Protein AF-A0A7C5Y9Q0-F1 (afdb_monomer)

Solvent-accessible surface area (backbone atoms only — not comparable to full-atom values): 34426 Å² total; per-residue (Å²): 143,78,84,84,80,79,69,90,59,78,64,38,49,32,40,33,28,28,42,24,54,43,64,79,67,22,53,42,50,67,71,59,49,53,53,52,29,53,78,69,72,32,40,29,40,33,42,42,16,76,46,73,44,43,49,59,62,50,52,60,56,39,61,80,41,64,91,64,44,46,68,32,54,28,45,32,58,96,56,37,28,36,47,38,47,36,44,68,55,43,47,57,45,30,56,40,47,49,68,57,67,77,45,70,73,64,45,62,76,73,42,54,68,44,83,56,67,52,31,35,47,50,90,92,36,49,68,43,31,52,52,49,27,56,74,73,67,54,53,76,96,75,56,79,86,61,64,66,73,80,20,47,44,76,45,66,75,76,84,56,50,76,79,83,61,56,68,67,36,68,54,76,72,99,60,67,66,64,61,57,49,53,74,69,44,81,87,53,47,71,62,42,52,55,52,52,53,52,38,58,74,68,70,40,58,36,61,53,47,42,52,36,49,54,48,49,55,31,54,76,68,77,43,60,64,48,47,30,34,45,40,40,26,10,27,56,61,35,28,78,60,59,59,12,71,46,67,17,72,89,69,71,35,53,39,54,76,43,59,35,94,71,58,86,67,84,68,77,60,44,43,42,29,18,36,88,50,39,68,56,48,53,54,52,49,28,70,72,45,58,35,62,30,38,29,26,36,68,45,51,64,56,65,79,62,44,71,75,46,60,70,71,42,28,67,56,48,59,79,36,47,69,45,83,49,70,44,81,33,38,27,37,61,15,61,47,85,58,97,62,51,34,40,68,94,55,58,30,30,47,43,36,65,69,53,39,44,77,34,63,46,64,75,44,35,53,30,54,32,62,67,46,43,47,48,50,55,52,55,75,73,52,94,68,93,70,66,71,91,75,48,64,68,43,32,53,43,43,22,73,32,70,23,72,92,22,68,85,28,48,48,77,60,21,27,51,30,24,45,34,50,44,28,82,51,60,70,47,34,16,49,31,52,52,42,50,45,74,66,46,54,74,72,42,52,40,54,49,49,30,52,28,62,77,68,75,43,55,79,39,97,42,81,83,24,52,92,53,45,22,42,67,53,31,43,56,43,54,28,49,47,29,31,77,62,45,68,37,51,60,46,54,17,51,49,51,52,52,28,38,55,67,70,39,56,80,90,38,44,68,62,53,52,48,41,36,51,34,31,28,74,77,46,41,72,58,16,50,54,49,43,52,46,44,58,68,36,28,55,61,32,25,60,51,34,27,26,47,33,49,26,51,57,29,46,54,51,40,38,40,47,73,78,38,44,68,61,38,47,56,52,42,42,74,79,42,57,86,50,51,68,56,48,54,53,52,41,41,75,74,64,30,50,76,42,74,57,61,68,78,71,75,83,79,63,93,84,59,60,64,44,68,42,61,56,40,72,43,91,94,39,46,66,70,55,34,52,63,64,62,106

pLDDT: mean 91.13, std 9.58, range [27.62, 98.0]

Secondary structure (DSSP, 8-state):
--------S--EEEEEE--GGGSSS----HHHHHHHHHHTT--EEEEEESSSTTHHHHHHHHGGGTTT-EEEEEEEETTEEEEE-BHHHHHHHHHHHHTT---HHHHHHHSEEEE-PPBSS-GGGHHHHHHHHHHTT--GGGS----GGGGEEEE--PPPB--------PPPPSS-HHHHHHHH--S-HHHHHHHHHHHHHTT-HHHHHHHHHHHHHHHHTT-PBPS-BGGGGG-HHHHHTTS--S-TTTTT--GGGT--TT--SPP--EEEEETTTHHHHHHHHHHHHSEEEEEEEEEE--HHHHTTS-HHHHHHHTT-EEEEEEEEEEEEEESS--SS-B-TTSSEEEEEHHHHHHHT--EEEEEEEHHHHHHHHHHHH----S-GGG-HHHHHHHHTT--TT-TTT-SHHHHHHHHHH---SHHHHHHHHHH-SHHHHHTTHHHHHHHHHHHT--SS--GGGGGGTT---BHHHHHHIIIIIH---HHHHHHHHHHHHHT--STTHHHHHHHHHHHHHHHTHHHHHHHHHHHHHHTT-B-HHHHHHHHHHHHHHHHHHHHSHHHHHHHHHHH-GGGHHHHHHHHHHTT-EEEPP-SS-----TTS-EEEPPGGGSTT--HHHHHHHH-

Sequence (631 aa):
MGGDKTLQGMKKKVLFFTSPYSFEGSVINFNELFSWASENNIYNVVLSDSTLHGVVKFLACAKQFKNSINAYIGYRITDLTFVFTNTDELYTFFDIYNSGKINENHLKQKFTYFKVQPIYYLPNQKEAYDTFCDYLGIPENKRFYRDPKESILELSLPVPQYNLSADQKLPESNYDFLDDLLVKEQEYPERLQKEIRLIKAFNFEDYFFTIKRIVEIAKENDIEIGLGRGSAVGSLVAYRLGITKINPIEYNLLFERFLNEGRKDYPDIDLDVEDVHRQHLISLLKNEFGYIYNISTFSSIPKKFLETLPLDIKTTLEKIPLQRSTHAAGVVISTNPIHVPIVPQTDTLEWDMEDLQSLGYIKFDILGLKTLSIYKELKNSVSTDQDPEKEKKTYRYISVGFTDNIFQLESPIGKVVVRDVKPSNIKELAIAISLNRPGPLRSGITNEIRNLKLQGKKKYEIPILEETYGLPIYQEQVMLIAMELAGFTSTQADTLRKAIAKKDTSNSSELFERIKSALVEKFGKIGEELTKSIIAFGEYAFNKSHAVAYAHLTYYMSYFKINYPTLFYDIYLKHDTSILSDAIYNLQALGYTVLPPKINALSKKQSEKVYTLPLYVLPGISYEKSIELQN

InterPro domains:
  IPR004805 Error-prone DNA polymerase/DNA polymerase III subunit alpha DnaE/PolC [PTHR32294] (312-605)
  IPR011708 Bacterial DNA polymerase III, alpha subunit, NTPase domain [PF07733] (185-304)
  IPR011708 Bacterial DNA polymerase III, alpha subunit, NTPase domain [PF07733] (312-368)
  IPR040982 DNA polymerase III alpha subunit finger domain [PF17657] (378-520)

Organism: NCBI:txid2424

Radius of gyration: 29.46 Å; Cα contacts (8 Å, |Δi|>4): 1031; chains: 1; bounding box: 71×71×87 Å

Foldseek 3Di:
DDDDPPPPDFFAKEAEAEDLLQLPLFLDDLLVVLVVCQVVQNAHYEHEHQACACPLVNVVSVVVVVVRHFYWYWHHDDQKTFTDQEAVLLLVVLVCLQVLPDDPVVSVVRTDMDRADHYRYAPVCVVLSVVSCVVVVNDPVRDDDDDSVSRIDGDDDPRGYYDFFWPFDFDDDPDDVLVVLLVPDDPCNPQSVVLSVQCVVLVCSSVLVRLLVLQVLCVVVVWDKFQFADLCLCHPSCCSSVLHVHRNVVVVRHNLLQPDPQDSADGAGAIEIAQVCLVVSVVSLCVVQVAKAWEKDFDFDDPVVLVVDDPVSSVSRRPRGNDIDTDQFKMFTHSDDISFRADYPHRYGSYHPVSCVVNPTDIYGYHHDNLRVLLSVLVVVDDDPDDLQPDQVLLQCQLCQVQCVQPLQNDPLSSVLSVLLSDRHLLSLLLSSLCSDPLNVVVCLSNVNSVLVVVVAAPQPDPLCVSVSPAQQALVSQLCLCCVQLVDGSNLSSVVLVCLLVVVCPVCVVSLVSSLVSQCVVPNPSSNVRSVRCSSCSVSHYHSSRSSSSSVSSSSLSSCCVVVVLSSCVSVCLSPLPCVVVSCVSLVVVVAAEAEADLADDDDPVPHSYHYDQPCNDPPQHPVNSVVSND

Structure (mmCIF, N/CA/C/O backbone):
data_AF-A0A7C5Y9Q0-F1
#
_entry.id   AF-A0A7C5Y9Q0-F1
#
loop_
_atom_site.group_PDB
_atom_site.id
_atom_site.type_symbol
_atom_site.label_atom_id
_atom_site.label_alt_id
_atom_site.label_comp_id
_atom_site.label_asym_id
_atom_site.label_entity_id
_atom_site.label_seq_id
_atom_site.pdbx_PDB_ins_code
_atom_site.Cartn_x
_atom_site.Cartn_y
_atom_site.Cartn_z
_atom_site.occupancy
_atom_site.B_iso_or_equiv
_atom_site.auth_seq_id
_atom_site.auth_comp_id
_atom_site.auth_asym_id
_atom_site.auth_atom_id
_atom_site.pdbx_PDB_model_num
ATOM 1 N N . MET A 1 1 ? 22.557 -11.205 -50.995 1.00 35.28 1 MET A N 1
ATOM 2 C CA . MET A 1 1 ? 22.986 -9.899 -51.534 1.00 35.28 1 MET A CA 1
ATOM 3 C C . MET A 1 1 ? 21.948 -8.872 -51.118 1.00 35.28 1 MET A C 1
ATOM 5 O O . MET A 1 1 ? 20.887 -8.814 -51.719 1.00 35.28 1 MET A O 1
ATOM 9 N N . GLY A 1 2 ? 22.206 -8.169 -50.019 1.00 28.67 2 GLY A N 1
ATOM 10 C CA . GLY A 1 2 ? 21.378 -7.087 -49.486 1.00 28.67 2 GLY A CA 1
ATOM 11 C C . GLY A 1 2 ? 22.332 -5.966 -49.097 1.00 28.67 2 GLY A C 1
ATOM 12 O O . GLY A 1 2 ? 23.346 -6.242 -48.463 1.00 28.67 2 GLY A O 1
ATOM 13 N N . GLY A 1 3 ? 22.066 -4.770 -49.617 1.00 27.62 3 GLY A N 1
ATOM 14 C CA . GLY A 1 3 ? 23.014 -3.669 -49.738 1.00 27.62 3 GLY A CA 1
ATOM 15 C C . GLY A 1 3 ? 23.638 -3.210 -48.425 1.00 27.62 3 GLY A C 1
ATOM 16 O O . GLY A 1 3 ? 22.956 -2.960 -47.434 1.00 27.62 3 GLY A O 1
ATOM 17 N N . ASP A 1 4 ? 24.953 -3.058 -48.501 1.00 33.44 4 ASP A N 1
ATOM 18 C CA . ASP A 1 4 ? 25.839 -2.403 -47.557 1.00 33.44 4 ASP A CA 1
ATOM 19 C C . ASP A 1 4 ? 25.409 -0.931 -47.395 1.00 33.44 4 ASP A C 1
ATOM 21 O O . ASP A 1 4 ? 25.716 -0.072 -48.224 1.00 33.44 4 ASP A O 1
ATOM 25 N N . LYS A 1 5 ? 24.625 -0.621 -46.354 1.00 35.56 5 LYS A N 1
ATOM 26 C CA . LYS A 1 5 ? 24.460 0.764 -45.890 1.00 35.56 5 LYS A CA 1
ATOM 27 C C . LYS A 1 5 ? 25.703 1.117 -45.076 1.00 35.56 5 LYS A C 1
ATOM 29 O O . LYS A 1 5 ? 25.682 1.098 -43.849 1.00 35.56 5 LYS A O 1
ATOM 34 N N . THR A 1 6 ? 26.796 1.438 -45.763 1.00 37.56 6 THR A N 1
ATOM 35 C CA . THR A 1 6 ? 27.994 2.016 -45.147 1.00 37.56 6 THR A CA 1
ATOM 36 C C . THR A 1 6 ? 27.644 3.357 -44.502 1.00 37.56 6 THR A C 1
ATOM 38 O O . THR A 1 6 ? 27.598 4.392 -45.167 1.00 37.56 6 THR A O 1
ATOM 41 N N . LEU A 1 7 ? 27.400 3.341 -43.190 1.00 41.50 7 LEU A N 1
ATOM 42 C CA . LEU A 1 7 ? 27.446 4.517 -42.324 1.00 41.50 7 LEU A CA 1
ATOM 43 C C . LEU A 1 7 ? 28.887 5.057 -42.339 1.00 41.50 7 LEU A C 1
ATOM 45 O O . LEU A 1 7 ? 29.740 4.579 -41.590 1.00 41.50 7 LEU A O 1
ATOM 49 N N . GLN A 1 8 ? 29.174 6.025 -43.215 1.00 39.78 8 GLN A N 1
ATOM 50 C CA . GLN A 1 8 ? 30.423 6.794 -43.206 1.00 39.78 8 GLN A CA 1
ATOM 51 C C . GLN A 1 8 ? 30.532 7.577 -41.886 1.00 39.78 8 GLN A C 1
ATOM 53 O O . GLN A 1 8 ? 30.008 8.677 -41.747 1.00 39.78 8 GLN A O 1
ATOM 58 N N . GLY A 1 9 ? 31.208 6.988 -40.902 1.00 53.06 9 GLY A N 1
ATOM 59 C CA . GLY A 1 9 ? 31.525 7.587 -39.608 1.00 53.06 9 GLY A CA 1
ATOM 60 C C . GLY A 1 9 ? 32.754 6.911 -38.999 1.00 53.06 9 GLY A C 1
ATOM 61 O O . GLY A 1 9 ? 33.040 5.752 -39.305 1.00 53.06 9 GLY A O 1
ATOM 62 N N . MET A 1 10 ? 33.511 7.627 -38.158 1.00 58.84 10 MET A N 1
ATOM 63 C CA . MET A 1 10 ? 34.621 7.029 -37.402 1.00 58.84 10 MET A CA 1
ATOM 64 C C . MET A 1 10 ? 34.086 5.902 -36.512 1.00 58.84 10 MET A C 1
ATOM 66 O O . MET A 1 10 ? 33.157 6.128 -35.734 1.00 58.84 10 MET A O 1
ATOM 70 N N . LYS A 1 11 ? 34.684 4.708 -36.607 1.00 75.81 11 LYS A N 1
ATOM 71 C CA . LYS A 1 11 ? 34.380 3.601 -35.696 1.00 75.81 11 LYS A CA 1
ATOM 72 C C . LYS A 1 11 ? 34.716 4.020 -34.265 1.00 75.81 11 LYS A C 1
ATOM 74 O O . LYS A 1 11 ? 35.783 4.576 -34.013 1.00 75.81 11 LYS A O 1
ATOM 79 N N . LYS A 1 12 ? 33.802 3.767 -33.333 1.00 85.25 12 LYS A N 1
ATOM 80 C CA . LYS A 1 12 ? 33.958 4.079 -31.909 1.00 85.25 12 LYS A CA 1
ATOM 81 C C . LYS A 1 12 ? 33.922 2.792 -31.095 1.00 85.25 12 LYS A C 1
ATOM 83 O O . LYS A 1 12 ? 33.275 1.829 -31.498 1.00 85.25 12 LYS A O 1
ATOM 88 N N . LYS A 1 13 ? 34.579 2.796 -29.933 1.00 90.69 13 LYS A N 1
ATOM 89 C CA . LYS A 1 13 ? 34.500 1.697 -28.963 1.00 90.69 13 LYS A CA 1
ATOM 90 C C . LYS A 1 13 ? 33.074 1.577 -28.423 1.00 90.69 13 LYS A C 1
ATOM 92 O O . LYS A 1 13 ? 32.503 2.579 -27.981 1.00 90.69 13 LYS A O 1
ATOM 97 N N . VAL A 1 14 ? 32.534 0.364 -28.466 1.00 93.25 14 VAL A N 1
ATOM 98 C CA . VAL A 1 14 ? 31.208 -0.016 -27.972 1.00 93.25 14 VAL A CA 1
ATOM 99 C C . VAL A 1 14 ? 31.356 -1.185 -27.012 1.00 93.25 14 VAL A C 1
ATOM 101 O O . VAL A 1 14 ? 31.819 -2.243 -27.426 1.00 93.25 14 VAL A O 1
ATOM 104 N N . LEU A 1 15 ? 30.970 -0.997 -25.752 1.00 95.25 15 LEU A N 1
ATOM 105 C CA . LEU A 1 15 ? 30.996 -2.035 -24.721 1.00 95.25 15 LEU A CA 1
ATOM 106 C C . LEU A 1 15 ? 29.631 -2.715 -24.606 1.00 95.25 15 LEU A C 1
ATOM 108 O O . LEU A 1 15 ? 28.627 -2.032 -24.422 1.00 95.25 15 LEU A O 1
ATOM 112 N N . PHE A 1 16 ? 29.610 -4.046 -24.645 1.00 95.94 16 PHE A N 1
ATOM 113 C CA . PHE A 1 16 ? 28.418 -4.853 -24.376 1.00 95.94 16 PHE A CA 1
ATOM 114 C C . PHE A 1 16 ? 28.466 -5.397 -22.948 1.00 95.94 16 PHE A C 1
ATOM 116 O O . PHE A 1 16 ? 29.470 -5.986 -22.538 1.00 95.94 16 PHE A O 1
ATOM 123 N N . PHE A 1 17 ? 27.385 -5.226 -22.192 1.00 96.00 17 PHE A N 1
ATOM 124 C CA . PHE A 1 17 ? 27.298 -5.698 -20.811 1.00 96.00 17 PHE A CA 1
ATOM 125 C C . PHE A 1 17 ? 25.908 -6.269 -20.505 1.00 96.00 17 PHE A C 1
ATOM 127 O O . PHE A 1 17 ? 24.925 -5.872 -21.126 1.00 96.00 17 PHE A O 1
ATOM 134 N N . THR A 1 18 ? 25.839 -7.195 -19.553 1.00 95.56 18 THR A N 1
ATOM 135 C CA . THR A 1 18 ? 24.579 -7.710 -19.001 1.00 95.56 18 THR A CA 1
ATOM 136 C C . THR A 1 18 ? 24.290 -6.966 -17.706 1.00 95.56 18 THR A C 1
ATOM 138 O O . THR A 1 18 ? 25.208 -6.739 -16.922 1.00 95.56 18 THR A O 1
ATOM 141 N N . SER A 1 19 ? 23.043 -6.592 -17.456 1.00 95.38 19 SER A N 1
ATOM 142 C CA . SER A 1 19 ? 22.638 -5.956 -16.208 1.00 95.38 19 SER A CA 1
ATOM 143 C C . SER A 1 19 ? 22.282 -6.978 -15.121 1.00 95.38 19 SER A C 1
ATOM 145 O O . SER A 1 19 ? 21.918 -8.120 -15.429 1.00 95.38 19 SER A O 1
ATOM 147 N N . PRO A 1 20 ? 22.291 -6.573 -13.837 1.00 92.62 20 PRO A N 1
ATOM 148 C CA . PRO A 1 20 ? 21.773 -7.397 -12.741 1.00 92.62 20 PRO A CA 1
ATOM 149 C C . PRO A 1 20 ? 20.269 -7.701 -12.865 1.00 92.62 20 PRO A C 1
ATOM 151 O O . PRO A 1 20 ? 19.771 -8.616 -12.220 1.00 92.62 20 PRO A O 1
ATOM 154 N N . TYR A 1 21 ? 19.541 -6.972 -13.716 1.00 92.19 21 TYR A N 1
ATOM 155 C CA . TYR A 1 21 ? 18.099 -7.111 -13.941 1.00 92.19 21 TYR A CA 1
ATOM 156 C C . TYR A 1 21 ? 17.746 -8.210 -14.965 1.00 92.19 21 TYR A C 1
ATOM 158 O O . TYR A 1 21 ? 16.570 -8.514 -15.170 1.00 92.19 21 TYR A O 1
ATOM 166 N N . SER A 1 22 ? 18.759 -8.819 -15.591 1.00 89.94 22 SER A N 1
ATOM 167 C CA . SER A 1 22 ? 18.624 -9.959 -16.513 1.00 89.94 22 SER A CA 1
ATOM 168 C C . SER A 1 22 ? 18.339 -11.297 -15.819 1.00 89.94 22 SER A C 1
ATOM 170 O O . SER A 1 22 ? 17.882 -12.229 -16.472 1.00 89.94 22 SER A O 1
ATOM 172 N N . PHE A 1 23 ? 18.620 -11.408 -14.512 1.00 87.94 23 PHE A N 1
ATOM 173 C CA . PHE A 1 23 ? 18.666 -12.668 -13.747 1.00 87.94 23 PHE A CA 1
ATOM 174 C C . PHE A 1 23 ? 19.759 -13.658 -14.187 1.00 87.94 23 PHE A C 1
ATOM 176 O O . PHE A 1 23 ? 19.761 -14.812 -13.767 1.00 87.94 23 PHE A O 1
ATOM 183 N N . GLU A 1 24 ? 20.737 -13.213 -14.980 1.00 87.19 24 GLU A N 1
ATOM 184 C CA . GLU A 1 24 ? 21.820 -14.063 -15.501 1.00 87.19 24 GLU A CA 1
ATOM 185 C C . GLU A 1 24 ? 23.100 -14.000 -14.642 1.00 87.19 24 GLU A C 1
ATOM 187 O O . GLU A 1 24 ? 24.180 -14.393 -15.077 1.00 87.19 24 GLU A O 1
ATOM 192 N N . GLY A 1 25 ? 22.997 -13.503 -13.403 1.00 87.69 25 GLY A N 1
ATOM 193 C CA . GLY A 1 25 ? 24.101 -13.489 -12.435 1.00 87.69 25 GLY A CA 1
ATOM 194 C C . GLY A 1 25 ? 25.039 -12.280 -12.521 1.00 87.69 25 GLY A C 1
ATOM 195 O O . GLY A 1 25 ? 26.092 -12.291 -11.891 1.00 87.69 25 GLY A O 1
ATOM 196 N N . SER A 1 26 ? 24.702 -11.236 -13.286 1.00 93.06 26 SER A N 1
ATOM 197 C CA . SER A 1 26 ? 25.510 -10.009 -13.311 1.00 93.06 26 SER A CA 1
ATOM 198 C C . SER A 1 26 ? 25.409 -9.224 -12.000 1.00 93.06 26 SER A C 1
ATOM 200 O O . SER A 1 26 ? 24.353 -9.180 -11.373 1.00 93.06 26 SER A O 1
ATOM 202 N N . VAL A 1 27 ? 26.503 -8.554 -11.632 1.00 94.62 27 VAL A N 1
ATOM 203 C CA . VAL A 1 27 ? 26.593 -7.649 -10.474 1.00 94.62 27 VAL A CA 1
ATOM 204 C C . VAL A 1 27 ? 26.898 -6.198 -10.867 1.00 94.62 27 VAL A C 1
ATOM 206 O O . VAL A 1 27 ? 27.261 -5.386 -10.020 1.00 94.62 27 VAL A O 1
ATOM 209 N N . ILE A 1 28 ? 26.775 -5.851 -12.154 1.00 94.75 28 ILE A N 1
ATOM 210 C CA . ILE A 1 28 ? 27.184 -4.535 -12.658 1.00 94.75 28 ILE A CA 1
ATOM 211 C C . ILE A 1 28 ? 26.252 -3.436 -12.140 1.00 94.75 28 ILE A C 1
ATOM 213 O O . ILE A 1 28 ? 25.085 -3.342 -12.521 1.00 94.75 28 ILE A O 1
ATOM 217 N N . ASN A 1 29 ? 26.803 -2.528 -11.338 1.00 92.75 29 ASN A N 1
ATOM 218 C CA . ASN A 1 29 ? 26.154 -1.265 -11.012 1.00 92.75 29 ASN A CA 1
ATOM 219 C C . ASN A 1 29 ? 26.245 -0.281 -12.195 1.00 92.75 29 ASN A C 1
ATOM 221 O O . ASN A 1 29 ? 27.338 -0.011 -12.693 1.00 92.75 29 ASN A O 1
ATOM 225 N N . PHE A 1 30 ? 25.120 0.301 -12.625 1.00 94.38 30 PHE A N 1
ATOM 226 C CA . PHE A 1 30 ? 25.101 1.225 -13.767 1.00 94.38 30 PHE A CA 1
ATOM 227 C C . PHE A 1 30 ? 25.945 2.497 -13.557 1.00 94.38 30 PHE A C 1
ATOM 229 O O . PHE A 1 30 ? 26.605 2.938 -14.494 1.00 94.38 30 PHE A O 1
ATOM 236 N N . ASN A 1 31 ? 25.986 3.072 -12.348 1.00 92.94 31 ASN A N 1
ATOM 237 C CA . ASN A 1 31 ? 26.796 4.272 -12.088 1.00 92.94 31 ASN A CA 1
ATOM 238 C C . ASN A 1 31 ? 28.297 3.967 -12.173 1.00 92.94 31 ASN A C 1
ATOM 240 O O . ASN A 1 31 ? 29.064 4.754 -12.732 1.00 92.94 31 ASN A O 1
ATOM 244 N N . GLU A 1 32 ? 28.711 2.813 -11.643 1.00 92.81 32 GLU A N 1
ATOM 245 C CA . GLU A 1 32 ? 30.100 2.352 -11.737 1.00 92.81 32 GLU A CA 1
ATOM 246 C C . GLU A 1 32 ? 30.465 2.006 -13.181 1.00 92.81 32 GLU A C 1
ATOM 248 O O . GLU A 1 32 ? 31.540 2.377 -13.641 1.00 92.81 32 GLU A O 1
ATOM 253 N N . LEU A 1 33 ? 29.548 1.380 -13.928 1.00 94.69 33 LEU A N 1
ATOM 254 C CA . LEU A 1 33 ? 29.726 1.069 -15.346 1.00 94.69 33 LEU A CA 1
ATOM 255 C C . LEU A 1 33 ? 29.991 2.325 -16.173 1.00 94.69 33 LEU A C 1
ATOM 257 O O . LEU A 1 33 ? 30.938 2.351 -16.956 1.00 94.69 33 LEU A O 1
ATOM 261 N N . PHE A 1 34 ? 29.161 3.358 -16.018 1.00 94.75 34 PHE A N 1
ATOM 262 C CA . PHE A 1 34 ? 29.322 4.594 -16.779 1.00 94.75 34 PHE A CA 1
ATOM 263 C C . PHE A 1 34 ? 30.584 5.359 -16.376 1.00 94.75 34 PHE A C 1
ATOM 265 O O . PHE A 1 34 ? 31.299 5.846 -17.251 1.00 94.75 34 PHE A O 1
ATOM 272 N N . SER A 1 35 ? 30.913 5.402 -15.083 1.00 92.75 35 SER A N 1
ATOM 273 C CA . SER A 1 35 ? 32.178 5.986 -14.612 1.00 92.75 35 SER A CA 1
ATOM 274 C C . SER A 1 35 ? 33.383 5.263 -15.223 1.00 92.75 35 SER A C 1
ATOM 276 O O . SER A 1 35 ? 34.215 5.888 -15.883 1.00 92.75 35 SER A O 1
ATOM 278 N N . TRP A 1 36 ? 33.412 3.932 -15.120 1.00 92.94 36 TRP A N 1
ATOM 279 C CA . TRP A 1 36 ? 34.480 3.093 -15.661 1.00 92.94 36 TRP A CA 1
ATOM 280 C C . TRP A 1 36 ? 34.609 3.216 -17.185 1.00 92.94 36 TRP A C 1
ATOM 282 O O . TRP A 1 36 ? 35.717 3.321 -17.717 1.00 92.94 36 TRP A O 1
ATOM 292 N N . ALA A 1 37 ? 33.488 3.240 -17.911 1.00 92.25 37 ALA A N 1
ATOM 293 C CA . ALA A 1 37 ? 33.479 3.414 -19.361 1.00 92.25 37 ALA A CA 1
ATOM 294 C C . ALA A 1 37 ? 34.080 4.772 -19.764 1.00 92.25 37 ALA A C 1
ATOM 296 O O . ALA A 1 37 ? 34.929 4.827 -20.657 1.00 92.25 37 ALA A O 1
ATOM 297 N N . SER A 1 38 ? 33.715 5.849 -19.060 1.00 90.31 38 SER A N 1
ATOM 298 C CA . SER A 1 38 ? 34.268 7.187 -19.292 1.00 90.31 38 SER A CA 1
ATOM 299 C C . SER A 1 38 ? 35.781 7.235 -19.050 1.00 90.31 38 SER A C 1
ATOM 301 O O . SER A 1 38 ? 36.514 7.754 -19.891 1.00 90.31 38 SER A O 1
ATOM 303 N N . GLU A 1 39 ? 36.264 6.651 -17.949 1.00 91.25 39 GLU A N 1
ATOM 304 C CA . GLU A 1 39 ? 37.699 6.561 -17.619 1.00 91.25 39 GLU A CA 1
ATOM 305 C C . GLU A 1 39 ? 38.507 5.798 -18.683 1.00 91.25 39 GLU A C 1
ATOM 307 O O . GLU A 1 39 ? 39.677 6.096 -18.924 1.00 91.25 39 GLU A O 1
ATOM 312 N N . ASN A 1 40 ? 37.873 4.847 -19.375 1.00 89.88 40 ASN A N 1
ATOM 313 C CA . ASN A 1 40 ? 38.497 4.021 -20.409 1.00 89.88 40 ASN A CA 1
ATOM 314 C C . ASN A 1 40 ? 38.256 4.530 -21.846 1.00 89.88 40 ASN A C 1
ATOM 316 O O . ASN A 1 40 ? 38.577 3.829 -22.813 1.00 89.88 40 ASN A O 1
ATOM 320 N N . ASN A 1 41 ? 37.744 5.757 -22.010 1.00 89.50 41 ASN A N 1
ATOM 321 C CA . ASN A 1 41 ? 37.403 6.364 -23.305 1.00 89.50 41 ASN A CA 1
ATOM 322 C C . ASN A 1 41 ? 36.399 5.521 -24.122 1.00 89.50 41 ASN A C 1
ATOM 324 O O . ASN A 1 41 ? 36.525 5.366 -25.342 1.00 89.50 41 ASN A O 1
ATOM 328 N N . ILE A 1 42 ? 35.415 4.935 -23.438 1.00 90.81 42 ILE A N 1
ATOM 329 C CA . ILE A 1 42 ? 34.307 4.178 -24.021 1.00 90.81 42 ILE A CA 1
ATOM 330 C C . ILE A 1 42 ? 33.043 5.024 -23.888 1.00 90.81 42 ILE A C 1
ATOM 332 O O . ILE A 1 42 ? 32.469 5.167 -22.813 1.00 90.81 42 ILE A O 1
ATOM 336 N N . TYR A 1 43 ? 32.591 5.568 -25.013 1.00 89.69 43 TYR A N 1
ATOM 337 C CA . TYR A 1 43 ? 31.452 6.489 -25.061 1.00 89.69 43 TYR A CA 1
ATOM 338 C C . TYR A 1 43 ? 30.181 5.851 -25.625 1.00 89.69 43 TYR A C 1
ATOM 340 O O . TYR A 1 43 ? 29.209 6.548 -25.892 1.00 89.69 43 TYR A O 1
ATOM 348 N N . ASN A 1 44 ? 30.178 4.538 -25.855 1.00 94.00 44 ASN A N 1
ATOM 349 C CA . ASN A 1 44 ? 29.010 3.794 -26.321 1.00 94.00 44 ASN A CA 1
ATOM 350 C C . ASN A 1 44 ? 28.886 2.521 -25.489 1.00 94.00 44 ASN A C 1
ATOM 352 O O . ASN A 1 44 ? 29.816 1.713 -25.450 1.00 94.00 44 ASN A O 1
ATOM 356 N N . VAL A 1 45 ? 27.745 2.348 -24.834 1.00 95.88 45 VAL A N 1
ATOM 357 C CA . VAL A 1 45 ? 27.479 1.212 -23.950 1.00 95.88 45 VAL A CA 1
ATOM 358 C C . VAL A 1 45 ? 26.157 0.581 -24.362 1.00 95.88 45 VAL A C 1
ATOM 360 O O . VAL A 1 45 ? 25.153 1.281 -24.473 1.00 95.88 45 VAL A O 1
ATOM 363 N N . VAL A 1 46 ? 26.162 -0.727 -24.605 1.00 97.12 46 VAL A N 1
ATOM 364 C CA . VAL A 1 46 ? 25.003 -1.512 -25.039 1.00 97.12 46 VAL A CA 1
ATOM 365 C C . VAL A 1 46 ? 24.556 -2.415 -23.898 1.00 97.12 46 VAL A C 1
ATOM 367 O O . VAL A 1 46 ? 25.305 -3.298 -23.474 1.00 97.12 46 VAL A O 1
ATOM 370 N N . LEU A 1 47 ? 23.320 -2.210 -23.446 1.00 97.38 47 LEU A N 1
ATOM 371 C CA . LEU A 1 47 ? 22.609 -3.142 -22.579 1.00 97.38 47 LEU A CA 1
ATOM 372 C C . LEU A 1 47 ? 22.304 -4.416 -23.378 1.00 97.38 47 LEU A C 1
ATOM 374 O O . LEU A 1 47 ? 21.605 -4.354 -24.382 1.00 97.38 47 LEU A O 1
ATOM 378 N N . SER A 1 48 ? 22.858 -5.553 -22.976 1.00 96.44 48 SER A N 1
ATOM 379 C CA . SER A 1 48 ? 22.745 -6.845 -23.664 1.00 96.44 48 SER A CA 1
ATOM 380 C C . SER A 1 48 ? 22.060 -7.855 -22.744 1.00 96.44 48 SER A C 1
ATOM 382 O O . SER A 1 48 ? 22.661 -8.835 -22.304 1.00 96.44 48 SER A O 1
ATOM 384 N N . ASP A 1 49 ? 20.792 -7.592 -22.436 1.00 95.44 49 ASP A N 1
ATOM 385 C CA . ASP A 1 49 ? 19.996 -8.405 -21.515 1.00 95.44 49 ASP A CA 1
ATOM 386 C C . ASP A 1 49 ? 19.094 -9.388 -22.263 1.00 95.44 49 ASP A C 1
ATOM 388 O O . ASP A 1 49 ? 18.632 -9.118 -23.370 1.00 95.44 49 ASP A O 1
ATOM 392 N N . SER A 1 50 ? 18.787 -10.518 -21.631 1.00 91.88 50 SER A N 1
ATOM 393 C CA . SER A 1 50 ? 17.740 -11.452 -22.079 1.00 91.88 50 SER A CA 1
ATOM 394 C C . SER A 1 50 ? 16.317 -11.041 -21.656 1.00 91.88 50 SER A C 1
ATOM 396 O O . SER A 1 50 ? 15.333 -11.672 -22.058 1.00 91.88 50 SER A O 1
ATOM 398 N N . THR A 1 51 ? 16.195 -9.973 -20.862 1.00 91.81 51 THR A N 1
ATOM 399 C CA . THR A 1 51 ? 14.940 -9.377 -20.379 1.00 91.81 51 THR A CA 1
ATOM 400 C C . THR A 1 51 ? 14.935 -7.873 -20.652 1.00 91.81 51 THR A C 1
ATOM 402 O O . THR A 1 51 ? 15.950 -7.299 -21.044 1.00 91.81 51 THR A O 1
ATOM 405 N N . LEU A 1 52 ? 13.791 -7.212 -20.460 1.00 94.19 52 LEU A N 1
ATOM 406 C CA . LEU A 1 52 ? 13.667 -5.763 -20.671 1.00 94.19 52 LEU A CA 1
ATOM 407 C C . LEU A 1 52 ? 13.551 -4.986 -19.354 1.00 94.19 52 LEU A C 1
ATOM 409 O O . LEU A 1 52 ? 13.357 -3.769 -19.361 1.00 94.19 52 LEU A O 1
ATOM 413 N N . HIS A 1 53 ? 13.709 -5.670 -18.220 1.00 93.19 53 HIS A N 1
ATOM 414 C CA . HIS A 1 53 ? 13.548 -5.099 -16.886 1.00 93.19 53 HIS A CA 1
ATOM 415 C C . HIS A 1 53 ? 14.541 -3.957 -16.597 1.00 93.19 53 HIS A C 1
ATOM 417 O O . HIS A 1 53 ? 14.158 -2.932 -16.041 1.00 93.19 53 HIS A O 1
ATOM 423 N N . GLY A 1 54 ? 15.802 -4.084 -17.026 1.00 94.31 54 GLY A N 1
ATOM 424 C CA . GLY A 1 54 ? 16.846 -3.089 -16.753 1.00 94.31 54 GLY A CA 1
ATOM 425 C C . GLY A 1 54 ? 16.750 -1.791 -17.567 1.00 94.31 54 GLY A C 1
ATOM 426 O O . GLY A 1 54 ? 17.487 -0.848 -17.278 1.00 94.31 54 GLY A O 1
ATOM 427 N N . VAL A 1 55 ? 15.869 -1.716 -18.573 1.00 96.56 55 VAL A N 1
ATOM 428 C CA . VAL A 1 55 ? 15.857 -0.647 -19.591 1.00 96.56 55 VAL A CA 1
ATOM 429 C C . VAL A 1 55 ? 15.642 0.743 -18.992 1.00 96.56 55 VAL A C 1
ATOM 431 O O . VAL A 1 55 ? 16.431 1.655 -19.252 1.00 96.56 55 VAL A O 1
ATOM 434 N N . VAL A 1 56 ? 14.594 0.920 -18.183 1.00 96.12 56 VAL A N 1
ATOM 435 C CA . VAL A 1 56 ? 14.227 2.236 -17.632 1.00 96.12 56 VAL A CA 1
ATOM 436 C C . VAL A 1 56 ? 15.314 2.737 -16.686 1.00 96.12 56 VAL A C 1
ATOM 438 O O . VAL A 1 56 ? 15.799 3.860 -16.837 1.00 96.12 56 VAL A O 1
ATOM 441 N N . LYS A 1 57 ? 15.780 1.867 -15.784 1.00 94.81 57 LYS A N 1
ATOM 442 C CA . LYS A 1 57 ? 16.869 2.139 -14.836 1.00 94.81 57 LYS A CA 1
ATOM 443 C C . LYS A 1 57 ? 18.180 2.485 -15.548 1.00 94.81 57 LYS A C 1
ATOM 445 O O . LYS A 1 57 ? 18.859 3.440 -15.163 1.00 94.81 57 LYS A O 1
ATOM 450 N N . PHE A 1 58 ? 18.517 1.752 -16.609 1.00 95.94 58 PHE A N 1
ATOM 451 C CA . PHE A 1 58 ? 19.712 1.987 -17.419 1.00 95.94 58 PHE A CA 1
ATOM 452 C C . PHE A 1 58 ? 19.667 3.360 -18.092 1.00 95.94 58 PHE A C 1
ATOM 454 O O . PHE A 1 58 ? 20.602 4.149 -17.947 1.00 95.94 58 PHE A O 1
ATOM 461 N N . LEU A 1 59 ? 18.555 3.688 -18.760 1.00 94.88 59 LEU A N 1
ATOM 462 C CA . LEU A 1 59 ? 18.372 4.996 -19.385 1.00 94.88 59 LEU A CA 1
ATOM 463 C C . LEU A 1 59 ? 18.368 6.130 -18.354 1.00 94.88 59 LEU A C 1
ATOM 465 O O . LEU A 1 59 ? 18.999 7.160 -18.582 1.00 94.88 59 LEU A O 1
ATOM 469 N N . ALA A 1 60 ? 17.678 5.964 -17.224 1.00 93.44 60 ALA A N 1
ATOM 470 C CA . ALA A 1 60 ? 17.618 6.968 -16.164 1.00 93.44 60 ALA A CA 1
ATOM 471 C C . ALA A 1 60 ? 19.008 7.275 -15.587 1.00 93.44 60 ALA A C 1
ATOM 473 O O . ALA A 1 60 ? 19.356 8.443 -15.411 1.00 93.44 60 ALA A O 1
ATOM 474 N N . CYS A 1 61 ? 19.824 6.243 -15.362 1.00 93.81 61 CYS A N 1
ATOM 475 C CA . CYS A 1 61 ? 21.211 6.397 -14.938 1.00 93.81 61 CYS A CA 1
ATOM 476 C C . CYS A 1 61 ? 22.060 7.068 -16.033 1.00 93.81 61 CYS A C 1
ATOM 478 O O . CYS A 1 61 ? 22.737 8.057 -15.760 1.00 93.81 61 CYS A O 1
ATOM 480 N N . ALA A 1 62 ? 21.929 6.646 -17.296 1.00 92.56 62 ALA A N 1
ATOM 481 C CA . ALA A 1 62 ? 22.645 7.247 -18.424 1.00 92.56 62 ALA A CA 1
ATOM 482 C C . ALA A 1 62 ? 22.358 8.749 -18.593 1.00 92.56 62 ALA A C 1
ATOM 484 O O . ALA A 1 62 ? 23.247 9.509 -18.981 1.00 92.56 62 ALA A O 1
ATOM 485 N N . LYS A 1 63 ? 21.140 9.214 -18.260 1.00 90.12 63 LYS A N 1
ATOM 486 C CA . LYS A 1 63 ? 20.784 10.646 -18.304 1.00 90.12 63 LYS A CA 1
ATOM 487 C C . LYS A 1 63 ? 21.711 11.513 -17.440 1.00 90.12 63 LYS A C 1
ATOM 489 O O . LYS A 1 63 ? 21.893 12.681 -17.772 1.00 90.12 63 LYS A O 1
ATOM 494 N N . GLN A 1 64 ? 22.312 10.958 -16.386 1.00 89.12 64 GLN A N 1
ATOM 495 C CA . GLN A 1 64 ? 23.262 11.655 -15.508 1.00 89.12 64 GLN A CA 1
ATOM 496 C C . GLN A 1 64 ? 24.639 11.857 -16.174 1.00 89.12 64 GLN A C 1
ATOM 498 O O . GLN A 1 64 ? 25.390 12.742 -15.780 1.00 89.12 64 GLN A O 1
ATOM 503 N N . PHE A 1 65 ? 24.932 11.099 -17.239 1.00 87.56 65 PHE A N 1
ATOM 504 C CA . PHE A 1 65 ? 26.186 11.110 -18.005 1.00 87.56 65 PHE A CA 1
ATOM 505 C C . PHE A 1 65 ? 26.000 11.635 -19.444 1.00 87.56 65 PHE A C 1
ATOM 507 O O . PHE A 1 65 ? 26.862 11.418 -20.297 1.00 87.56 65 PHE A O 1
ATOM 514 N N . LYS A 1 66 ? 24.882 12.330 -19.722 1.00 65.06 66 LYS A N 1
ATOM 515 C CA . LYS A 1 66 ? 24.344 12.710 -21.053 1.00 65.06 66 LYS A CA 1
ATOM 516 C C . LYS A 1 66 ? 25.310 13.384 -22.042 1.00 65.06 66 LYS A C 1
ATOM 518 O O . LYS A 1 66 ? 24.997 13.440 -23.226 1.00 65.06 66 LYS A O 1
ATOM 523 N N . ASN A 1 67 ? 26.458 13.876 -21.578 1.00 69.62 67 ASN A N 1
ATOM 524 C CA . ASN A 1 67 ? 27.467 14.550 -22.403 1.00 69.62 67 ASN A CA 1
ATOM 525 C C . ASN A 1 67 ? 28.684 13.672 -22.737 1.00 69.62 67 ASN A C 1
ATOM 527 O O . ASN A 1 67 ? 29.528 14.085 -23.529 1.00 69.62 67 ASN A O 1
ATOM 531 N N . SER A 1 68 ? 28.770 12.478 -22.149 1.00 76.69 68 SER A N 1
ATOM 532 C CA . SER A 1 68 ? 29.933 11.599 -22.269 1.00 76.69 68 SER A CA 1
ATOM 533 C C . SER A 1 68 ? 29.579 10.246 -22.876 1.00 76.69 68 SER A C 1
ATOM 535 O O . SER A 1 68 ? 30.400 9.690 -23.592 1.00 76.69 68 SER A O 1
ATOM 537 N N . ILE A 1 69 ? 28.386 9.691 -22.628 1.00 86.88 69 ILE A N 1
ATOM 538 C CA . ILE A 1 69 ? 28.080 8.301 -23.005 1.00 86.88 69 ILE A CA 1
ATOM 539 C C . ILE A 1 69 ? 26.749 8.182 -23.750 1.00 86.88 69 ILE A C 1
ATOM 541 O O . ILE A 1 69 ? 25.706 8.628 -23.281 1.00 86.88 69 ILE A O 1
ATOM 545 N N . ASN A 1 70 ? 26.791 7.491 -24.888 1.00 93.06 70 ASN A N 1
ATOM 546 C CA . ASN A 1 70 ? 25.632 6.993 -25.616 1.00 93.06 70 ASN A CA 1
ATOM 547 C C . ASN A 1 70 ? 25.213 5.632 -25.045 1.00 93.06 70 ASN A C 1
ATOM 549 O O . ASN A 1 70 ? 25.969 4.658 -25.118 1.00 93.06 70 ASN A O 1
ATOM 553 N N . ALA A 1 71 ? 24.002 5.562 -24.502 1.00 95.12 71 ALA A N 1
ATOM 554 C CA . ALA A 1 71 ? 23.405 4.338 -23.982 1.00 95.12 71 ALA A CA 1
ATOM 555 C C . ALA A 1 71 ? 22.503 3.698 -25.047 1.00 95.12 71 ALA A C 1
ATOM 557 O O . ALA A 1 71 ? 21.553 4.323 -25.509 1.00 95.12 71 ALA A O 1
ATOM 558 N N . TYR A 1 72 ? 22.795 2.460 -25.433 1.00 96.56 72 TYR A N 1
ATOM 559 C CA . TYR A 1 72 ? 22.032 1.688 -26.412 1.00 96.56 72 TYR A CA 1
ATOM 560 C C . TYR A 1 72 ? 21.265 0.574 -25.709 1.00 96.56 72 TYR A C 1
ATOM 562 O O . TYR A 1 72 ? 21.823 -0.122 -24.858 1.00 96.56 72 TYR A O 1
ATOM 570 N N . ILE A 1 73 ? 20.002 0.390 -26.080 1.00 97.25 73 ILE A N 1
ATOM 571 C CA . ILE A 1 73 ? 19.199 -0.727 -25.595 1.00 97.25 73 ILE A CA 1
ATOM 572 C C . ILE A 1 73 ? 19.405 -1.887 -26.553 1.00 97.25 73 ILE A C 1
ATOM 574 O O . ILE A 1 73 ? 19.299 -1.725 -27.769 1.00 97.25 73 ILE A O 1
ATOM 578 N N . GLY A 1 74 ? 19.681 -3.057 -26.001 1.00 96.12 74 GLY A N 1
ATOM 579 C CA . GLY A 1 74 ? 19.714 -4.288 -26.756 1.00 96.12 74 GLY A CA 1
ATOM 580 C C . GLY A 1 74 ? 18.968 -5.410 -26.056 1.00 96.12 74 GLY A C 1
ATOM 581 O O . GLY A 1 74 ? 18.728 -5.380 -24.850 1.00 96.12 74 GLY A O 1
ATOM 582 N N . TYR A 1 75 ? 18.594 -6.396 -26.860 1.00 95.94 75 TYR A N 1
ATOM 583 C CA . TYR A 1 75 ? 17.978 -7.634 -26.418 1.00 95.94 75 TYR A CA 1
ATOM 584 C C . TYR A 1 75 ? 18.803 -8.812 -26.924 1.00 95.94 75 TYR A C 1
ATOM 586 O O . TYR A 1 75 ? 19.113 -8.904 -28.117 1.00 95.94 75 TYR A O 1
ATOM 594 N N . ARG A 1 76 ? 19.180 -9.706 -26.016 1.00 95.12 76 ARG A N 1
ATOM 595 C CA . ARG A 1 76 ? 20.063 -10.830 -26.296 1.00 95.12 76 ARG A CA 1
ATOM 596 C C . ARG A 1 76 ? 19.278 -12.126 -26.431 1.00 95.12 76 ARG A C 1
ATOM 598 O O . ARG A 1 76 ? 18.530 -12.516 -25.540 1.00 95.12 76 ARG A O 1
ATOM 605 N N . ILE A 1 77 ? 19.531 -12.838 -27.525 1.00 91.81 77 ILE A N 1
ATOM 606 C CA . ILE A 1 77 ? 19.096 -14.221 -27.730 1.00 91.81 77 ILE A CA 1
ATOM 607 C C . ILE A 1 77 ? 20.346 -15.042 -27.976 1.00 91.81 77 ILE A C 1
ATOM 609 O O . ILE A 1 77 ? 21.031 -14.844 -28.979 1.00 91.81 77 ILE A O 1
ATOM 613 N N . THR A 1 78 ? 20.638 -15.982 -27.079 1.00 85.50 78 THR A N 1
ATOM 614 C CA . THR A 1 78 ? 21.856 -16.804 -27.134 1.00 85.50 78 THR A CA 1
ATOM 615 C C . THR A 1 78 ? 23.129 -15.942 -27.170 1.00 85.50 78 THR A C 1
ATOM 617 O O . THR A 1 78 ? 23.450 -15.308 -26.169 1.00 85.50 78 THR A O 1
ATOM 620 N N . ASP A 1 79 ? 23.851 -15.887 -28.292 1.00 84.75 79 ASP A N 1
ATOM 621 C CA . ASP A 1 79 ? 25.075 -15.101 -28.484 1.00 84.75 79 ASP A CA 1
ATOM 622 C C . ASP A 1 79 ? 24.895 -13.847 -29.360 1.00 84.75 79 ASP A C 1
ATOM 624 O O . ASP A 1 79 ? 25.872 -13.149 -29.648 1.00 84.75 79 ASP A O 1
ATOM 628 N N . LEU A 1 80 ? 23.661 -13.548 -29.778 1.00 94.25 80 LEU A N 1
ATOM 629 C CA . LEU A 1 80 ? 23.325 -12.384 -30.591 1.00 94.25 80 LEU A CA 1
ATOM 630 C C . LEU A 1 80 ? 22.636 -11.313 -29.752 1.00 94.25 80 LEU A C 1
ATOM 632 O O . LEU A 1 80 ? 21.608 -11.568 -29.130 1.00 94.25 80 LEU A O 1
ATOM 636 N N . THR A 1 81 ? 23.172 -10.095 -29.795 1.00 96.00 81 THR A N 1
ATOM 637 C CA . THR A 1 81 ? 22.528 -8.901 -29.237 1.00 96.00 81 THR A CA 1
ATOM 638 C C . THR A 1 81 ? 21.918 -8.088 -30.366 1.00 96.00 81 THR A C 1
ATOM 640 O O . THR A 1 81 ? 22.654 -7.560 -31.200 1.00 96.00 81 THR A O 1
ATOM 643 N N . PHE A 1 82 ? 20.594 -7.977 -30.386 1.00 96.50 82 PHE A N 1
ATOM 644 C CA . PHE A 1 82 ? 19.856 -7.064 -31.256 1.00 96.50 82 PHE A CA 1
ATOM 645 C C . PHE A 1 82 ? 19.848 -5.685 -30.610 1.00 96.50 82 PHE A C 1
ATOM 647 O O . PHE A 1 82 ? 19.519 -5.582 -29.436 1.00 96.50 82 PHE A O 1
ATOM 654 N N . VAL A 1 83 ? 20.244 -4.647 -31.341 1.00 96.38 83 VAL A N 1
ATOM 655 C CA . VAL A 1 83 ? 20.399 -3.282 -30.825 1.00 96.38 83 VAL A CA 1
ATOM 656 C C . VAL A 1 83 ? 19.355 -2.377 -31.456 1.00 96.38 83 VAL A C 1
ATOM 658 O O . VAL A 1 83 ? 19.207 -2.352 -32.679 1.00 96.38 83 VAL A O 1
ATOM 661 N N . PHE A 1 84 ? 18.680 -1.611 -30.608 1.00 96.00 84 PHE A N 1
ATOM 662 C CA . PHE A 1 84 ? 17.719 -0.585 -30.990 1.00 96.00 84 PHE A CA 1
ATOM 663 C C . PHE A 1 84 ? 18.389 0.779 -30.854 1.00 96.00 84 PHE A C 1
ATOM 665 O O . PHE A 1 84 ? 19.245 0.979 -29.993 1.00 96.00 84 PHE A O 1
ATOM 672 N N . THR A 1 85 ? 18.040 1.712 -31.728 1.00 94.19 85 THR A N 1
ATOM 673 C CA . THR A 1 85 ? 18.672 3.039 -31.784 1.00 94.19 85 THR A CA 1
ATOM 674 C C . THR A 1 85 ? 17.674 4.173 -31.604 1.00 94.19 85 THR A C 1
ATOM 676 O O . THR A 1 85 ? 18.064 5.312 -31.362 1.00 94.19 85 THR A O 1
ATOM 679 N N . ASN A 1 86 ? 16.380 3.880 -31.679 1.00 95.31 86 ASN A N 1
ATOM 680 C CA . ASN A 1 86 ? 15.321 4.858 -31.492 1.00 95.31 86 ASN A CA 1
ATOM 681 C C . ASN A 1 86 ? 14.070 4.227 -30.862 1.00 95.31 86 ASN A C 1
ATOM 683 O O . ASN A 1 86 ? 13.976 3.003 -30.738 1.00 95.31 86 ASN A O 1
ATOM 687 N N . THR A 1 87 ? 13.124 5.071 -30.442 1.00 95.62 87 THR A N 1
ATOM 688 C CA . THR A 1 87 ? 11.850 4.638 -29.841 1.00 95.62 87 THR A CA 1
ATOM 689 C C . THR A 1 87 ? 11.048 3.717 -30.760 1.00 95.62 87 THR A C 1
ATOM 691 O O . THR A 1 87 ? 10.528 2.716 -30.280 1.00 95.62 87 THR A O 1
ATOM 694 N N . ASP A 1 88 ? 10.980 4.001 -32.064 1.00 95.25 88 ASP A N 1
ATOM 695 C CA . ASP A 1 88 ? 10.155 3.229 -33.005 1.00 95.25 88 ASP A CA 1
ATOM 696 C C . ASP A 1 88 ? 10.674 1.794 -33.166 1.00 95.25 88 ASP A C 1
ATOM 698 O O . ASP A 1 88 ? 9.899 0.835 -33.150 1.00 95.25 88 ASP A O 1
ATOM 702 N N . GLU A 1 89 ? 11.997 1.622 -33.265 1.00 96.00 89 GLU A N 1
ATOM 703 C CA . GLU A 1 89 ? 12.640 0.304 -33.270 1.00 96.00 89 GLU A CA 1
ATOM 704 C C . GLU A 1 89 ? 12.359 -0.459 -31.973 1.00 96.00 89 GLU A C 1
ATOM 706 O O . GLU A 1 89 ? 12.041 -1.650 -32.012 1.00 96.00 89 GLU A O 1
ATOM 711 N N . LEU A 1 90 ? 12.443 0.225 -30.830 1.00 95.81 90 LEU A N 1
ATOM 712 C CA . LEU A 1 90 ? 12.207 -0.382 -29.526 1.00 95.81 90 LEU A CA 1
ATOM 713 C C . LEU A 1 90 ? 10.739 -0.790 -29.334 1.00 95.81 90 LEU A C 1
ATOM 715 O O . LEU A 1 90 ? 10.480 -1.893 -28.865 1.00 95.81 90 LEU A O 1
ATOM 719 N N . TYR A 1 91 ? 9.779 0.046 -29.733 1.00 95.69 91 TYR A N 1
ATOM 720 C CA . TYR A 1 91 ? 8.349 -0.278 -29.666 1.00 95.69 91 TYR A CA 1
ATOM 721 C C . TYR A 1 91 ? 7.976 -1.393 -30.641 1.00 95.69 91 TYR A C 1
ATOM 723 O O . TYR A 1 91 ? 7.297 -2.338 -30.250 1.00 95.69 91 TYR A O 1
ATOM 731 N N . THR A 1 92 ? 8.536 -1.382 -31.856 1.00 95.19 92 THR A N 1
ATOM 732 C CA . THR A 1 92 ? 8.404 -2.514 -32.789 1.00 95.19 92 THR A CA 1
ATOM 733 C C . THR A 1 92 ? 8.919 -3.809 -32.156 1.00 95.19 92 THR A C 1
ATOM 735 O O . THR A 1 92 ? 8.364 -4.887 -32.383 1.00 95.19 92 THR A O 1
ATOM 738 N N . PHE A 1 93 ? 9.995 -3.730 -31.369 1.00 95.75 93 PHE A N 1
ATOM 739 C CA . PHE A 1 93 ? 10.494 -4.880 -30.631 1.00 95.75 93 PHE A CA 1
ATOM 740 C C . PHE A 1 93 ? 9.578 -5.280 -29.468 1.00 95.75 93 PHE A C 1
ATOM 742 O O . PHE A 1 93 ? 9.344 -6.474 -29.301 1.00 95.75 93 PHE A O 1
ATOM 749 N N . PHE A 1 94 ? 9.016 -4.331 -28.711 1.00 95.38 94 PHE A N 1
ATOM 750 C CA . PHE A 1 94 ? 8.031 -4.623 -27.662 1.00 95.38 94 PHE A CA 1
ATOM 751 C C . PHE A 1 94 ? 6.813 -5.359 -28.220 1.00 95.38 94 PHE A C 1
ATOM 753 O O . PHE A 1 94 ? 6.407 -6.352 -27.630 1.00 95.38 94 PHE A O 1
ATOM 760 N N . ASP A 1 95 ? 6.296 -4.980 -29.389 1.00 92.88 95 ASP A N 1
ATOM 761 C CA . ASP A 1 95 ? 5.186 -5.698 -30.029 1.00 92.88 95 ASP A CA 1
ATOM 762 C C . ASP A 1 95 ? 5.545 -7.163 -30.330 1.00 92.88 95 ASP A C 1
ATOM 764 O O . ASP A 1 95 ? 4.766 -8.087 -30.071 1.00 92.88 95 ASP A O 1
ATOM 768 N N . ILE A 1 96 ? 6.758 -7.404 -30.845 1.00 92.88 96 ILE A N 1
ATOM 769 C CA . ILE A 1 96 ? 7.262 -8.760 -31.109 1.00 92.88 96 ILE A CA 1
ATOM 770 C C . ILE A 1 96 ? 7.437 -9.528 -29.794 1.00 92.88 96 ILE A C 1
ATOM 772 O O . ILE A 1 96 ? 7.013 -10.683 -29.704 1.00 92.88 96 ILE A O 1
ATOM 776 N N . TYR A 1 97 ? 8.027 -8.893 -28.782 1.00 92.75 97 TYR A N 1
ATOM 777 C CA . TYR A 1 97 ? 8.268 -9.454 -27.456 1.00 92.75 97 TYR A CA 1
ATOM 778 C C . TYR A 1 97 ? 6.953 -9.859 -26.772 1.00 92.75 97 TYR A C 1
ATOM 780 O O . TYR A 1 97 ? 6.776 -11.020 -26.400 1.00 92.75 97 TYR A O 1
ATOM 788 N N . ASN A 1 98 ? 5.986 -8.941 -26.729 1.00 93.00 98 ASN A N 1
ATOM 789 C CA . ASN A 1 98 ? 4.670 -9.106 -26.112 1.00 93.00 98 ASN A CA 1
ATOM 790 C C . ASN A 1 98 ? 3.817 -10.160 -26.828 1.00 93.00 98 ASN A C 1
ATOM 792 O O . ASN A 1 98 ? 3.015 -10.843 -26.197 1.00 93.00 98 ASN A O 1
ATOM 796 N N . SER A 1 99 ? 4.017 -10.358 -28.137 1.00 89.31 99 SER A N 1
ATOM 797 C CA . SER A 1 99 ? 3.341 -11.429 -28.882 1.00 89.31 99 SER A CA 1
ATOM 798 C C . SER A 1 99 ? 3.792 -12.843 -28.484 1.00 89.31 99 SER A C 1
ATOM 800 O O . SER A 1 99 ? 3.168 -13.825 -28.893 1.00 89.31 99 SER A O 1
ATOM 802 N N . GLY A 1 100 ? 4.911 -12.968 -27.757 1.00 85.50 100 GLY A N 1
ATOM 803 C CA . GLY A 1 100 ? 5.546 -14.241 -27.415 1.00 85.50 100 GLY A CA 1
ATOM 804 C C . GLY A 1 100 ? 6.204 -14.961 -28.600 1.00 85.50 100 GLY A C 1
ATOM 805 O O . GLY A 1 100 ? 6.724 -16.063 -28.436 1.00 85.50 100 GLY A O 1
ATOM 806 N N . LYS A 1 101 ? 6.207 -14.366 -29.802 1.00 83.38 101 LYS A N 1
ATOM 807 C CA . LYS A 1 101 ? 6.732 -14.966 -31.043 1.00 83.38 101 LYS A CA 1
ATOM 808 C C . LYS A 1 101 ? 8.132 -14.454 -31.375 1.00 83.38 101 LYS A C 1
ATOM 810 O O . LYS A 1 101 ? 8.403 -14.007 -32.491 1.00 83.38 101 LYS A O 1
ATOM 815 N N . ILE A 1 102 ? 9.037 -14.532 -30.406 1.00 86.69 102 ILE A N 1
ATOM 816 C CA . ILE A 1 102 ? 10.433 -14.144 -30.606 1.00 86.69 102 ILE A CA 1
ATOM 817 C C . ILE A 1 102 ? 11.105 -15.172 -31.524 1.00 86.69 102 ILE A C 1
ATOM 819 O O . ILE A 1 102 ? 11.267 -16.338 -31.173 1.00 86.69 102 ILE A O 1
ATOM 823 N N . ASN A 1 103 ? 11.496 -14.736 -32.722 1.00 89.19 103 ASN A N 1
ATOM 824 C CA . ASN A 1 103 ? 12.190 -15.564 -33.702 1.00 89.19 103 ASN A CA 1
ATOM 825 C C . ASN A 1 103 ? 13.454 -14.851 -34.186 1.00 89.19 103 ASN A C 1
ATOM 827 O O . ASN A 1 103 ? 13.382 -13.774 -34.776 1.00 89.19 103 ASN A O 1
ATOM 831 N N . GLU A 1 104 ? 14.606 -15.485 -33.986 1.00 90.69 104 GLU A N 1
ATOM 832 C CA . GLU A 1 104 ? 15.913 -14.922 -34.329 1.00 90.69 104 GLU A CA 1
ATOM 833 C C . GLU A 1 104 ? 16.020 -14.499 -35.806 1.00 90.69 104 GLU A C 1
ATOM 835 O O . GLU A 1 104 ? 16.516 -13.413 -36.099 1.00 90.69 104 GLU A O 1
ATOM 840 N N . ASN A 1 105 ? 15.511 -15.302 -36.750 1.00 90.88 105 ASN A N 1
ATOM 841 C CA . ASN A 1 105 ? 15.558 -14.969 -38.179 1.00 90.88 105 ASN A CA 1
ATOM 842 C C . ASN A 1 105 ? 14.686 -13.756 -38.512 1.00 90.88 105 ASN A C 1
ATOM 844 O O . ASN A 1 105 ? 15.070 -12.941 -39.349 1.00 90.88 105 ASN A O 1
ATOM 848 N N . HIS A 1 106 ? 13.535 -13.620 -37.849 1.00 90.19 106 HIS A N 1
ATOM 849 C CA . HIS A 1 106 ? 12.677 -12.449 -38.008 1.00 90.19 106 HIS A CA 1
ATOM 850 C C . HIS A 1 106 ? 13.357 -11.182 -37.477 1.00 90.19 106 HIS A C 1
ATOM 852 O O . HIS A 1 106 ? 13.346 -10.149 -38.144 1.00 90.19 106 HIS A O 1
ATOM 858 N N . LEU A 1 107 ? 14.006 -11.269 -36.313 1.00 92.81 107 LEU A N 1
ATOM 859 C CA . LEU A 1 107 ? 14.724 -10.139 -35.725 1.00 92.81 107 LEU A CA 1
ATOM 860 C C . LEU A 1 107 ? 15.929 -9.716 -36.574 1.00 92.81 107 LEU A C 1
ATOM 862 O O . LEU A 1 107 ? 16.114 -8.523 -36.794 1.00 92.81 107 LEU A O 1
ATOM 866 N N . LYS A 1 108 ? 16.690 -10.667 -37.137 1.00 92.88 108 LYS A N 1
ATOM 867 C CA . LYS A 1 108 ? 17.825 -10.379 -38.040 1.00 92.88 108 LYS A CA 1
ATOM 868 C C . LYS A 1 108 ? 17.428 -9.603 -39.296 1.00 92.88 108 LYS A C 1
ATOM 870 O O . LYS A 1 108 ? 18.257 -8.898 -39.860 1.00 92.88 108 LYS A O 1
ATOM 875 N N . GLN A 1 109 ? 16.187 -9.755 -39.758 1.00 91.69 109 GLN A N 1
ATOM 876 C CA . GLN A 1 109 ? 15.670 -9.018 -40.915 1.00 91.69 109 GLN A CA 1
ATOM 877 C C . GLN A 1 109 ? 15.255 -7.584 -40.566 1.00 91.69 109 GLN A C 1
ATOM 879 O O . GLN A 1 109 ? 15.172 -6.749 -41.464 1.00 91.69 109 GLN A O 1
ATOM 884 N N . LYS A 1 110 ? 14.968 -7.307 -39.288 1.00 91.94 110 LYS A N 1
ATOM 885 C CA . LYS A 1 110 ? 14.405 -6.033 -38.824 1.00 91.94 110 LYS A CA 1
ATOM 886 C C . LYS A 1 110 ? 15.397 -5.141 -38.088 1.00 91.94 110 LYS A C 1
ATOM 888 O O . LYS A 1 110 ? 15.290 -3.926 -38.198 1.00 91.94 110 LYS A O 1
ATOM 893 N N . PHE A 1 111 ? 16.331 -5.726 -37.346 1.00 95.00 111 PHE A N 1
ATOM 894 C CA . PHE A 1 111 ? 17.176 -4.996 -36.406 1.00 95.00 111 PHE A CA 1
ATOM 895 C C . PHE A 1 111 ? 18.660 -5.238 -36.655 1.00 95.00 111 PHE A C 1
ATOM 897 O O . PHE A 1 111 ? 19.076 -6.299 -37.128 1.00 95.00 111 PHE A O 1
ATOM 904 N N . THR A 1 112 ? 19.466 -4.251 -36.272 1.00 94.44 112 THR A N 1
ATOM 905 C CA . THR A 1 112 ? 20.923 -4.395 -36.226 1.00 94.44 112 THR A CA 1
ATOM 906 C C . THR A 1 112 ? 21.287 -5.386 -35.126 1.00 94.44 112 THR A C 1
ATOM 908 O O . THR A 1 112 ? 20.722 -5.329 -34.036 1.00 94.44 112 THR A O 1
ATOM 911 N N . TYR A 1 113 ? 22.230 -6.292 -35.383 1.00 94.69 113 TYR A N 1
ATOM 912 C CA . TYR A 1 113 ? 22.651 -7.283 -34.396 1.00 94.69 113 TYR A CA 1
ATOM 913 C C . TYR A 1 113 ? 24.162 -7.505 -34.396 1.00 94.69 113 TYR A C 1
ATOM 915 O O . TYR A 1 113 ? 24.832 -7.363 -35.420 1.00 94.69 113 TYR A O 1
ATOM 923 N N . PHE A 1 114 ? 24.688 -7.905 -33.240 1.00 94.19 114 PHE A N 1
ATOM 924 C CA . PHE A 1 114 ? 26.105 -8.190 -33.035 1.00 94.19 114 PHE A CA 1
ATOM 925 C C . PHE A 1 114 ? 26.287 -9.522 -32.318 1.00 94.19 114 PHE A C 1
ATOM 927 O O . PHE A 1 114 ? 25.562 -9.836 -31.375 1.00 94.19 114 PHE A O 1
ATOM 934 N N . LYS A 1 115 ? 27.284 -10.293 -32.753 1.00 92.62 115 LYS A N 1
ATOM 935 C CA . LYS A 1 115 ? 27.701 -11.534 -32.098 1.00 92.62 115 LYS A CA 1
ATOM 936 C C . LYS A 1 115 ? 28.842 -11.225 -31.133 1.00 92.62 115 LYS A C 1
ATOM 938 O O . LYS A 1 115 ? 30.009 -11.272 -31.513 1.00 92.62 115 LYS A O 1
ATOM 943 N N . VAL A 1 116 ? 28.487 -10.838 -29.911 1.00 86.69 116 VAL A N 1
ATOM 944 C CA . VAL A 1 116 ? 29.417 -10.462 -28.836 1.00 86.69 116 VAL A CA 1
ATOM 945 C C . VAL A 1 116 ? 28.866 -10.997 -27.532 1.00 86.69 116 VAL A C 1
ATOM 947 O O . VAL A 1 116 ? 27.696 -10.794 -27.223 1.00 86.69 116 VAL A O 1
ATOM 950 N N . GLN A 1 117 ? 29.719 -11.655 -26.759 1.00 88.56 117 GLN A N 1
ATOM 951 C CA . GLN A 1 117 ? 29.378 -12.037 -25.396 1.00 88.56 117 GLN A CA 1
ATOM 952 C C . GLN A 1 117 ? 29.662 -10.842 -24.467 1.00 88.56 117 GLN A C 1
ATOM 954 O O . GLN A 1 117 ? 30.775 -10.309 -24.501 1.00 88.56 117 GLN A O 1
ATOM 959 N N . PRO A 1 118 ? 28.685 -10.391 -23.676 1.00 93.31 118 PRO A N 1
ATOM 960 C CA . PRO A 1 118 ? 28.849 -9.245 -22.788 1.00 93.31 118 PRO A CA 1
ATOM 961 C C . PRO A 1 118 ? 29.604 -9.584 -21.498 1.00 93.31 118 PRO A C 1
ATOM 963 O O . PRO A 1 118 ? 29.750 -10.749 -21.125 1.00 93.31 118 PRO A O 1
ATOM 966 N N . ILE A 1 119 ? 30.031 -8.546 -20.775 1.00 94.94 119 ILE A N 1
ATOM 967 C CA . ILE A 1 119 ? 30.528 -8.689 -19.399 1.00 94.94 119 ILE A CA 1
ATOM 968 C C . ILE A 1 119 ? 29.403 -8.790 -18.365 1.00 94.94 119 ILE A C 1
ATOM 970 O O . ILE A 1 119 ? 28.298 -8.292 -18.578 1.00 94.94 119 ILE A O 1
ATOM 974 N N . TYR A 1 120 ? 29.725 -9.401 -17.221 1.00 94.19 120 TYR A N 1
ATOM 975 C CA . TYR A 1 120 ? 28.816 -9.604 -16.085 1.00 94.19 120 TYR A CA 1
ATOM 976 C C . TYR A 1 120 ? 29.264 -8.899 -14.801 1.00 94.19 120 TYR A C 1
ATOM 978 O O . TYR A 1 120 ? 28.467 -8.774 -13.871 1.00 94.19 120 TYR A O 1
ATOM 986 N N . TYR A 1 121 ? 30.508 -8.428 -14.752 1.00 94.19 121 TYR A N 1
ATOM 987 C CA . TYR A 1 121 ? 31.099 -7.696 -13.636 1.00 94.19 121 TYR A CA 1
ATOM 988 C C . TYR A 1 121 ? 32.186 -6.750 -14.168 1.00 94.19 121 TYR A C 1
ATOM 990 O O . TYR A 1 121 ? 32.785 -7.008 -15.216 1.00 94.19 121 TYR A O 1
ATOM 998 N N . LEU A 1 122 ? 32.440 -5.650 -13.463 1.00 92.56 122 LEU A N 1
ATOM 999 C CA . LEU A 1 122 ? 33.608 -4.793 -13.692 1.00 92.56 122 LEU A CA 1
ATOM 1000 C C 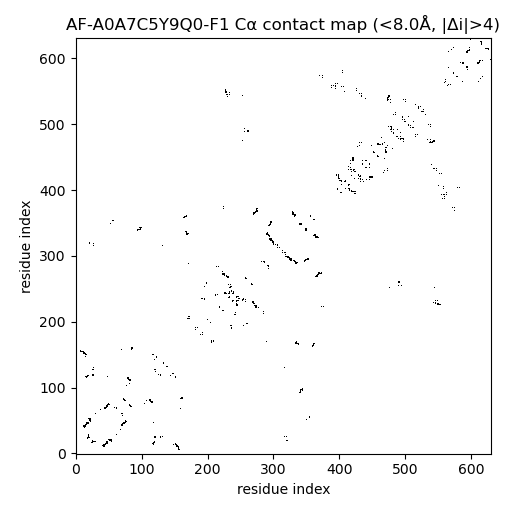. LEU A 1 122 ? 34.839 -5.360 -12.968 1.00 92.56 122 LEU A C 1
ATOM 1002 O O . LEU A 1 122 ? 34.674 -6.086 -11.992 1.00 92.56 122 LEU A O 1
ATOM 1006 N N . PRO A 1 123 ? 36.083 -5.021 -13.358 1.00 89.69 123 PRO A N 1
ATOM 1007 C CA . PRO A 1 123 ? 37.286 -5.608 -12.756 1.00 89.69 123 PRO A CA 1
ATOM 1008 C C . PRO A 1 123 ? 37.351 -5.527 -11.218 1.00 89.69 123 PRO A C 1
ATOM 1010 O O . PRO A 1 123 ? 37.825 -6.461 -10.577 1.00 89.69 123 PRO A O 1
ATOM 1013 N N . ASN A 1 124 ? 36.827 -4.451 -10.625 1.00 88.75 124 ASN A N 1
ATOM 1014 C CA . ASN A 1 124 ? 36.737 -4.236 -9.176 1.00 88.75 124 ASN A CA 1
ATOM 1015 C C . ASN A 1 124 ? 35.590 -5.006 -8.486 1.00 88.75 124 ASN A C 1
ATOM 1017 O O . ASN A 1 124 ? 35.537 -5.035 -7.265 1.00 88.75 124 ASN A O 1
ATOM 1021 N N . GLN A 1 125 ? 34.681 -5.624 -9.241 1.00 91.62 125 GLN A N 1
ATOM 1022 C CA . GLN A 1 125 ? 33.493 -6.329 -8.741 1.00 91.62 125 GLN A CA 1
ATOM 1023 C C . GLN A 1 125 ? 33.640 -7.859 -8.784 1.00 91.62 125 GLN A C 1
ATOM 1025 O O . GLN A 1 125 ? 32.679 -8.573 -8.497 1.00 91.62 125 GLN A O 1
ATOM 1030 N N . LYS A 1 126 ? 34.815 -8.390 -9.153 1.00 91.94 126 LYS A N 1
ATOM 1031 C CA . LYS A 1 126 ? 35.018 -9.837 -9.340 1.00 91.94 126 LYS A CA 1
ATOM 1032 C C . LYS A 1 126 ? 34.641 -10.650 -8.096 1.00 91.94 126 LYS A C 1
ATOM 1034 O O . LYS A 1 126 ? 33.967 -11.663 -8.220 1.00 91.94 126 LYS A O 1
ATOM 1039 N N . GLU A 1 127 ? 35.035 -10.198 -6.909 1.00 92.88 127 GLU A N 1
ATOM 1040 C CA . GLU A 1 127 ? 34.743 -10.910 -5.657 1.00 92.88 127 GLU A CA 1
ATOM 1041 C C . GLU A 1 127 ? 33.240 -10.923 -5.334 1.00 92.88 127 GLU A C 1
ATOM 1043 O O . GLU A 1 127 ? 32.692 -11.951 -4.932 1.00 92.88 127 GLU A O 1
ATOM 1048 N N . ALA A 1 128 ? 32.545 -9.811 -5.593 1.00 93.88 128 ALA A N 1
ATOM 1049 C CA . ALA A 1 128 ? 31.094 -9.746 -5.459 1.00 93.88 128 ALA A CA 1
ATOM 1050 C C . ALA A 1 128 ? 30.388 -10.660 -6.474 1.00 93.88 128 ALA A C 1
ATOM 1052 O O . ALA A 1 128 ? 29.432 -11.343 -6.113 1.00 93.88 128 ALA A O 1
ATOM 1053 N N . TYR A 1 129 ? 30.882 -10.725 -7.714 1.00 94.69 129 TYR A N 1
ATOM 1054 C CA . TYR A 1 129 ? 30.383 -11.642 -8.742 1.00 94.69 129 TYR A CA 1
ATOM 1055 C C . TYR A 1 129 ? 30.568 -13.108 -8.348 1.00 94.69 129 TYR A C 1
ATOM 1057 O O . TYR A 1 129 ? 29.621 -13.887 -8.444 1.00 94.69 129 TYR A O 1
ATOM 1065 N N . ASP A 1 130 ? 31.758 -13.473 -7.865 1.00 93.44 130 ASP A N 1
ATOM 1066 C CA . ASP A 1 130 ? 32.063 -14.823 -7.389 1.00 93.44 130 ASP A CA 1
ATOM 1067 C C . ASP A 1 130 ? 31.130 -15.212 -6.231 1.00 93.44 130 ASP A C 1
ATOM 1069 O O . ASP A 1 130 ? 30.463 -16.245 -6.301 1.00 93.44 130 ASP A O 1
ATOM 1073 N N . THR A 1 131 ? 30.979 -14.323 -5.244 1.00 93.94 131 THR A N 1
ATOM 1074 C CA . THR A 1 131 ? 30.070 -14.505 -4.099 1.00 93.94 131 THR A CA 1
ATOM 1075 C C . THR A 1 131 ? 28.613 -14.661 -4.537 1.00 93.94 131 THR A C 1
ATOM 1077 O O . THR A 1 131 ? 27.871 -15.485 -3.999 1.00 93.94 131 THR A O 1
ATOM 1080 N N . PHE A 1 132 ? 28.174 -13.873 -5.519 1.00 93.88 132 PHE A N 1
ATOM 1081 C CA . PHE A 1 132 ? 26.813 -13.955 -6.035 1.00 93.88 132 PHE A CA 1
ATOM 1082 C C . PHE A 1 132 ? 26.575 -15.249 -6.815 1.00 93.88 132 PHE A C 1
ATOM 1084 O O . PHE A 1 132 ? 25.542 -15.893 -6.641 1.00 93.88 132 PHE A O 1
ATOM 1091 N N . CYS A 1 133 ? 27.550 -15.679 -7.616 1.00 92.00 133 CYS A N 1
ATOM 1092 C CA . CYS A 1 133 ? 27.510 -16.968 -8.297 1.00 92.00 133 CYS A CA 1
ATOM 1093 C C . CYS A 1 133 ? 27.447 -18.130 -7.300 1.00 92.00 133 CYS A C 1
ATOM 1095 O O . CYS A 1 133 ? 26.667 -19.055 -7.518 1.00 92.00 133 CYS A O 1
ATOM 1097 N N . ASP A 1 134 ? 28.208 -18.074 -6.203 1.00 92.44 134 ASP A N 1
ATOM 1098 C CA . ASP A 1 134 ? 28.132 -19.059 -5.117 1.00 92.44 134 ASP A CA 1
ATOM 1099 C C . ASP A 1 134 ? 26.736 -19.091 -4.485 1.00 92.44 134 ASP A C 1
ATOM 1101 O O . ASP A 1 134 ? 26.155 -20.165 -4.323 1.00 92.44 134 ASP A O 1
ATOM 1105 N N . TYR A 1 135 ? 26.160 -17.920 -4.196 1.00 92.31 135 TYR A N 1
ATOM 1106 C CA . TYR A 1 135 ? 24.803 -17.805 -3.658 1.00 92.31 135 TYR A CA 1
ATOM 1107 C C . TYR A 1 135 ? 23.745 -18.414 -4.594 1.00 92.31 135 TYR A C 1
ATOM 1109 O O . TYR A 1 135 ? 22.832 -19.099 -4.134 1.00 92.31 135 TYR A O 1
ATOM 1117 N N . LEU A 1 136 ? 23.884 -18.204 -5.907 1.00 90.62 136 LEU A N 1
ATOM 1118 C CA . LEU A 1 136 ? 23.001 -18.773 -6.930 1.00 90.62 136 LEU A CA 1
ATOM 1119 C C . LEU A 1 136 ? 23.293 -20.254 -7.244 1.00 90.62 136 LEU A C 1
ATOM 1121 O O . LEU A 1 136 ? 22.547 -20.874 -8.002 1.00 90.62 136 LEU A O 1
ATOM 1125 N N . GLY A 1 137 ? 24.369 -20.831 -6.699 1.00 90.44 137 GLY A N 1
ATOM 1126 C CA . GLY A 1 137 ? 24.796 -22.200 -7.000 1.00 90.44 137 GLY A CA 1
ATOM 1127 C C . GLY A 1 137 ? 25.355 -22.382 -8.418 1.00 90.44 137 GLY A C 1
ATOM 1128 O O . GLY A 1 137 ? 25.293 -23.483 -8.970 1.00 90.44 137 GLY A O 1
ATOM 1129 N N . ILE A 1 138 ? 25.888 -21.320 -9.031 1.00 88.50 138 ILE A N 1
ATOM 1130 C CA . ILE A 1 138 ? 26.502 -21.361 -10.363 1.00 88.50 138 ILE A CA 1
ATOM 1131 C C . ILE A 1 138 ? 27.927 -21.935 -10.236 1.00 88.50 138 ILE A C 1
ATOM 1133 O O . ILE A 1 138 ? 28.801 -21.301 -9.624 1.00 88.50 138 ILE A O 1
ATOM 1137 N N . PRO A 1 139 ? 28.204 -23.116 -10.825 1.00 88.81 139 PRO A N 1
ATOM 1138 C CA . PRO A 1 139 ? 29.516 -23.741 -10.722 1.00 88.81 139 PRO A CA 1
ATOM 1139 C C . PRO A 1 139 ? 30.561 -22.938 -11.500 1.00 88.81 139 PRO A C 1
ATOM 1141 O O . PRO A 1 139 ? 30.249 -22.313 -12.513 1.00 88.81 139 PRO A O 1
ATOM 1144 N N . GLU A 1 140 ? 31.814 -22.985 -11.047 1.00 87.69 140 GLU A N 1
ATOM 1145 C CA . GLU A 1 140 ? 32.916 -22.169 -11.578 1.00 87.69 140 GLU A CA 1
ATOM 1146 C C . GLU A 1 140 ? 33.102 -22.307 -13.099 1.00 87.69 140 GLU A C 1
ATOM 1148 O O . GLU A 1 140 ? 33.288 -21.317 -13.799 1.00 87.69 140 GLU A O 1
ATOM 1153 N N . ASN A 1 141 ? 32.924 -23.514 -13.646 1.00 86.75 141 ASN A N 1
ATOM 1154 C CA . ASN A 1 141 ? 33.030 -23.786 -15.084 1.00 86.75 141 ASN A CA 1
ATOM 1155 C C . ASN A 1 141 ? 31.895 -23.194 -15.943 1.00 86.75 141 ASN A C 1
ATOM 1157 O O . ASN A 1 141 ? 31.966 -23.259 -17.169 1.00 86.75 141 ASN A O 1
ATOM 1161 N N . LYS A 1 142 ? 30.836 -22.670 -15.318 1.00 83.94 142 LYS A N 1
ATOM 1162 C CA . LYS A 1 142 ? 29.727 -21.967 -15.981 1.00 83.94 142 LYS A CA 1
ATOM 1163 C C . LYS A 1 142 ? 29.743 -20.460 -15.717 1.00 83.94 142 LYS A C 1
ATOM 1165 O O . LYS A 1 142 ? 28.851 -19.766 -16.196 1.00 83.94 142 LYS A O 1
ATOM 1170 N N . ARG A 1 143 ? 30.719 -19.954 -14.956 1.00 86.69 143 ARG A N 1
ATOM 1171 C CA . ARG A 1 143 ? 30.867 -18.520 -14.692 1.00 86.69 143 ARG A CA 1
ATOM 1172 C C . ARG A 1 143 ? 31.482 -17.820 -15.896 1.00 86.69 143 ARG A C 1
ATOM 1174 O O . ARG A 1 143 ? 32.359 -18.353 -16.575 1.00 86.69 143 ARG A O 1
ATOM 1181 N N . PHE A 1 144 ? 31.031 -16.599 -16.141 1.00 82.38 144 PHE A N 1
ATOM 1182 C CA . PHE A 1 144 ? 31.485 -15.779 -17.255 1.00 82.38 144 PHE A CA 1
ATOM 1183 C C . PHE A 1 144 ? 32.650 -14.896 -16.816 1.00 82.38 144 PHE A C 1
ATOM 1185 O O . PHE A 1 144 ? 32.479 -13.707 -16.559 1.00 82.38 144 PHE A O 1
ATOM 1192 N N . TYR A 1 145 ? 33.848 -15.477 -16.742 1.00 82.62 145 TYR A N 1
ATOM 1193 C CA . TYR A 1 145 ? 35.078 -14.715 -16.532 1.00 82.62 145 TYR A CA 1
ATOM 1194 C C . TYR A 1 145 ? 35.546 -14.110 -17.847 1.00 82.62 145 TYR A C 1
ATOM 1196 O O . TYR A 1 145 ? 35.979 -14.824 -18.751 1.00 82.62 145 TYR A O 1
ATOM 1204 N N . ARG A 1 146 ? 35.439 -12.788 -17.968 1.00 78.56 146 ARG A N 1
ATOM 1205 C CA . ARG A 1 146 ? 35.802 -12.078 -19.190 1.00 78.56 146 ARG A CA 1
ATOM 1206 C C . ARG A 1 146 ? 36.446 -10.739 -18.870 1.00 78.56 146 ARG A C 1
ATOM 1208 O O . ARG A 1 146 ? 35.911 -9.971 -18.075 1.00 78.56 146 ARG A O 1
ATOM 1215 N N . ASP A 1 147 ? 37.566 -10.447 -19.528 1.00 79.69 147 ASP A N 1
ATOM 1216 C CA . ASP A 1 147 ? 38.126 -9.095 -19.526 1.00 79.69 147 ASP A CA 1
ATOM 1217 C C . ASP A 1 147 ? 37.157 -8.171 -20.288 1.00 79.69 147 ASP A C 1
ATOM 1219 O O . ASP A 1 147 ? 36.813 -8.469 -21.438 1.00 79.69 147 ASP A O 1
ATOM 1223 N N . PRO A 1 148 ? 36.712 -7.043 -19.701 1.00 81.94 148 PRO A N 1
ATOM 1224 C CA . PRO A 1 148 ? 35.904 -6.044 -20.396 1.00 81.94 148 PRO A CA 1
ATOM 1225 C C . PRO A 1 148 ? 36.376 -5.692 -21.805 1.00 81.94 148 PRO A C 1
ATOM 1227 O O . PRO A 1 148 ? 35.538 -5.477 -22.679 1.00 81.94 148 PRO A O 1
ATOM 1230 N N . LYS A 1 149 ? 37.689 -5.704 -22.064 1.00 81.44 149 LYS A N 1
ATOM 1231 C CA . LYS A 1 149 ? 38.267 -5.434 -23.387 1.00 81.44 149 LYS A CA 1
ATOM 1232 C C . LYS A 1 149 ? 37.796 -6.405 -24.471 1.00 81.44 149 LYS A C 1
ATOM 1234 O O . LYS A 1 149 ? 37.672 -5.994 -25.619 1.00 81.44 149 LYS A O 1
ATOM 1239 N N . GLU A 1 150 ? 37.486 -7.653 -24.125 1.00 83.31 150 GLU A N 1
ATOM 1240 C CA . GLU A 1 150 ? 36.980 -8.666 -25.066 1.00 83.31 150 GLU A CA 1
ATOM 1241 C C . GLU A 1 150 ? 35.511 -8.452 -25.458 1.00 83.31 150 GLU A C 1
ATOM 1243 O O . GLU A 1 150 ? 35.025 -9.058 -26.414 1.00 83.31 150 GLU A O 1
ATOM 1248 N N . SER A 1 151 ? 34.792 -7.596 -24.726 1.00 86.19 151 SER A N 1
ATOM 1249 C CA . SER A 1 151 ? 33.401 -7.220 -25.024 1.00 86.19 151 SER A CA 1
ATOM 1250 C C . SER A 1 151 ? 33.300 -5.865 -25.727 1.00 86.19 151 SER A C 1
ATOM 1252 O O . SER A 1 151 ? 32.199 -5.331 -25.872 1.00 86.19 151 SER A O 1
ATOM 1254 N N . ILE A 1 152 ? 34.438 -5.290 -26.137 1.00 88.44 152 ILE A N 1
ATOM 1255 C CA . ILE A 1 152 ? 34.499 -4.021 -26.860 1.00 88.44 152 ILE A CA 1
ATOM 1256 C C . ILE A 1 152 ? 34.606 -4.293 -28.358 1.00 88.44 152 ILE A C 1
ATOM 1258 O O . ILE A 1 152 ? 35.535 -4.958 -28.813 1.00 88.44 152 ILE A O 1
ATOM 1262 N N . LEU A 1 153 ? 33.697 -3.709 -29.136 1.00 88.81 153 LEU A N 1
ATOM 1263 C CA . LEU A 1 153 ? 33.798 -3.652 -30.593 1.00 88.81 153 LEU A CA 1
ATOM 1264 C C . LEU A 1 153 ? 34.040 -2.226 -31.085 1.00 88.81 153 LEU A C 1
ATOM 1266 O O . LEU A 1 153 ? 33.602 -1.258 -30.469 1.00 88.81 153 LEU A O 1
ATOM 1270 N N . GLU A 1 154 ? 34.685 -2.098 -32.243 1.00 88.50 154 GLU A N 1
ATOM 1271 C CA . GLU A 1 154 ? 34.784 -0.835 -32.974 1.00 88.50 154 GLU A CA 1
ATOM 1272 C C . GLU A 1 154 ? 33.694 -0.757 -34.046 1.00 88.50 154 GLU A C 1
ATOM 1274 O O . GLU A 1 154 ? 33.803 -1.360 -35.118 1.00 88.50 154 GLU A O 1
ATOM 1279 N N . LEU A 1 155 ? 32.628 -0.013 -33.747 1.00 87.00 155 LEU A N 1
ATOM 1280 C CA . LEU A 1 155 ? 31.415 0.051 -34.564 1.00 87.00 155 LEU A CA 1
ATOM 1281 C C . LEU A 1 155 ? 31.048 1.493 -34.924 1.00 87.00 155 LEU A C 1
ATOM 1283 O O . LEU A 1 155 ? 31.411 2.442 -34.228 1.00 87.00 155 LEU A O 1
ATOM 1287 N N . SER A 1 156 ? 30.299 1.646 -36.016 1.00 85.75 156 SER A N 1
ATOM 1288 C CA . SER A 1 156 ? 29.614 2.889 -36.380 1.00 85.75 156 SER A CA 1
ATOM 1289 C C . SER A 1 156 ? 28.123 2.681 -36.123 1.00 85.75 156 SER A C 1
ATOM 1291 O O . SER A 1 156 ? 27.483 1.894 -36.818 1.00 85.75 156 SER A O 1
ATOM 1293 N N . LEU A 1 157 ? 27.596 3.326 -35.082 1.00 85.19 157 LEU A N 1
ATOM 1294 C CA . LEU A 1 157 ? 26.183 3.295 -34.706 1.00 85.19 157 LEU A CA 1
ATOM 1295 C C . LEU A 1 157 ? 25.626 4.726 -34.725 1.00 85.19 157 LEU A C 1
ATOM 1297 O O . LEU A 1 157 ? 26.352 5.659 -34.360 1.00 85.19 157 LEU A O 1
ATOM 1301 N N . PRO A 1 158 ? 24.366 4.923 -35.153 1.00 88.31 158 PRO A N 1
ATOM 1302 C CA . PRO A 1 158 ? 23.713 6.220 -35.028 1.00 88.31 158 PRO A CA 1
ATOM 1303 C C . PRO A 1 158 ? 23.529 6.571 -33.547 1.00 88.31 158 PRO A C 1
ATOM 1305 O O . PRO A 1 158 ? 23.398 5.689 -32.702 1.00 88.31 158 PRO A O 1
ATOM 1308 N N . VAL A 1 159 ? 23.514 7.866 -33.228 1.00 89.19 159 VAL A N 1
ATOM 1309 C CA . VAL A 1 159 ? 23.297 8.328 -31.848 1.00 89.19 159 VAL A CA 1
ATOM 1310 C C . VAL A 1 159 ? 21.901 7.892 -31.386 1.00 89.19 159 VAL A C 1
ATOM 1312 O O . VAL A 1 159 ? 20.934 8.185 -32.094 1.00 89.19 159 VAL A O 1
ATOM 1315 N N . PRO A 1 160 ? 21.772 7.221 -30.228 1.00 91.94 160 PRO A N 1
ATOM 1316 C CA . PRO A 1 160 ? 20.498 6.677 -29.797 1.00 91.94 160 PRO A CA 1
ATOM 1317 C C . PRO A 1 160 ? 19.541 7.780 -29.323 1.00 91.94 160 PRO A C 1
ATOM 1319 O O . PRO A 1 160 ? 19.952 8.709 -28.624 1.00 91.94 160 PRO A O 1
ATOM 1322 N N . GLN A 1 161 ? 18.257 7.665 -29.669 1.00 92.75 161 GLN A N 1
ATOM 1323 C CA . GLN A 1 161 ? 17.209 8.612 -29.269 1.00 92.75 161 GLN A CA 1
ATOM 1324 C C . GLN A 1 161 ? 15.956 7.884 -28.772 1.00 92.75 161 GLN A C 1
ATOM 1326 O O . GLN A 1 161 ? 15.132 7.437 -29.565 1.00 92.75 161 GLN A O 1
ATOM 1331 N N . TYR A 1 162 ? 15.786 7.806 -27.451 1.00 93.69 162 TYR A N 1
ATOM 1332 C CA . TYR A 1 162 ? 14.594 7.220 -26.830 1.00 93.69 162 TYR A CA 1
ATOM 1333 C C . TYR A 1 162 ? 13.747 8.288 -26.150 1.00 93.69 162 TYR A C 1
ATOM 1335 O O . TYR A 1 162 ? 14.254 9.095 -25.366 1.00 93.69 162 TYR A O 1
ATOM 1343 N N . ASN A 1 163 ? 12.446 8.231 -26.401 1.00 92.69 163 ASN A N 1
ATOM 1344 C CA . ASN A 1 163 ? 11.434 9.038 -25.740 1.00 92.69 163 ASN A CA 1
ATOM 1345 C C . ASN A 1 163 ? 10.365 8.111 -25.157 1.00 92.69 163 ASN A C 1
ATOM 1347 O O . ASN A 1 163 ? 9.311 7.916 -25.754 1.00 92.69 163 ASN A O 1
ATOM 1351 N N . LEU A 1 164 ? 10.696 7.486 -24.025 1.00 93.50 164 LEU A N 1
ATOM 1352 C CA . LEU A 1 164 ? 9.761 6.646 -23.282 1.00 93.50 164 LEU A CA 1
ATOM 1353 C C . LEU A 1 164 ? 8.931 7.528 -22.354 1.00 93.50 164 LEU A C 1
ATOM 1355 O O . LEU A 1 164 ? 9.487 8.260 -21.531 1.00 93.50 164 LEU A O 1
ATOM 1359 N N . SER A 1 165 ? 7.618 7.423 -22.482 1.00 94.25 165 SER A N 1
ATOM 1360 C CA . SER A 1 165 ? 6.629 8.076 -21.631 1.00 94.25 165 SER A CA 1
ATOM 1361 C C . SER A 1 165 ? 5.365 7.229 -21.602 1.00 94.25 165 SER A C 1
ATOM 1363 O O . SER A 1 165 ? 5.158 6.398 -22.487 1.00 94.25 165 SER A O 1
ATOM 1365 N N . ALA A 1 166 ? 4.519 7.450 -20.605 1.00 94.19 166 ALA A N 1
ATOM 1366 C CA . ALA A 1 166 ? 3.227 6.798 -20.534 1.00 94.19 166 ALA A CA 1
ATOM 1367 C C . ALA A 1 166 ? 2.345 7.159 -21.735 1.00 94.19 166 ALA A C 1
ATOM 1369 O O . ALA A 1 166 ? 2.242 8.320 -22.130 1.00 94.19 166 ALA A O 1
ATOM 1370 N N . ASP A 1 167 ? 1.705 6.138 -22.291 1.00 94.88 167 ASP A N 1
ATOM 1371 C CA . ASP A 1 167 ? 0.690 6.201 -23.347 1.00 94.88 167 ASP A CA 1
ATOM 1372 C C . ASP A 1 167 ? -0.650 5.587 -22.891 1.00 94.88 167 ASP A C 1
ATOM 1374 O O . ASP A 1 167 ? -1.552 5.334 -23.697 1.00 94.88 167 ASP A O 1
ATOM 1378 N N . GLN A 1 168 ? -0.766 5.364 -21.579 1.00 95.38 168 GLN A N 1
ATOM 1379 C CA . GLN A 1 168 ? -1.977 4.959 -20.882 1.00 95.38 168 GLN A CA 1
ATOM 1380 C C . GLN A 1 168 ? -3.081 5.996 -21.089 1.00 95.38 168 GLN A C 1
ATOM 1382 O O . GLN A 1 168 ? -2.864 7.190 -20.870 1.00 95.38 168 GLN A O 1
ATOM 1387 N N . LYS A 1 169 ? -4.287 5.533 -21.428 1.00 95.81 169 LYS A N 1
ATOM 1388 C CA . LYS A 1 169 ? -5.493 6.369 -21.427 1.00 95.81 169 LYS A CA 1
ATOM 1389 C C . LYS A 1 169 ? -6.503 5.833 -20.437 1.00 95.81 169 LYS A C 1
ATOM 1391 O O . LYS A 1 169 ? -6.880 4.664 -20.496 1.00 95.81 169 LYS A O 1
ATOM 1396 N N . LEU A 1 170 ? -6.952 6.698 -19.540 1.00 95.62 170 LEU A N 1
ATOM 1397 C CA . LEU A 1 170 ? -7.996 6.347 -18.592 1.00 95.62 170 LEU A CA 1
ATOM 1398 C C . LEU A 1 170 ? -9.379 6.382 -19.266 1.00 95.62 170 LEU A C 1
ATOM 1400 O O . LEU A 1 170 ? -9.556 7.067 -20.273 1.00 95.62 170 LEU A O 1
ATOM 1404 N N . PRO A 1 171 ? -10.353 5.621 -18.746 1.00 92.31 171 PRO A N 1
ATOM 1405 C CA . PRO A 1 171 ? -11.761 5.802 -19.075 1.00 92.31 171 PRO A CA 1
ATOM 1406 C C . PRO A 1 171 ? -12.223 7.244 -18.826 1.00 92.31 171 PRO A C 1
ATOM 1408 O O . PRO A 1 171 ? -12.013 7.780 -17.740 1.00 92.31 171 PRO A O 1
ATOM 1411 N N . GLU A 1 172 ? -12.898 7.831 -19.812 1.00 89.56 172 GLU A N 1
ATOM 1412 C CA . GLU A 1 172 ? -13.469 9.180 -19.734 1.00 89.56 172 GLU A CA 1
ATOM 1413 C C . GLU A 1 172 ? -14.971 9.114 -19.418 1.00 89.56 172 GLU A C 1
ATOM 1415 O O . GLU A 1 172 ? -15.679 8.187 -19.831 1.00 89.56 172 GLU A O 1
ATOM 1420 N N . SER A 1 173 ? -15.478 10.115 -18.696 1.00 88.44 173 SER A N 1
ATOM 1421 C CA . SER A 1 173 ? -16.915 10.256 -18.441 1.00 88.44 173 SER A CA 1
ATOM 1422 C C . SER A 1 173 ? -17.602 11.042 -19.559 1.00 88.44 173 SER A C 1
ATOM 1424 O O . SER A 1 173 ? -17.154 12.119 -19.941 1.00 88.44 173 SER A O 1
ATOM 1426 N N . ASN A 1 174 ? -18.769 10.576 -20.013 1.00 86.88 174 ASN A N 1
ATOM 1427 C CA . ASN A 1 174 ? -19.594 11.294 -21.000 1.00 86.88 174 ASN A CA 1
ATOM 1428 C C . ASN A 1 174 ? -20.376 12.488 -20.410 1.00 86.88 174 ASN A C 1
ATOM 1430 O O . ASN A 1 174 ? -21.129 13.150 -21.123 1.00 86.88 174 ASN A O 1
ATOM 1434 N N . TYR A 1 175 ? -20.268 12.724 -19.102 1.00 88.88 175 TYR A N 1
ATOM 1435 C CA . TYR A 1 175 ? -20.965 13.783 -18.371 1.00 88.88 175 TYR A CA 1
ATOM 1436 C C . TYR A 1 175 ? -20.152 14.225 -17.147 1.00 88.88 175 TYR A C 1
ATOM 1438 O O . TYR A 1 175 ? -19.300 13.480 -16.653 1.00 88.88 175 TYR A O 1
ATOM 1446 N N . ASP A 1 176 ? -20.430 15.418 -16.620 1.00 90.69 176 ASP A N 1
ATOM 1447 C CA . ASP A 1 176 ? -19.733 15.941 -15.441 1.00 90.69 176 ASP A CA 1
ATOM 1448 C C . ASP A 1 176 ? -20.343 15.394 -14.143 1.00 90.69 176 ASP A C 1
ATOM 1450 O O . ASP A 1 176 ? -21.185 16.007 -13.483 1.00 90.69 176 ASP A O 1
ATOM 1454 N N . PHE A 1 177 ? -19.908 14.191 -13.776 1.00 95.00 177 PHE A N 1
ATOM 1455 C CA . PHE A 1 177 ? -20.374 13.508 -12.574 1.00 95.00 177 PHE A CA 1
ATOM 1456 C C . PHE A 1 177 ? -20.000 14.238 -11.272 1.00 95.00 177 PHE A C 1
ATOM 1458 O O . PHE A 1 177 ? -20.632 13.982 -10.246 1.00 95.00 177 PHE A O 1
ATOM 1465 N N . LEU A 1 178 ? -18.986 15.113 -11.285 1.00 95.94 178 LEU A N 1
ATOM 1466 C CA . LEU A 1 178 ? -18.579 15.892 -10.114 1.00 95.94 178 LEU A CA 1
ATOM 1467 C C . LEU A 1 178 ? -19.515 17.084 -9.906 1.00 95.94 178 LEU A C 1
ATOM 1469 O O . LEU A 1 178 ? -19.948 17.321 -8.780 1.00 95.94 178 LEU A O 1
ATOM 1473 N N . ASP A 1 179 ? -19.887 17.795 -10.969 1.00 93.62 179 ASP A N 1
ATOM 1474 C CA . ASP A 1 179 ? -20.866 18.882 -10.867 1.00 93.62 179 ASP A CA 1
ATOM 1475 C C . ASP A 1 179 ? -22.253 18.348 -10.494 1.00 93.62 179 ASP A C 1
ATOM 1477 O O . ASP A 1 179 ? -22.912 18.906 -9.615 1.00 93.62 179 ASP A O 1
ATOM 1481 N N . ASP A 1 180 ? -22.658 17.206 -11.056 1.00 93.88 180 ASP A N 1
ATOM 1482 C CA . ASP A 1 180 ? -23.886 16.516 -10.648 1.00 93.88 180 ASP A CA 1
ATOM 1483 C C . ASP A 1 180 ? -23.876 16.139 -9.159 1.00 93.88 180 ASP A C 1
ATOM 1485 O O . ASP A 1 180 ? -24.907 16.213 -8.482 1.00 93.88 180 ASP A O 1
ATOM 1489 N N . LEU A 1 181 ? -22.719 15.712 -8.642 1.00 94.44 181 LEU A N 1
ATOM 1490 C CA . LEU A 1 181 ? -22.532 15.402 -7.227 1.00 94.44 181 LEU A CA 1
ATOM 1491 C C . LEU A 1 181 ? -22.675 16.664 -6.368 1.00 94.44 181 LEU A C 1
ATOM 1493 O O . LEU A 1 181 ? -23.349 16.623 -5.340 1.00 94.44 181 LEU A O 1
ATOM 1497 N N . LEU A 1 182 ? -22.095 17.785 -6.809 1.00 94.94 182 LEU A N 1
ATOM 1498 C CA . LEU A 1 182 ? -22.175 19.066 -6.110 1.00 94.94 182 LEU A CA 1
ATOM 1499 C C . LEU A 1 182 ? -23.607 19.603 -6.043 1.00 94.94 182 LEU A C 1
ATOM 1501 O O . LEU A 1 182 ? -24.034 20.056 -4.986 1.00 94.94 182 LEU A O 1
ATOM 1505 N N . VAL A 1 183 ? -24.367 19.511 -7.137 1.00 94.69 183 VAL A N 1
ATOM 1506 C CA . VAL A 1 183 ? -25.773 19.951 -7.188 1.00 94.69 183 VAL A CA 1
ATOM 1507 C C . VAL A 1 183 ? -26.658 19.149 -6.227 1.00 94.69 183 VAL A C 1
ATOM 1509 O O . VAL A 1 183 ? -27.625 19.680 -5.681 1.00 94.69 183 VAL A O 1
ATOM 1512 N N . LYS A 1 184 ? -26.339 17.869 -6.008 1.00 93.44 184 LYS A N 1
ATOM 1513 C CA . LYS A 1 184 ? -27.095 16.979 -5.112 1.00 93.44 184 LYS A CA 1
ATOM 1514 C C . LYS A 1 184 ? -26.688 17.106 -3.642 1.00 93.44 184 LYS A C 1
ATOM 1516 O O . LYS A 1 184 ? -27.414 16.610 -2.781 1.00 93.44 184 LYS A O 1
ATOM 1521 N N . GLU A 1 185 ? -25.552 17.732 -3.339 1.00 94.38 185 GLU A N 1
ATOM 1522 C CA . GLU A 1 185 ? -25.042 17.861 -1.974 1.00 94.38 185 GLU A CA 1
ATOM 1523 C C . GLU A 1 185 ? -25.787 18.947 -1.195 1.00 94.38 185 GLU A C 1
ATOM 1525 O O . GLU A 1 185 ? -25.780 20.121 -1.558 1.00 94.38 185 GLU A O 1
ATOM 1530 N N . GLN A 1 186 ? -26.399 18.549 -0.081 1.00 93.06 186 GLN A N 1
ATOM 1531 C CA . GLN A 1 186 ? -27.181 19.443 0.776 1.00 93.06 186 GLN A CA 1
ATOM 1532 C C . GLN A 1 186 ? -26.517 19.698 2.130 1.00 93.06 186 GLN A C 1
ATOM 1534 O O . GLN A 1 186 ? -26.772 20.723 2.755 1.00 93.06 186 GLN A O 1
ATOM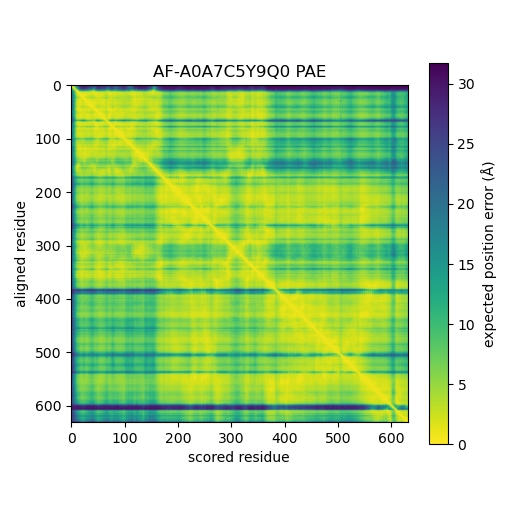 1539 N N . GLU A 1 187 ? -25.687 18.769 2.600 1.00 94.81 187 GLU A N 1
ATOM 1540 C CA . GLU A 1 187 ? -25.201 18.743 3.979 1.00 94.81 187 GLU A CA 1
ATOM 1541 C C . GLU A 1 187 ? -23.868 19.487 4.114 1.00 94.81 187 GLU A C 1
ATOM 1543 O O . GLU A 1 187 ? -23.690 20.281 5.036 1.00 94.81 187 GLU A O 1
ATOM 1548 N N . TYR A 1 188 ? -22.949 19.278 3.163 1.00 96.06 188 TYR A N 1
ATOM 1549 C CA . TYR A 1 188 ? -21.594 19.849 3.202 1.00 96.06 188 TYR A CA 1
ATOM 1550 C C . TYR A 1 188 ? -21.141 20.476 1.863 1.00 96.06 188 TYR A C 1
ATOM 1552 O O . TYR A 1 188 ? -20.054 20.146 1.368 1.00 96.06 188 TYR A O 1
ATOM 1560 N N . PRO A 1 189 ? -21.921 21.397 1.260 1.00 95.69 189 PRO A N 1
ATOM 1561 C CA . PRO A 1 189 ? -21.647 21.921 -0.082 1.00 95.69 189 PRO A CA 1
ATOM 1562 C C . PRO A 1 189 ? -20.295 22.642 -0.188 1.00 95.69 189 PRO A C 1
ATOM 1564 O O . PRO A 1 189 ? -19.571 22.450 -1.161 1.00 95.69 189 PRO A O 1
ATOM 1567 N N . GLU A 1 190 ? -19.897 23.410 0.832 1.00 96.44 190 GLU A N 1
ATOM 1568 C CA . GLU A 1 190 ? -18.626 24.153 0.819 1.00 96.44 190 GLU A CA 1
ATOM 1569 C C . GLU A 1 190 ? -17.403 23.225 0.801 1.00 96.44 190 GLU A C 1
ATOM 1571 O O . GLU A 1 190 ? -16.447 23.449 0.051 1.00 96.44 190 GLU A O 1
ATOM 1576 N N . ARG A 1 191 ? -17.435 22.150 1.606 1.00 96.19 191 ARG A N 1
ATOM 1577 C CA . ARG A 1 191 ? -16.368 21.142 1.614 1.00 96.19 191 ARG A CA 1
ATOM 1578 C C . ARG A 1 191 ? -16.282 20.473 0.252 1.00 96.19 191 ARG A C 1
ATOM 1580 O O . ARG A 1 191 ? -15.191 20.398 -0.307 1.00 96.19 191 ARG A O 1
ATOM 1587 N N . LEU A 1 192 ? -17.412 20.006 -0.273 1.00 97.19 192 LEU A N 1
ATOM 1588 C CA . LEU A 1 192 ? -17.445 19.277 -1.534 1.00 97.19 192 LEU A CA 1
ATOM 1589 C C . LEU A 1 192 ? -16.971 20.154 -2.702 1.00 97.19 192 LEU A C 1
ATOM 1591 O O . LEU A 1 192 ? -16.132 19.723 -3.490 1.00 97.19 192 LEU A O 1
ATOM 1595 N N . GLN A 1 193 ? -17.418 21.413 -2.758 1.00 97.38 193 GLN A N 1
ATOM 1596 C CA . GLN A 1 193 ? -16.996 22.380 -3.771 1.00 97.38 193 GLN A CA 1
ATOM 1597 C C . GLN A 1 193 ? -15.479 22.608 -3.753 1.00 97.38 193 GLN A C 1
ATOM 1599 O O . GLN A 1 193 ? -14.841 22.648 -4.807 1.00 97.38 193 GLN A O 1
ATOM 1604 N N . LYS A 1 194 ? -14.880 22.743 -2.563 1.00 95.81 194 LYS A N 1
ATOM 1605 C CA . LYS A 1 194 ? -13.429 22.912 -2.417 1.00 95.81 194 LYS A CA 1
ATOM 1606 C C . LYS A 1 194 ? -12.656 21.702 -2.945 1.00 95.81 194 LYS A C 1
ATOM 1608 O O . LYS A 1 194 ? -11.651 21.891 -3.632 1.00 95.81 194 LYS A O 1
ATOM 1613 N N . GLU A 1 195 ? -13.105 20.491 -2.617 1.00 96.94 195 GLU A N 1
ATOM 1614 C CA . GLU A 1 195 ? -12.470 19.253 -3.082 1.00 96.94 195 GLU A CA 1
ATOM 1615 C C . GLU A 1 195 ? -12.580 19.106 -4.605 1.00 96.94 195 GLU A C 1
ATOM 1617 O O . GLU A 1 195 ? -11.558 18.929 -5.267 1.00 96.94 195 GLU A O 1
ATOM 1622 N N . ILE A 1 196 ? -13.784 19.269 -5.169 1.00 97.31 196 ILE A N 1
ATOM 1623 C CA . ILE A 1 196 ? -14.031 19.188 -6.620 1.00 97.31 196 ILE A CA 1
ATOM 1624 C C . ILE A 1 196 ? -13.181 20.205 -7.375 1.00 97.31 196 ILE A C 1
ATOM 1626 O O . ILE A 1 196 ? -12.545 19.859 -8.367 1.00 97.31 196 ILE A O 1
ATOM 1630 N N . ARG A 1 197 ? -13.106 21.449 -6.886 1.00 96.06 197 ARG A N 1
ATOM 1631 C CA . ARG A 1 197 ? -12.277 22.489 -7.504 1.00 96.06 197 ARG A CA 1
ATOM 1632 C C . ARG A 1 197 ? -10.813 22.064 -7.603 1.00 96.06 197 ARG A C 1
ATOM 1634 O O . ARG A 1 197 ? -10.182 22.337 -8.617 1.00 96.06 197 ARG A O 1
ATOM 1641 N N . LEU A 1 198 ? -10.265 21.429 -6.564 1.00 94.81 198 LEU A N 1
ATOM 1642 C CA . LEU A 1 198 ? -8.879 20.953 -6.581 1.00 94.81 198 LEU A CA 1
ATOM 1643 C C . LEU A 1 198 ? -8.693 19.751 -7.510 1.00 94.81 198 LEU A C 1
ATOM 1645 O O . LEU A 1 198 ? -7.698 19.710 -8.221 1.00 94.81 198 LEU A O 1
ATOM 1649 N N . ILE A 1 199 ? -9.648 18.819 -7.546 1.00 95.50 199 ILE A N 1
ATOM 1650 C CA . ILE A 1 199 ? -9.626 17.680 -8.479 1.00 95.50 199 ILE A CA 1
ATOM 1651 C C . ILE A 1 199 ? -9.594 18.182 -9.929 1.00 95.50 199 ILE A C 1
ATOM 1653 O O . ILE A 1 199 ? -8.694 17.800 -10.673 1.00 95.50 199 ILE A O 1
ATOM 1657 N N . LYS A 1 200 ? -10.496 19.108 -10.285 1.00 94.69 200 LYS A N 1
ATOM 1658 C CA . LYS A 1 200 ? -10.558 19.726 -11.619 1.00 94.69 200 LYS A CA 1
ATOM 1659 C C . LYS A 1 200 ? -9.314 20.549 -11.952 1.00 94.69 200 LYS A C 1
ATOM 1661 O O . LYS A 1 200 ? -8.801 20.503 -13.060 1.00 94.69 200 LYS A O 1
ATOM 1666 N N . ALA A 1 201 ? -8.769 21.284 -10.980 1.00 94.12 201 ALA A N 1
ATOM 1667 C CA . ALA A 1 201 ? -7.554 22.073 -11.193 1.00 94.12 201 ALA A CA 1
ATOM 1668 C C . ALA A 1 201 ? -6.323 21.216 -11.551 1.00 94.12 201 ALA A C 1
ATOM 1670 O O . ALA A 1 201 ? -5.391 21.729 -12.172 1.00 94.12 201 ALA A O 1
ATOM 1671 N N . PHE A 1 202 ? -6.310 19.936 -11.163 1.00 93.06 202 PHE A N 1
ATOM 1672 C CA . PHE A 1 202 ? -5.233 18.993 -11.468 1.00 93.06 202 PHE A CA 1
ATOM 1673 C C . PHE A 1 202 ? -5.544 18.028 -12.621 1.00 93.06 202 PHE A C 1
ATOM 1675 O O . PHE A 1 202 ? -4.679 17.222 -12.956 1.00 93.06 202 PHE A O 1
ATOM 1682 N N . ASN A 1 203 ? -6.712 18.137 -13.262 1.00 92.88 203 ASN A N 1
ATOM 1683 C CA . ASN A 1 203 ? -7.180 17.214 -14.301 1.00 92.88 203 ASN A CA 1
ATOM 1684 C C . ASN A 1 203 ? -7.249 15.747 -13.814 1.00 92.88 203 ASN A C 1
ATOM 1686 O O . ASN A 1 203 ? -6.785 14.830 -14.492 1.00 92.88 203 ASN A O 1
ATOM 1690 N N . PHE A 1 204 ? -7.756 15.515 -12.597 1.00 94.75 204 PHE A N 1
ATOM 1691 C CA . PHE A 1 204 ? -7.901 14.173 -12.009 1.00 94.75 204 PHE A CA 1
ATOM 1692 C C . PHE A 1 204 ? -9.301 13.564 -12.185 1.00 94.75 204 PHE A C 1
ATOM 1694 O O . PHE A 1 204 ? -9.592 12.513 -11.614 1.00 94.75 204 PHE A O 1
ATOM 1701 N N . GLU A 1 205 ? -10.174 14.186 -12.970 1.00 95.19 205 GLU A N 1
ATOM 1702 C CA . GLU A 1 205 ? -11.555 13.765 -13.207 1.00 95.19 205 GLU A CA 1
ATOM 1703 C C . GLU A 1 205 ? -11.634 12.314 -13.693 1.00 95.19 205 GLU A C 1
ATOM 1705 O O . GLU A 1 205 ? -12.328 11.506 -13.073 1.00 95.19 205 GLU A O 1
ATOM 1710 N N . ASP A 1 206 ? -10.859 11.956 -14.720 1.00 95.19 206 ASP A N 1
ATOM 1711 C CA . ASP A 1 206 ? -10.855 10.604 -15.296 1.00 95.19 206 ASP A CA 1
ATOM 1712 C C . ASP A 1 206 ? -10.305 9.561 -14.316 1.00 95.19 206 ASP A C 1
ATOM 1714 O O . ASP A 1 206 ? -10.771 8.421 -14.264 1.00 95.19 206 ASP A O 1
ATOM 1718 N N . TYR A 1 207 ? -9.360 9.953 -13.456 1.00 95.75 207 TYR A N 1
ATOM 1719 C CA . TYR A 1 207 ? -8.845 9.091 -12.393 1.00 95.75 207 TYR A CA 1
ATOM 1720 C C . TYR A 1 207 ? -9.930 8.768 -11.355 1.00 95.75 207 TYR A C 1
ATOM 1722 O O . TYR A 1 207 ? -10.160 7.597 -11.035 1.00 95.75 207 TYR A O 1
ATOM 1730 N N . PHE A 1 208 ? -10.655 9.784 -10.876 1.00 96.94 208 PHE A N 1
ATOM 1731 C CA . PHE A 1 208 ? -11.781 9.584 -9.958 1.00 96.94 208 PHE A CA 1
ATOM 1732 C C . PHE A 1 208 ? -12.932 8.823 -10.619 1.00 96.94 208 PHE A C 1
ATOM 1734 O O . PHE A 1 208 ? -13.545 7.974 -9.969 1.00 96.94 208 PHE A O 1
ATOM 1741 N N . PHE A 1 209 ? -13.205 9.084 -11.898 1.00 96.62 209 PHE A N 1
ATOM 1742 C CA . PHE A 1 209 ? -14.219 8.367 -12.662 1.00 96.62 209 PHE A CA 1
ATOM 1743 C C . PHE A 1 209 ? -13.877 6.881 -12.806 1.00 96.62 209 PHE A C 1
ATOM 1745 O O . PHE A 1 209 ? -14.726 6.029 -12.547 1.00 96.62 209 PHE A O 1
ATOM 1752 N N . THR A 1 210 ? -12.622 6.562 -13.130 1.00 96.56 210 THR A N 1
ATOM 1753 C CA . THR A 1 210 ? -12.139 5.179 -13.237 1.00 96.56 210 THR A CA 1
ATOM 1754 C C . THR A 1 210 ? -12.380 4.422 -11.933 1.00 96.56 210 THR A C 1
ATOM 1756 O O . THR A 1 210 ? -12.956 3.337 -11.935 1.00 96.56 210 THR A O 1
ATOM 1759 N N . ILE A 1 211 ? -12.013 5.016 -10.794 1.00 96.81 211 ILE A N 1
ATOM 1760 C CA . ILE A 1 211 ? -12.176 4.379 -9.479 1.00 96.81 211 ILE A CA 1
ATOM 1761 C C . ILE A 1 211 ? -13.647 4.256 -9.099 1.00 96.81 211 ILE A C 1
ATOM 1763 O O . ILE A 1 211 ? -14.068 3.192 -8.647 1.00 96.81 211 ILE A O 1
ATOM 1767 N N . LYS A 1 212 ? -14.445 5.305 -9.325 1.00 96.44 212 LYS A N 1
ATOM 1768 C CA . LYS A 1 212 ? -15.903 5.253 -9.171 1.00 96.44 212 LYS A CA 1
ATOM 1769 C C . LYS A 1 212 ? -16.476 4.065 -9.946 1.00 96.44 212 LYS A C 1
ATOM 1771 O O . LYS A 1 212 ? -17.245 3.293 -9.379 1.00 96.44 212 LYS A O 1
ATOM 1776 N N . ARG A 1 213 ? -16.074 3.877 -11.207 1.00 96.62 213 ARG A N 1
ATOM 1777 C CA . ARG A 1 213 ? -16.583 2.783 -12.039 1.00 96.62 213 ARG A CA 1
ATOM 1778 C C . ARG A 1 213 ? -16.122 1.410 -11.548 1.00 96.62 213 ARG A C 1
ATOM 1780 O O . ARG A 1 213 ? -16.935 0.492 -11.526 1.00 96.62 213 ARG A O 1
ATOM 1787 N N . ILE A 1 214 ? -14.881 1.272 -11.066 1.00 97.19 214 ILE A N 1
ATOM 1788 C CA . ILE A 1 214 ? -14.417 0.038 -10.398 1.00 97.19 214 ILE A CA 1
ATOM 1789 C C . ILE A 1 214 ? -15.341 -0.320 -9.227 1.00 97.19 214 ILE A C 1
ATOM 1791 O O . ILE A 1 214 ? -15.749 -1.473 -9.084 1.00 97.19 214 ILE A O 1
ATOM 1795 N N . VAL A 1 215 ? -15.692 0.674 -8.406 1.00 97.38 215 VAL A N 1
ATOM 1796 C CA . VAL A 1 215 ? -16.573 0.483 -7.251 1.00 97.38 215 VAL A CA 1
ATOM 1797 C C . VAL A 1 215 ? -17.998 0.114 -7.654 1.00 97.38 215 VAL A C 1
ATOM 1799 O O . VAL A 1 215 ? -18.599 -0.771 -7.043 1.00 97.38 215 VAL A O 1
ATOM 1802 N N . GLU A 1 216 ? -18.533 0.749 -8.694 1.00 97.00 216 GLU A N 1
ATOM 1803 C CA . GLU A 1 216 ? -19.853 0.424 -9.238 1.00 97.00 216 GLU A CA 1
ATOM 1804 C C . GLU A 1 216 ? -19.906 -1.006 -9.780 1.00 97.00 216 GLU A C 1
ATOM 1806 O O . GLU A 1 216 ? -20.803 -1.751 -9.399 1.00 97.00 216 GLU A O 1
ATOM 1811 N N . ILE A 1 217 ? -18.911 -1.427 -10.567 1.00 97.75 217 ILE A N 1
ATOM 1812 C CA . ILE A 1 217 ? -18.831 -2.789 -11.120 1.00 97.75 217 ILE A CA 1
ATOM 1813 C C . ILE A 1 217 ? -18.745 -3.829 -10.006 1.00 97.75 217 ILE A C 1
ATOM 1815 O O . ILE A 1 217 ? -19.441 -4.844 -10.053 1.00 97.75 217 ILE A O 1
ATOM 1819 N N . ALA A 1 218 ? -17.921 -3.585 -8.985 1.00 97.31 218 ALA A N 1
ATOM 1820 C CA . ALA A 1 218 ? -17.851 -4.470 -7.830 1.00 97.31 218 ALA A CA 1
ATOM 1821 C C . ALA A 1 218 ? -19.224 -4.589 -7.148 1.00 97.31 218 ALA A C 1
ATOM 1823 O O . ALA A 1 218 ? -19.705 -5.696 -6.927 1.00 97.31 218 ALA A O 1
ATOM 1824 N N . LYS A 1 219 ? -19.909 -3.468 -6.898 1.00 95.56 219 LYS A N 1
ATOM 1825 C CA . LYS A 1 219 ? -21.245 -3.465 -6.285 1.00 95.56 219 LYS A CA 1
ATOM 1826 C C . LYS A 1 219 ? -22.302 -4.169 -7.146 1.00 95.56 219 LYS A C 1
ATOM 1828 O O . LYS A 1 219 ? -23.114 -4.914 -6.605 1.00 95.56 219 LYS A O 1
ATOM 1833 N N . GLU A 1 220 ? -22.301 -3.940 -8.458 1.00 97.31 220 GLU A N 1
ATOM 1834 C CA . GLU A 1 220 ? -23.213 -4.566 -9.432 1.00 97.31 220 GLU A CA 1
ATOM 1835 C C . GLU A 1 220 ? -23.088 -6.099 -9.445 1.00 97.31 220 GLU A C 1
ATOM 1837 O O . GLU A 1 220 ? -24.064 -6.791 -9.728 1.00 97.31 220 GLU A O 1
ATOM 1842 N N . ASN A 1 221 ? -21.912 -6.624 -9.095 1.00 96.88 221 ASN A N 1
ATOM 1843 C CA . ASN A 1 221 ? -21.602 -8.054 -9.096 1.00 96.88 221 ASN A CA 1
ATOM 1844 C C . ASN A 1 221 ? -21.528 -8.656 -7.683 1.00 96.88 221 ASN A C 1
ATOM 1846 O O . ASN A 1 221 ? -20.947 -9.725 -7.513 1.00 96.88 221 ASN A O 1
ATOM 1850 N N . ASP A 1 222 ? -22.098 -7.975 -6.679 1.00 95.75 222 ASP A N 1
ATOM 1851 C CA . ASP A 1 222 ? -22.035 -8.372 -5.267 1.00 95.75 222 ASP A CA 1
ATOM 1852 C C . ASP A 1 222 ? -20.595 -8.685 -4.830 1.00 95.75 222 ASP A C 1
ATOM 1854 O O . ASP A 1 222 ? -20.318 -9.754 -4.311 1.00 95.75 222 ASP A O 1
ATOM 1858 N N . ILE A 1 223 ? -19.647 -7.782 -5.080 1.00 96.50 223 ILE A N 1
ATOM 1859 C CA . ILE A 1 223 ? -18.264 -7.881 -4.599 1.00 96.50 223 ILE A CA 1
ATOM 1860 C C . ILE A 1 223 ? -18.073 -6.848 -3.491 1.00 96.50 223 ILE A C 1
ATOM 1862 O O . ILE A 1 223 ? -18.220 -5.643 -3.712 1.00 96.50 223 ILE A O 1
ATOM 1866 N N . GLU A 1 224 ? -17.758 -7.303 -2.277 1.00 94.62 224 GLU A N 1
ATOM 1867 C CA . GLU A 1 224 ? -17.630 -6.400 -1.130 1.00 94.62 224 GLU A CA 1
ATOM 1868 C C . GLU A 1 224 ? -16.322 -5.601 -1.209 1.00 94.62 224 GLU A C 1
ATOM 1870 O O . GLU A 1 224 ? -15.220 -6.153 -1.276 1.00 94.62 224 GLU A O 1
ATOM 1875 N N . ILE A 1 225 ? -16.464 -4.277 -1.153 1.00 94.81 225 ILE A N 1
ATOM 1876 C CA . ILE A 1 225 ? -15.358 -3.320 -1.058 1.00 94.81 225 ILE A CA 1
ATOM 1877 C C . ILE A 1 225 ? -15.195 -2.892 0.397 1.00 94.81 225 ILE A C 1
ATOM 1879 O O . ILE A 1 225 ? -16.178 -2.702 1.120 1.00 94.81 225 ILE A O 1
ATOM 1883 N N . GLY A 1 226 ? -13.953 -2.703 0.827 1.00 93.56 226 GLY A N 1
ATOM 1884 C CA . GLY A 1 226 ? -13.620 -2.207 2.150 1.00 93.56 226 GLY A CA 1
ATOM 1885 C C . GLY A 1 226 ? -14.185 -0.820 2.448 1.00 93.56 226 GLY A C 1
ATOM 1886 O O . GLY A 1 226 ? -14.747 -0.123 1.607 1.00 93.56 226 GLY A O 1
ATOM 1887 N N . LEU A 1 227 ? -14.028 -0.401 3.701 1.00 93.50 227 LEU A N 1
ATOM 1888 C CA . LEU A 1 227 ? -14.537 0.890 4.174 1.00 93.50 227 LEU A CA 1
ATOM 1889 C C . LEU A 1 227 ? -13.714 2.087 3.654 1.00 93.50 227 LEU A C 1
ATOM 1891 O O . LEU A 1 227 ? -14.136 3.237 3.789 1.00 93.50 227 LEU A O 1
ATOM 1895 N N . GLY A 1 228 ? -12.561 1.806 3.045 1.00 91.00 228 GLY A N 1
ATOM 1896 C CA . GLY A 1 228 ? -11.584 2.756 2.531 1.00 91.00 228 GLY A CA 1
ATOM 1897 C C . GLY A 1 228 ? -10.217 2.554 3.189 1.00 91.00 228 GLY A C 1
ATOM 1898 O O . GLY A 1 228 ? -10.123 2.075 4.320 1.00 91.00 228 GLY A O 1
ATOM 1899 N N . ARG A 1 229 ? -9.148 2.939 2.487 1.00 91.19 229 ARG A N 1
ATOM 1900 C CA . ARG A 1 229 ? -7.766 2.809 2.960 1.00 91.19 229 ARG A CA 1
ATOM 1901 C C . ARG A 1 229 ? -6.991 4.101 2.729 1.00 91.19 229 ARG A C 1
ATOM 1903 O O . ARG A 1 229 ? -7.199 4.838 1.768 1.00 91.19 229 ARG A O 1
ATOM 1910 N N . GLY A 1 230 ? -6.079 4.386 3.652 1.00 92.88 230 GLY A N 1
ATOM 1911 C CA . GLY A 1 230 ? -5.124 5.480 3.493 1.00 92.88 230 GLY A CA 1
ATOM 1912 C C . GLY A 1 230 ? -5.772 6.853 3.659 1.00 92.88 230 GLY A C 1
ATOM 1913 O O . GLY A 1 230 ? -6.721 7.026 4.419 1.00 92.88 230 GLY A O 1
ATOM 1914 N N . SER A 1 231 ? -5.215 7.863 2.990 1.00 93.81 231 SER A N 1
ATOM 1915 C CA . SER A 1 231 ? -5.718 9.238 3.096 1.00 93.81 231 SER A CA 1
ATOM 1916 C C . SER A 1 231 ? -7.005 9.493 2.312 1.00 93.81 231 SER A C 1
ATOM 1918 O O . SER A 1 231 ? -7.690 10.454 2.637 1.00 93.81 231 SER A O 1
ATOM 1920 N N . ALA A 1 232 ? -7.373 8.643 1.345 1.00 95.88 232 ALA A N 1
ATOM 1921 C CA . ALA A 1 232 ? -8.593 8.812 0.546 1.00 95.88 232 ALA A CA 1
ATOM 1922 C C . ALA A 1 232 ? -9.870 8.896 1.403 1.00 95.88 232 ALA A C 1
ATOM 1924 O O . ALA A 1 232 ? -10.815 9.593 1.048 1.00 95.88 232 ALA A O 1
ATOM 1925 N N . VAL A 1 233 ? -9.865 8.270 2.586 1.00 97.25 233 VAL A N 1
ATOM 1926 C CA . VAL A 1 233 ? -10.958 8.339 3.574 1.00 97.25 233 VAL A CA 1
ATOM 1927 C C . VAL A 1 233 ? -11.218 9.771 4.063 1.00 97.25 233 VAL A C 1
ATOM 1929 O O . VAL A 1 233 ? -12.321 10.074 4.495 1.00 97.25 233 VAL A O 1
ATOM 1932 N N . GLY A 1 234 ? -10.242 10.677 3.953 1.00 97.00 234 GLY A N 1
ATOM 1933 C CA . GLY A 1 234 ? -10.402 12.098 4.263 1.00 97.00 234 GLY A CA 1
ATOM 1934 C C . GLY A 1 234 ? -11.113 12.928 3.185 1.00 97.00 234 GLY A C 1
ATOM 1935 O O . GLY A 1 234 ? -11.306 14.125 3.397 1.00 97.00 234 GLY A O 1
ATOM 1936 N N . SER A 1 235 ? -11.486 12.343 2.042 1.00 97.69 235 SER A N 1
ATOM 1937 C CA . SER A 1 235 ? -12.192 13.037 0.959 1.00 97.69 235 SER A CA 1
ATOM 1938 C C . SER A 1 235 ? -13.698 12.815 1.023 1.00 97.69 235 SER A C 1
ATOM 1940 O O . SER A 1 235 ? -14.183 11.682 1.006 1.00 97.69 235 SER A O 1
ATOM 1942 N N . LEU A 1 236 ? -14.444 13.920 1.054 1.00 98.00 236 LEU A N 1
ATOM 1943 C CA . LEU A 1 236 ? -15.895 13.902 0.940 1.00 98.00 236 LEU A CA 1
ATOM 1944 C C . LEU A 1 236 ? -16.332 13.485 -0.470 1.00 98.00 236 LEU A C 1
ATOM 1946 O O . LEU A 1 236 ? -17.313 12.757 -0.596 1.00 98.00 236 LEU A O 1
ATOM 1950 N N . VAL A 1 237 ? -15.580 13.864 -1.513 1.00 97.81 237 VAL A N 1
ATOM 1951 C CA . VAL A 1 237 ? -15.814 13.368 -2.881 1.00 97.81 237 VAL A CA 1
ATOM 1952 C C . VAL A 1 237 ? -15.713 11.844 -2.913 1.00 97.81 237 VAL A C 1
ATOM 1954 O O . VAL A 1 237 ? -16.639 11.186 -3.376 1.00 97.81 237 VAL A O 1
ATOM 1957 N N . ALA A 1 238 ? -14.644 11.264 -2.356 1.00 97.50 238 ALA A N 1
ATOM 1958 C CA . ALA A 1 238 ? -14.480 9.810 -2.316 1.00 97.50 238 ALA A CA 1
ATOM 1959 C C . ALA A 1 238 ? -15.634 9.112 -1.570 1.00 97.50 238 ALA A C 1
ATOM 1961 O O . ALA A 1 238 ? -16.156 8.108 -2.053 1.00 97.50 238 ALA A O 1
ATOM 1962 N N . TYR A 1 239 ? -16.085 9.676 -0.446 1.00 97.50 239 TYR A N 1
ATOM 1963 C CA . TYR A 1 239 ? -17.232 9.154 0.300 1.00 97.50 239 TYR A CA 1
ATOM 1964 C C . TYR A 1 239 ? -18.534 9.199 -0.515 1.00 97.50 239 TYR A C 1
ATOM 1966 O O . TYR A 1 239 ? -19.241 8.198 -0.625 1.00 97.50 239 TYR A O 1
ATOM 1974 N N . ARG A 1 240 ? -18.848 10.341 -1.137 1.00 96.62 240 ARG A N 1
ATOM 1975 C CA . ARG A 1 240 ? -20.087 10.520 -1.912 1.00 96.62 240 ARG A CA 1
ATOM 1976 C C . ARG A 1 240 ? -20.108 9.715 -3.215 1.00 96.62 240 ARG A C 1
ATOM 1978 O O . ARG A 1 240 ? -21.182 9.324 -3.660 1.00 96.62 240 ARG A O 1
ATOM 1985 N N . LEU A 1 241 ? -18.943 9.412 -3.790 1.00 95.88 241 LEU A N 1
ATOM 1986 C CA . LEU A 1 241 ? -18.802 8.484 -4.918 1.00 95.88 241 LEU A CA 1
ATOM 1987 C C . LEU A 1 241 ? -18.856 7.003 -4.500 1.00 95.88 241 LEU A C 1
ATOM 1989 O O . LEU A 1 241 ? -18.834 6.128 -5.361 1.00 95.88 241 LEU A O 1
ATOM 1993 N N . GLY A 1 242 ? -18.912 6.706 -3.198 1.00 94.81 242 GLY A N 1
ATOM 1994 C CA . GLY A 1 242 ? -18.907 5.342 -2.664 1.00 94.81 242 GLY A CA 1
ATOM 1995 C C . GLY A 1 242 ? -17.532 4.667 -2.653 1.00 94.81 242 GLY A C 1
ATOM 1996 O O . GLY A 1 242 ? -17.443 3.496 -2.292 1.00 94.81 242 GLY A O 1
ATOM 1997 N N . ILE A 1 243 ? -16.468 5.395 -3.013 1.00 96.25 243 ILE A N 1
ATOM 1998 C CA . ILE A 1 243 ? -15.073 4.923 -2.982 1.00 96.25 243 ILE A CA 1
ATOM 1999 C C . ILE A 1 243 ? -14.657 4.595 -1.546 1.00 96.25 243 ILE A C 1
ATOM 2001 O O . ILE A 1 243 ? -13.955 3.617 -1.295 1.00 96.25 243 ILE A O 1
ATOM 2005 N N . THR A 1 244 ? -15.117 5.401 -0.592 1.00 96.81 244 THR A N 1
ATOM 2006 C CA . THR A 1 244 ? -14.992 5.134 0.841 1.00 96.81 244 THR A CA 1
ATOM 2007 C C . THR A 1 244 ? -16.379 5.098 1.474 1.00 96.81 244 THR A C 1
ATOM 2009 O O . THR A 1 244 ? -17.333 5.675 0.957 1.00 96.81 244 THR A O 1
ATOM 2012 N N . LYS A 1 245 ? -16.514 4.394 2.601 1.00 95.06 245 LYS A N 1
ATOM 2013 C CA . LYS A 1 245 ? -17.798 4.222 3.306 1.00 95.06 245 LYS A CA 1
ATOM 2014 C C . LYS A 1 245 ? -17.885 5.029 4.603 1.00 95.06 245 LYS A C 1
ATOM 2016 O O . LYS A 1 245 ? -18.914 4.998 5.269 1.00 95.06 245 LYS A O 1
ATOM 2021 N N . ILE A 1 246 ? -16.822 5.748 4.962 1.00 95.62 246 ILE A N 1
ATOM 2022 C CA . ILE A 1 246 ? -16.746 6.563 6.179 1.00 95.62 246 ILE A CA 1
ATOM 2023 C C . ILE A 1 246 ? -16.959 8.030 5.824 1.00 95.62 246 ILE A C 1
ATOM 2025 O O . ILE A 1 246 ? -16.249 8.559 4.972 1.00 95.62 246 ILE A O 1
ATOM 2029 N N . ASN A 1 247 ? -17.886 8.697 6.517 1.00 96.06 247 ASN A N 1
ATOM 2030 C CA . ASN A 1 247 ? -18.074 10.137 6.380 1.00 96.06 247 ASN A CA 1
ATOM 2031 C C . ASN A 1 247 ? -16.875 10.881 7.011 1.00 96.06 247 ASN A C 1
ATOM 2033 O O . ASN A 1 247 ? -16.701 10.830 8.234 1.00 96.06 247 ASN A O 1
ATOM 2037 N N . PRO A 1 248 ? -16.050 11.606 6.230 1.00 97.31 248 PRO A N 1
ATOM 2038 C CA . PRO A 1 248 ? -14.877 12.290 6.766 1.00 97.31 248 PRO A CA 1
ATOM 2039 C C . PRO A 1 248 ? -15.214 13.403 7.758 1.00 97.31 248 PRO A C 1
ATOM 2041 O O . PRO A 1 248 ? -14.387 13.711 8.616 1.00 97.31 248 PRO A O 1
ATOM 2044 N N . ILE A 1 249 ? -16.400 14.011 7.667 1.00 96.19 249 ILE A N 1
ATOM 2045 C CA . ILE A 1 249 ? -16.779 15.137 8.527 1.00 96.19 249 ILE A CA 1
ATOM 2046 C C . ILE A 1 249 ? -17.034 14.677 9.963 1.00 96.19 249 ILE A C 1
ATOM 2048 O O . ILE A 1 249 ? -16.537 15.297 10.902 1.00 96.19 249 ILE A O 1
ATOM 2052 N N . GLU A 1 250 ? -17.711 13.542 10.144 1.00 93.81 250 GLU A N 1
ATOM 2053 C CA . GLU A 1 250 ? -18.026 12.964 11.461 1.00 93.81 250 GLU A CA 1
ATOM 2054 C C . GLU A 1 250 ? -16.769 12.710 12.317 1.00 93.81 250 GLU A C 1
ATOM 2056 O O . GLU A 1 250 ? -16.749 12.885 13.545 1.00 93.81 250 GLU A O 1
ATOM 2061 N N . TYR A 1 251 ? -15.683 12.333 11.645 1.00 94.75 251 TYR A N 1
ATOM 2062 C CA . TYR A 1 251 ? -14.402 12.010 12.260 1.00 94.75 251 TYR A CA 1
ATOM 2063 C C . TYR A 1 251 ? -13.371 13.131 12.126 1.00 94.75 251 TYR A C 1
ATOM 2065 O O . TYR A 1 251 ? -12.212 12.921 12.482 1.00 94.75 251 TYR A O 1
ATOM 2073 N N . ASN A 1 252 ? -13.765 14.317 11.652 1.00 93.88 252 ASN A N 1
ATOM 2074 C CA . ASN A 1 252 ? -12.880 15.458 11.421 1.00 93.88 252 ASN A CA 1
ATOM 2075 C C . ASN A 1 252 ? -11.606 15.060 10.645 1.00 93.88 252 ASN A C 1
ATOM 2077 O O . ASN A 1 252 ? -10.480 15.279 11.101 1.00 93.88 252 ASN A O 1
ATOM 2081 N N . LEU A 1 253 ? -11.788 14.361 9.520 1.00 96.88 253 LEU A N 1
ATOM 2082 C CA . LEU A 1 253 ? -10.707 13.904 8.651 1.00 96.88 253 LEU A CA 1
ATOM 2083 C C . LEU A 1 253 ? -10.312 15.002 7.656 1.00 96.88 253 LEU A C 1
ATOM 2085 O O . LEU A 1 253 ? -11.153 15.659 7.028 1.00 96.88 253 LEU A O 1
ATOM 2089 N N . LEU A 1 254 ? -9.001 15.188 7.514 1.00 95.44 254 LEU A N 1
ATOM 2090 C CA . LEU A 1 254 ? -8.409 16.298 6.775 1.00 95.44 254 LEU A CA 1
ATOM 2091 C C . LEU A 1 254 ? -8.226 15.950 5.290 1.00 95.44 254 LEU A C 1
ATOM 2093 O O . LEU A 1 254 ? -7.419 15.080 4.957 1.00 95.44 254 LEU A O 1
ATOM 2097 N N . PHE A 1 255 ? -8.901 16.675 4.393 1.00 95.94 255 PHE A N 1
ATOM 2098 C CA . PHE A 1 255 ? -8.760 16.484 2.942 1.00 95.94 255 PHE A CA 1
ATOM 2099 C C . PHE A 1 255 ? -7.350 16.817 2.446 1.00 95.94 255 PHE A C 1
ATOM 2101 O O . PHE A 1 255 ? -6.793 16.110 1.616 1.00 95.94 255 PHE A O 1
ATOM 2108 N N . GLU A 1 256 ? -6.719 17.842 3.011 1.00 94.88 256 GLU A N 1
ATOM 2109 C CA . GLU A 1 256 ? -5.392 18.330 2.628 1.00 94.88 256 GLU A CA 1
ATOM 2110 C C . GLU A 1 256 ? -4.287 17.285 2.819 1.00 94.88 256 GLU A C 1
ATOM 2112 O O . GLU A 1 256 ? -3.212 17.375 2.214 1.00 94.88 256 GLU A O 1
ATOM 2117 N N . ARG A 1 257 ? -4.537 16.277 3.665 1.00 92.94 257 ARG A N 1
ATOM 2118 C CA . ARG A 1 257 ? -3.647 15.126 3.837 1.00 92.94 257 ARG A CA 1
ATOM 2119 C C . ARG A 1 257 ? -3.707 14.172 2.642 1.00 92.94 257 ARG A C 1
ATOM 2121 O O . ARG A 1 257 ? -2.720 13.472 2.383 1.00 92.94 257 ARG A O 1
ATOM 2128 N N . PHE A 1 258 ? -4.843 14.123 1.957 1.00 94.25 258 PHE A N 1
ATOM 2129 C CA . PHE A 1 258 ? -5.073 13.361 0.738 1.00 94.25 258 PHE A CA 1
ATOM 2130 C C . PHE A 1 258 ? -4.605 14.141 -0.492 1.00 94.25 258 PHE A C 1
ATOM 2132 O O . PHE A 1 258 ? -3.650 13.712 -1.144 1.00 94.25 258 PHE A O 1
ATOM 2139 N N . LEU A 1 259 ? -5.192 15.316 -0.730 1.00 93.12 259 LEU A N 1
ATOM 2140 C CA . LEU A 1 259 ? -4.886 16.182 -1.864 1.00 93.12 259 LEU A CA 1
ATOM 2141 C C . LEU A 1 259 ? -4.771 17.642 -1.411 1.00 93.12 259 LEU A C 1
ATOM 2143 O O . LEU A 1 259 ? -5.618 18.157 -0.687 1.00 93.12 259 LEU A O 1
ATOM 2147 N N . ASN A 1 260 ? -3.709 18.320 -1.839 1.00 91.56 260 ASN A N 1
ATOM 2148 C CA . ASN A 1 260 ? -3.483 19.740 -1.578 1.00 91.56 260 ASN A CA 1
ATOM 2149 C C . ASN A 1 260 ? -2.805 20.400 -2.784 1.00 91.56 260 ASN A C 1
ATOM 2151 O O . ASN A 1 260 ? -2.319 19.713 -3.675 1.00 91.56 260 ASN A O 1
ATOM 2155 N N . GLU A 1 261 ? -2.737 21.731 -2.786 1.00 89.00 261 GLU A N 1
ATOM 2156 C CA . GLU A 1 261 ? -2.210 22.535 -3.901 1.00 89.00 261 GLU A CA 1
ATOM 2157 C C . GLU A 1 261 ? -0.745 22.224 -4.266 1.00 89.00 261 GLU A C 1
ATOM 2159 O O . GLU A 1 261 ? -0.307 22.487 -5.384 1.00 89.00 261 GLU A O 1
ATOM 2164 N N . GLY A 1 262 ? 0.029 21.661 -3.334 1.00 83.88 262 GLY A N 1
ATOM 2165 C CA . GLY A 1 262 ? 1.417 21.262 -3.558 1.00 83.88 262 GLY A CA 1
ATOM 2166 C C . GLY A 1 262 ? 1.594 19.856 -4.132 1.00 83.88 262 GLY A C 1
ATOM 2167 O O . GLY A 1 262 ? 2.711 19.506 -4.511 1.00 83.88 262 GLY A O 1
ATOM 2168 N N . ARG A 1 263 ? 0.536 19.037 -4.190 1.00 77.81 263 ARG A N 1
ATOM 2169 C CA . ARG A 1 263 ? 0.574 17.675 -4.741 1.00 77.81 263 ARG A CA 1
ATOM 2170 C C . ARG A 1 263 ? 0.041 17.675 -6.167 1.00 77.81 263 ARG A C 1
ATOM 2172 O O . ARG A 1 263 ? -1.164 17.648 -6.373 1.00 77.81 263 ARG A O 1
ATOM 2179 N N . LYS A 1 264 ? 0.965 17.695 -7.129 1.00 75.12 264 LYS A N 1
ATOM 2180 C CA . LYS A 1 264 ? 0.652 17.618 -8.564 1.00 75.12 264 LYS A CA 1
ATOM 2181 C C . LYS A 1 264 ? 0.581 16.185 -9.101 1.00 75.12 264 LYS A C 1
ATOM 2183 O O . LYS A 1 264 ? 0.093 15.992 -10.205 1.00 75.12 264 LYS A O 1
ATOM 2188 N N . ASP A 1 265 ? 1.078 15.210 -8.343 1.00 83.56 265 ASP A N 1
ATOM 2189 C CA . ASP A 1 265 ? 1.006 13.792 -8.705 1.00 83.56 265 ASP A CA 1
ATOM 2190 C C . ASP A 1 265 ? -0.367 13.210 -8.356 1.00 83.56 265 ASP A C 1
ATOM 2192 O O . ASP A 1 265 ? -1.027 13.687 -7.424 1.00 83.56 265 ASP A O 1
ATOM 2196 N N . TYR A 1 266 ? -0.767 12.151 -9.066 1.00 87.50 266 TYR A N 1
ATOM 2197 C CA . TYR A 1 266 ? -2.012 11.434 -8.793 1.00 87.50 266 TYR A CA 1
ATOM 2198 C C . TYR A 1 266 ? -2.102 11.012 -7.318 1.00 87.50 266 TYR A C 1
ATOM 2200 O O . TYR A 1 266 ? -1.126 10.497 -6.756 1.00 87.50 266 TYR A O 1
ATOM 2208 N N . PRO A 1 267 ? -3.255 11.229 -6.663 1.00 88.62 267 PRO A N 1
ATOM 2209 C CA . PRO A 1 267 ? -3.427 10.829 -5.280 1.00 88.62 267 PRO A CA 1
ATOM 2210 C C . PRO A 1 267 ? -3.546 9.305 -5.184 1.00 88.62 267 PRO A C 1
ATOM 2212 O O . PRO A 1 267 ? -4.198 8.679 -6.006 1.00 88.62 267 PRO A O 1
ATOM 2215 N N . ASP A 1 268 ? -2.953 8.710 -4.150 1.00 86.56 268 ASP A N 1
ATOM 2216 C CA . ASP A 1 268 ? -3.020 7.262 -3.923 1.00 86.56 268 ASP A CA 1
ATOM 2217 C C . ASP A 1 268 ? -4.401 6.895 -3.349 1.00 86.56 268 ASP A C 1
ATOM 2219 O O . ASP A 1 268 ? -4.690 7.168 -2.173 1.00 86.56 268 ASP A O 1
ATOM 2223 N N . ILE A 1 269 ? -5.282 6.357 -4.199 1.00 93.25 269 ILE A N 1
ATOM 2224 C CA . ILE A 1 269 ? -6.567 5.786 -3.794 1.00 93.25 269 ILE A CA 1
ATOM 2225 C C . ILE A 1 269 ? -6.474 4.268 -3.855 1.00 93.25 269 ILE A C 1
ATOM 2227 O O . ILE A 1 269 ? -6.386 3.632 -4.903 1.00 93.25 269 ILE A O 1
ATOM 2231 N N . ASP A 1 270 ? -6.558 3.720 -2.663 1.00 92.88 270 ASP A N 1
ATOM 2232 C CA . ASP A 1 270 ? -6.330 2.337 -2.343 1.00 92.88 270 ASP A CA 1
ATOM 2233 C C . ASP A 1 270 ? -7.668 1.617 -2.137 1.00 92.88 270 ASP A C 1
ATOM 2235 O O . ASP A 1 270 ? -8.413 1.955 -1.211 1.00 92.88 270 ASP A O 1
ATOM 2239 N N . LEU A 1 271 ? -7.968 0.606 -2.956 1.00 95.31 271 LEU A N 1
ATOM 2240 C CA . LEU A 1 271 ? -9.169 -0.212 -2.800 1.00 95.31 271 LEU A CA 1
ATOM 2241 C C . LEU A 1 271 ? -8.830 -1.537 -2.112 1.00 95.31 271 LEU A C 1
ATOM 2243 O O . LEU A 1 271 ? -7.916 -2.258 -2.519 1.00 95.31 271 LEU A O 1
ATOM 2247 N N . ASP A 1 272 ? -9.595 -1.863 -1.074 1.00 95.75 272 ASP A N 1
ATOM 2248 C CA . ASP A 1 272 ? -9.646 -3.202 -0.491 1.00 95.75 272 ASP A CA 1
ATOM 2249 C C . ASP A 1 272 ? -10.889 -3.912 -1.033 1.00 95.75 272 ASP A C 1
ATOM 2251 O O . ASP A 1 272 ? -11.977 -3.339 -1.020 1.00 95.75 272 ASP A O 1
ATOM 2255 N N . VAL A 1 273 ? -10.747 -5.152 -1.485 1.00 96.25 273 VAL A N 1
ATOM 2256 C CA . VAL A 1 273 ? -11.846 -6.002 -1.962 1.00 96.25 273 VAL A CA 1
ATOM 2257 C C . VAL A 1 273 ? -11.757 -7.371 -1.306 1.00 96.25 273 VAL A C 1
ATOM 2259 O O . VAL A 1 273 ? -10.695 -7.758 -0.821 1.00 96.25 273 VAL A O 1
ATOM 2262 N N . GLU A 1 274 ? -12.847 -8.127 -1.277 1.00 94.69 274 GLU A N 1
ATOM 2263 C CA . GLU A 1 274 ? -12.789 -9.521 -0.834 1.00 94.69 274 GLU A CA 1
ATOM 2264 C C . GLU A 1 274 ? -11.815 -10.348 -1.702 1.00 94.69 274 GLU A C 1
ATOM 2266 O O . GLU A 1 274 ? -11.793 -10.251 -2.933 1.00 94.69 274 GLU A O 1
ATOM 2271 N N . ASP A 1 275 ? -10.946 -11.130 -1.059 1.00 95.12 275 ASP A N 1
ATOM 2272 C CA . ASP A 1 275 ? -9.835 -11.812 -1.736 1.00 95.12 275 ASP A CA 1
ATOM 2273 C C . ASP A 1 275 ? -10.305 -12.904 -2.706 1.00 95.12 275 ASP A C 1
ATOM 2275 O O . ASP A 1 275 ? -9.770 -13.008 -3.813 1.00 95.12 275 ASP A O 1
ATOM 2279 N N . VAL A 1 276 ? -11.351 -13.647 -2.333 1.00 93.62 276 VAL A N 1
ATOM 2280 C CA . VAL A 1 276 ? -11.961 -14.718 -3.137 1.00 93.62 276 VAL A CA 1
ATOM 2281 C C . VAL A 1 276 ? -12.436 -14.206 -4.502 1.00 93.62 276 VAL A C 1
ATOM 2283 O O . VAL A 1 276 ? -12.248 -14.883 -5.512 1.00 93.62 276 VAL A O 1
ATOM 2286 N N . HIS A 1 277 ? -12.998 -12.993 -4.562 1.00 94.31 277 HIS A N 1
ATOM 2287 C CA . HIS A 1 277 ? -13.557 -12.424 -5.793 1.00 94.31 277 HIS A CA 1
ATOM 2288 C C . HIS A 1 277 ? -12.643 -11.409 -6.489 1.00 94.31 277 HIS A C 1
ATOM 2290 O O . HIS A 1 277 ? -12.998 -10.908 -7.556 1.00 94.31 277 HIS A O 1
ATOM 2296 N N . ARG A 1 278 ? -11.434 -11.146 -5.973 1.00 94.75 278 ARG A N 1
ATOM 2297 C CA . ARG A 1 278 ? -10.497 -10.189 -6.590 1.00 94.75 278 ARG A CA 1
ATOM 2298 C C . ARG A 1 278 ? -10.226 -10.501 -8.065 1.00 94.75 278 ARG A C 1
ATOM 2300 O O . ARG A 1 278 ? -10.298 -9.607 -8.900 1.00 94.75 278 ARG A O 1
ATOM 2307 N N . GLN A 1 279 ? -9.920 -11.755 -8.405 1.00 92.88 279 GLN A N 1
ATOM 2308 C CA . GLN A 1 279 ? -9.624 -12.136 -9.798 1.00 92.88 279 GLN A CA 1
ATOM 2309 C C . GLN A 1 279 ? -10.857 -12.047 -10.705 1.00 92.88 279 GLN A C 1
ATOM 2311 O O . GLN A 1 279 ? -10.749 -11.693 -11.881 1.00 92.88 279 GLN A O 1
ATOM 2316 N N . HIS A 1 280 ? -12.039 -12.320 -10.146 1.00 95.81 280 HIS A N 1
ATOM 2317 C CA . HIS A 1 280 ? -13.296 -12.121 -10.853 1.00 95.81 280 HIS A CA 1
ATOM 2318 C C . HIS A 1 280 ? -13.518 -10.635 -11.163 1.00 95.81 280 HIS A C 1
ATOM 2320 O O . HIS A 1 280 ? -13.786 -10.302 -12.315 1.00 95.81 280 HIS A O 1
ATOM 2326 N N . LEU A 1 281 ? -13.286 -9.743 -10.191 1.00 96.50 281 LEU A N 1
ATOM 2327 C CA . LEU A 1 281 ? -13.336 -8.297 -10.411 1.00 96.50 281 LEU A CA 1
ATOM 2328 C C . LEU A 1 281 ? -12.362 -7.864 -11.509 1.00 96.50 281 LEU A C 1
ATOM 2330 O O . LEU A 1 281 ? -12.787 -7.215 -12.453 1.00 96.50 281 LEU A O 1
ATOM 2334 N N . ILE A 1 282 ? -11.089 -8.273 -11.456 1.00 94.75 282 ILE A N 1
ATOM 2335 C CA . ILE A 1 282 ? -10.111 -7.945 -12.512 1.00 94.75 282 ILE A CA 1
ATOM 2336 C C . ILE A 1 282 ? -10.609 -8.379 -13.900 1.00 94.75 282 ILE A C 1
ATOM 2338 O O . ILE A 1 282 ? -10.465 -7.632 -14.865 1.00 94.75 282 ILE A O 1
ATOM 2342 N N . SER A 1 283 ? -11.251 -9.545 -14.001 1.00 95.06 283 SER A N 1
ATOM 2343 C CA . SER A 1 283 ? -11.827 -10.029 -15.262 1.00 95.06 283 SER A CA 1
ATOM 2344 C C . SER A 1 283 ? -12.988 -9.152 -15.750 1.00 95.06 283 SER A C 1
ATOM 2346 O O . SER A 1 283 ? -13.060 -8.837 -16.935 1.00 95.06 283 SER A O 1
ATOM 2348 N N . LEU A 1 284 ? -13.873 -8.715 -14.846 1.00 96.94 284 LEU A N 1
ATOM 2349 C CA . LEU A 1 284 ? -14.963 -7.783 -15.162 1.00 96.94 284 LEU A CA 1
ATOM 2350 C C . LEU A 1 284 ? -14.425 -6.425 -15.619 1.00 96.94 284 LEU A C 1
ATOM 2352 O O . LEU A 1 284 ? -14.871 -5.893 -16.632 1.00 96.94 284 LEU A O 1
ATOM 2356 N N . LEU A 1 285 ? -13.423 -5.893 -14.918 1.00 95.94 285 LEU A N 1
ATOM 2357 C CA . LEU A 1 285 ? -12.790 -4.629 -15.279 1.00 95.94 285 LEU A CA 1
ATOM 2358 C C . LEU A 1 285 ? -12.076 -4.725 -16.638 1.00 95.94 285 LEU A C 1
ATOM 2360 O O . LEU A 1 285 ? -12.082 -3.758 -17.392 1.00 95.94 285 LEU A O 1
ATOM 2364 N N . LYS A 1 286 ? -11.490 -5.882 -16.981 1.00 94.81 286 LYS A N 1
ATOM 2365 C CA . LYS A 1 286 ? -10.882 -6.114 -18.303 1.00 94.81 286 LYS A CA 1
ATOM 2366 C C . LYS A 1 286 ? -11.936 -6.053 -19.411 1.00 94.81 286 LYS A C 1
ATOM 2368 O O . LYS A 1 286 ? -11.665 -5.492 -20.466 1.00 94.81 286 LYS A O 1
ATOM 2373 N N . ASN A 1 287 ? -13.141 -6.566 -19.159 1.00 94.75 287 ASN A N 1
ATOM 2374 C CA . ASN A 1 287 ? -14.255 -6.463 -20.104 1.00 94.75 287 ASN A CA 1
ATOM 2375 C C . ASN A 1 287 ? -14.775 -5.025 -20.245 1.00 94.75 287 ASN A C 1
ATOM 2377 O O . ASN A 1 287 ? -15.130 -4.627 -21.350 1.00 94.75 287 ASN A O 1
ATOM 2381 N N . GLU A 1 288 ? -14.812 -4.257 -19.152 1.00 94.00 288 GLU A N 1
ATOM 2382 C CA . GLU A 1 288 ? -15.288 -2.868 -19.170 1.00 94.00 288 GLU A CA 1
ATOM 2383 C C . GLU A 1 288 ? -14.277 -1.917 -19.826 1.00 94.00 288 GLU A C 1
ATOM 2385 O O . GLU A 1 288 ? -14.620 -1.140 -20.714 1.00 94.00 288 GLU A O 1
ATOM 2390 N N . PHE A 1 289 ? -13.025 -1.951 -19.367 1.00 94.00 289 PHE A N 1
ATOM 2391 C CA . PHE A 1 289 ? -12.010 -0.962 -19.730 1.00 9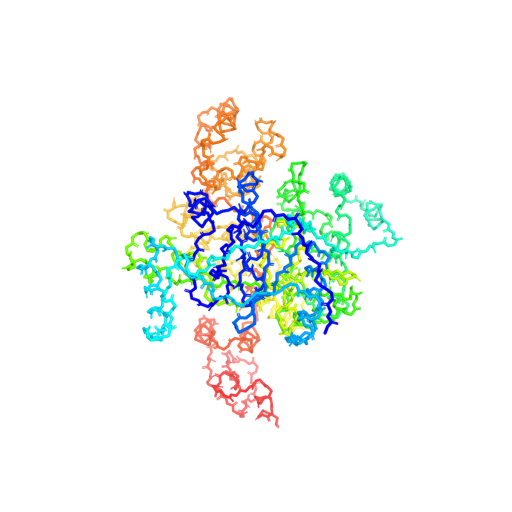4.00 289 PHE A CA 1
ATOM 2392 C C . PHE A 1 289 ? -11.114 -1.410 -20.884 1.00 94.00 289 PHE A C 1
ATOM 2394 O O . PHE A 1 289 ? -10.423 -0.584 -21.467 1.00 94.00 289 PHE A O 1
ATOM 2401 N N . GLY A 1 290 ? -11.104 -2.697 -21.231 1.00 93.38 290 GLY A N 1
ATOM 2402 C CA . GLY A 1 290 ? -10.293 -3.259 -22.309 1.00 93.38 290 GLY A CA 1
ATOM 2403 C C . GLY A 1 290 ? -8.966 -3.841 -21.824 1.00 93.38 290 GLY A C 1
ATOM 2404 O O . GLY A 1 290 ? -8.755 -5.051 -21.933 1.00 93.38 290 GLY A O 1
ATOM 2405 N N . TYR A 1 29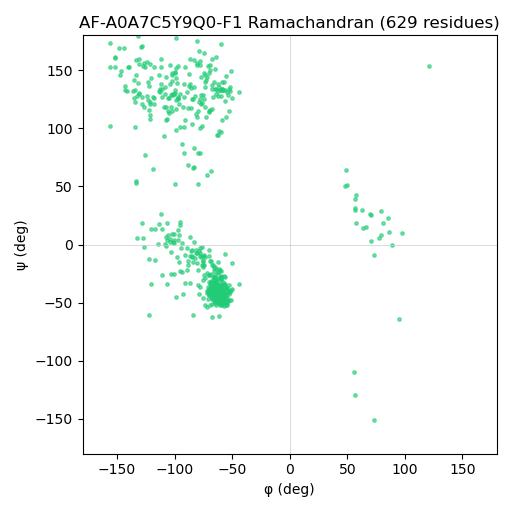1 ? -8.063 -3.013 -21.285 1.00 95.06 291 TYR A N 1
ATOM 2406 C CA . TYR A 1 291 ? -6.703 -3.449 -20.947 1.00 95.06 291 TYR A CA 1
ATOM 2407 C C . TYR A 1 291 ? -6.382 -3.256 -19.471 1.00 95.06 291 TYR A C 1
ATOM 2409 O O . TYR A 1 291 ? -6.432 -2.149 -18.934 1.00 95.06 291 TYR A O 1
ATOM 2417 N N . ILE A 1 292 ? -6.008 -4.359 -18.824 1.00 95.62 292 ILE A N 1
ATOM 2418 C CA . ILE A 1 292 ? -5.535 -4.380 -17.443 1.00 95.62 292 ILE A CA 1
ATOM 2419 C C . ILE A 1 292 ? -4.268 -5.207 -17.383 1.00 95.62 292 ILE A C 1
ATOM 2421 O O . ILE A 1 292 ? -4.254 -6.354 -17.829 1.00 95.62 292 ILE A O 1
ATOM 2425 N N . TYR A 1 293 ? -3.232 -4.619 -16.797 1.00 95.88 293 TYR A N 1
ATOM 2426 C CA . TYR A 1 293 ? -1.930 -5.242 -16.652 1.00 95.88 293 TYR A CA 1
ATOM 2427 C C . TYR A 1 293 ? -1.533 -5.310 -15.184 1.00 95.88 293 TYR A C 1
ATOM 2429 O O . TYR A 1 293 ? -1.678 -4.336 -14.445 1.00 95.88 293 TYR A O 1
ATOM 2437 N N . ASN A 1 294 ? -1.001 -6.448 -14.753 1.00 96.00 294 ASN A N 1
ATOM 2438 C CA . ASN A 1 294 ? -0.384 -6.558 -13.437 1.00 96.00 294 ASN A CA 1
ATOM 2439 C C . ASN A 1 294 ? 1.019 -5.941 -13.457 1.00 96.00 294 ASN A C 1
ATOM 2441 O O . ASN A 1 294 ? 1.663 -5.862 -14.500 1.00 96.00 294 ASN A O 1
ATOM 2445 N N . ILE A 1 295 ? 1.523 -5.546 -12.294 1.00 96.12 295 ILE A N 1
ATOM 2446 C CA . ILE A 1 295 ? 2.852 -4.936 -12.163 1.00 96.12 295 ILE A CA 1
ATOM 2447 C C . ILE A 1 295 ? 3.845 -5.977 -11.633 1.00 96.12 295 ILE A C 1
ATOM 2449 O O . ILE A 1 295 ? 3.494 -6.774 -10.760 1.00 96.12 295 ILE A O 1
ATOM 2453 N N . SER A 1 296 ? 5.082 -5.988 -12.135 1.00 95.44 296 SER A N 1
ATOM 2454 C CA . SER A 1 296 ? 6.131 -6.853 -11.580 1.00 95.44 296 SER A CA 1
ATOM 2455 C C . SER A 1 296 ? 6.639 -6.346 -10.229 1.00 95.44 296 SER A C 1
ATOM 2457 O O . SER A 1 296 ? 6.762 -5.147 -9.988 1.00 95.44 296 SER A O 1
ATOM 2459 N N . THR A 1 297 ? 7.002 -7.279 -9.355 1.00 94.00 297 THR A N 1
ATOM 2460 C CA . THR A 1 297 ? 7.748 -7.021 -8.117 1.00 94.00 297 THR A CA 1
ATOM 2461 C C . THR A 1 297 ? 8.974 -7.912 -8.052 1.00 94.00 297 THR A C 1
ATOM 2463 O O . THR A 1 297 ? 8.982 -9.003 -8.618 1.00 94.00 297 THR A O 1
ATOM 2466 N N . PHE A 1 298 ? 10.009 -7.468 -7.344 1.00 91.88 298 PHE A N 1
ATOM 2467 C CA . PHE A 1 298 ? 11.290 -8.167 -7.305 1.00 91.88 298 PHE A CA 1
ATOM 2468 C C . PHE A 1 298 ? 11.769 -8.345 -5.867 1.00 91.88 298 PHE A C 1
ATOM 2470 O O . PHE A 1 298 ? 11.800 -7.390 -5.093 1.00 91.88 298 PHE A O 1
ATOM 2477 N N . SER A 1 299 ? 12.142 -9.571 -5.499 1.00 91.44 299 SER A N 1
ATOM 2478 C CA . SER A 1 299 ? 12.777 -9.852 -4.208 1.00 91.44 299 SER A CA 1
ATOM 2479 C C . SER A 1 299 ? 14.296 -9.785 -4.334 1.00 91.44 299 SER A C 1
ATOM 2481 O O . SER A 1 299 ? 14.849 -10.327 -5.291 1.00 91.44 299 SER A O 1
ATOM 2483 N N . SER A 1 300 ? 14.971 -9.182 -3.358 1.00 91.12 300 SER A N 1
ATOM 2484 C CA . SER A 1 300 ? 16.434 -9.161 -3.260 1.00 91.12 300 SER A CA 1
ATOM 2485 C C . SER A 1 300 ? 16.961 -10.214 -2.278 1.00 91.12 300 SER A C 1
ATOM 2487 O O . SER A 1 300 ? 16.197 -10.950 -1.644 1.00 91.12 300 SER A O 1
ATOM 2489 N N . ILE A 1 301 ? 18.288 -10.300 -2.160 1.00 91.75 301 ILE A N 1
ATOM 2490 C CA . ILE A 1 301 ? 18.961 -11.218 -1.238 1.00 91.75 301 ILE A CA 1
ATOM 2491 C C . ILE A 1 301 ? 18.520 -10.946 0.214 1.00 91.75 301 ILE A C 1
ATOM 2493 O O . ILE A 1 301 ? 18.533 -9.793 0.658 1.00 91.75 301 ILE A O 1
ATOM 2497 N N . PRO A 1 302 ? 18.174 -11.983 1.005 1.00 92.50 302 PRO A N 1
ATOM 2498 C CA . PRO A 1 302 ? 17.773 -11.802 2.394 1.00 92.50 302 PRO A CA 1
ATOM 2499 C C . PRO A 1 302 ? 18.827 -11.061 3.224 1.00 92.50 302 PRO A C 1
ATOM 2501 O O . PRO A 1 302 ? 19.998 -11.445 3.260 1.00 92.50 302 PRO A O 1
ATOM 2504 N N . LYS A 1 303 ? 18.383 -10.059 3.995 1.00 91.31 303 LYS A N 1
ATOM 2505 C CA . LYS A 1 303 ? 19.244 -9.232 4.861 1.00 91.31 303 LYS A CA 1
ATOM 2506 C C . LYS A 1 303 ? 20.167 -10.054 5.770 1.00 91.31 303 LYS A C 1
ATOM 2508 O O . LYS A 1 303 ? 21.330 -9.706 5.929 1.00 91.31 303 LYS A O 1
ATOM 2513 N N . LYS A 1 304 ? 19.669 -11.175 6.302 1.00 92.69 304 LYS A N 1
ATOM 2514 C CA . LYS A 1 304 ? 20.438 -12.092 7.158 1.00 92.69 304 LYS A CA 1
ATOM 2515 C C . LYS A 1 304 ? 21.683 -12.653 6.460 1.00 92.69 304 LYS A C 1
ATOM 2517 O O . LYS A 1 304 ? 22.699 -12.830 7.114 1.00 92.69 304 LYS A O 1
ATOM 2522 N N . PHE A 1 305 ? 21.602 -12.946 5.161 1.00 92.69 305 PHE A N 1
ATOM 2523 C CA . PHE A 1 305 ? 22.758 -13.403 4.388 1.00 92.69 305 PHE A CA 1
ATOM 2524 C C . PHE A 1 305 ? 23.702 -12.237 4.087 1.00 92.69 305 PHE A C 1
ATOM 2526 O O . PHE A 1 305 ? 24.897 -12.343 4.334 1.00 92.69 305 PHE A O 1
ATOM 2533 N N . LEU A 1 306 ? 23.163 -11.094 3.650 1.00 93.00 306 LEU A N 1
ATOM 2534 C CA . LEU A 1 306 ? 23.948 -9.885 3.364 1.00 93.00 306 LEU A CA 1
ATOM 2535 C C . LEU A 1 306 ? 24.786 -9.412 4.563 1.00 93.00 306 LEU A C 1
ATOM 2537 O O . LEU A 1 306 ? 25.884 -8.902 4.384 1.00 93.00 306 LEU A O 1
ATOM 2541 N N . GLU A 1 307 ? 24.290 -9.582 5.790 1.00 94.06 307 GLU A N 1
ATOM 2542 C CA . GLU A 1 307 ? 25.013 -9.240 7.025 1.00 94.06 307 GLU A CA 1
ATOM 2543 C C . GLU A 1 307 ? 26.220 -10.142 7.320 1.00 94.06 307 GLU A C 1
ATOM 2545 O O . GLU A 1 307 ? 27.046 -9.779 8.152 1.00 94.06 307 GLU A O 1
ATOM 2550 N N . THR A 1 308 ? 26.349 -11.283 6.638 1.00 94.94 308 THR A N 1
ATOM 2551 C CA . THR A 1 308 ? 27.528 -12.161 6.747 1.00 94.94 308 THR A CA 1
ATOM 2552 C C . THR A 1 308 ? 28.677 -11.747 5.827 1.00 94.94 308 THR A C 1
ATOM 2554 O O . THR A 1 308 ? 29.779 -12.272 5.963 1.00 94.94 308 THR A O 1
ATOM 2557 N N . LEU A 1 309 ? 28.432 -10.814 4.901 1.00 94.94 309 LEU A N 1
ATOM 2558 C CA . LEU A 1 309 ? 29.383 -10.415 3.867 1.00 94.94 309 LEU A CA 1
ATOM 2559 C C . LEU A 1 309 ? 30.161 -9.144 4.256 1.00 94.94 309 LEU A C 1
ATOM 2561 O O . LEU A 1 309 ? 29.633 -8.295 4.984 1.00 94.94 309 LEU A O 1
ATOM 2565 N N . PRO A 1 310 ? 31.385 -8.965 3.724 1.00 94.88 310 PRO A N 1
ATOM 2566 C CA . PRO A 1 310 ? 32.095 -7.687 3.731 1.00 94.88 310 PRO A CA 1
ATOM 2567 C C . PRO A 1 310 ? 31.236 -6.526 3.201 1.00 94.88 310 PRO A C 1
ATOM 2569 O O . PRO A 1 310 ? 30.352 -6.719 2.364 1.00 94.88 310 PRO A O 1
ATOM 2572 N N . LEU A 1 311 ? 31.473 -5.308 3.704 1.00 92.69 311 LEU A N 1
ATOM 2573 C CA . LEU A 1 311 ? 30.621 -4.140 3.433 1.00 92.69 311 LEU A CA 1
ATOM 2574 C C . LEU A 1 311 ? 30.559 -3.769 1.942 1.00 92.69 311 LEU A C 1
ATOM 2576 O O . LEU A 1 311 ? 29.497 -3.409 1.441 1.00 92.69 311 LEU A O 1
ATOM 2580 N N . ASP A 1 312 ? 31.680 -3.853 1.245 1.00 90.25 312 ASP A N 1
ATOM 2581 C CA . ASP A 1 312 ? 31.832 -3.605 -0.189 1.00 90.25 312 ASP A CA 1
ATOM 2582 C C . ASP A 1 312 ? 31.028 -4.605 -1.038 1.00 90.25 312 ASP A C 1
ATOM 2584 O O . ASP A 1 312 ? 30.224 -4.202 -1.887 1.00 90.25 312 ASP A O 1
ATOM 2588 N N . ILE A 1 313 ? 31.140 -5.903 -0.739 1.00 93.06 313 ILE A N 1
ATOM 2589 C CA . ILE A 1 313 ? 30.352 -6.952 -1.403 1.00 93.06 313 ILE A CA 1
ATOM 2590 C C . ILE A 1 313 ? 28.867 -6.770 -1.091 1.00 93.06 313 ILE A C 1
ATOM 2592 O O . ILE A 1 313 ? 28.031 -6.754 -1.994 1.00 93.06 313 ILE A O 1
ATOM 2596 N N . LYS A 1 314 ? 28.527 -6.571 0.185 1.00 93.94 314 LYS A N 1
ATOM 2597 C CA . LYS A 1 314 ? 27.155 -6.322 0.630 1.00 93.94 314 LYS A CA 1
ATOM 2598 C C . LYS A 1 314 ? 26.516 -5.165 -0.135 1.00 93.94 314 LYS A C 1
ATOM 2600 O O . LYS A 1 314 ? 25.399 -5.318 -0.617 1.00 93.94 314 LYS A O 1
ATOM 2605 N N . THR A 1 315 ? 27.222 -4.039 -0.257 1.00 90.81 315 THR A N 1
ATOM 2606 C CA . THR A 1 315 ? 26.732 -2.833 -0.949 1.00 90.81 315 THR A CA 1
ATOM 2607 C C . THR A 1 315 ? 26.485 -3.095 -2.436 1.00 90.81 315 THR A C 1
ATOM 2609 O O . THR A 1 315 ? 25.538 -2.561 -3.011 1.00 90.81 315 THR A O 1
ATOM 2612 N N . THR A 1 316 ? 27.297 -3.956 -3.053 1.00 90.94 316 THR A N 1
ATOM 2613 C CA . THR A 1 316 ? 27.121 -4.367 -4.453 1.00 90.94 316 THR A CA 1
ATOM 2614 C C . THR A 1 316 ? 25.887 -5.258 -4.624 1.00 90.94 316 THR A C 1
ATOM 2616 O O . THR A 1 316 ? 25.106 -5.067 -5.555 1.00 90.94 316 THR A O 1
ATOM 2619 N N . LEU A 1 317 ? 25.683 -6.220 -3.718 1.00 92.94 317 LEU A N 1
ATOM 2620 C CA . LEU A 1 317 ? 24.665 -7.262 -3.875 1.00 92.94 317 LEU A CA 1
ATOM 2621 C C . LEU A 1 317 ? 23.279 -6.898 -3.316 1.00 92.94 317 LEU A C 1
ATOM 2623 O O . LEU A 1 317 ? 22.282 -7.476 -3.745 1.00 92.94 317 LEU A O 1
ATOM 2627 N N . GLU A 1 318 ? 23.174 -5.950 -2.379 1.00 90.75 318 GLU A N 1
ATOM 2628 C CA . GLU A 1 318 ? 21.921 -5.658 -1.658 1.00 90.75 318 GLU A CA 1
ATOM 2629 C C . GLU A 1 318 ? 20.740 -5.236 -2.551 1.00 90.75 318 GLU A C 1
ATOM 2631 O O . GLU A 1 318 ? 19.583 -5.465 -2.192 1.00 90.75 318 GLU A O 1
ATOM 2636 N N . LYS A 1 319 ? 21.028 -4.635 -3.710 1.00 85.94 319 LYS A N 1
ATOM 2637 C CA . LYS A 1 319 ? 20.034 -4.088 -4.650 1.00 85.94 319 LYS A CA 1
ATOM 2638 C C . LYS A 1 319 ? 19.807 -4.961 -5.881 1.00 85.94 319 LYS A C 1
ATOM 2640 O O . LYS A 1 319 ? 19.032 -4.578 -6.753 1.00 85.94 319 LYS A O 1
ATOM 2645 N N . ILE A 1 320 ? 20.472 -6.111 -5.970 1.00 91.38 320 ILE A N 1
ATOM 2646 C CA . ILE A 1 320 ? 20.318 -7.008 -7.113 1.00 91.38 320 ILE A CA 1
ATOM 2647 C C . ILE A 1 320 ? 19.004 -7.790 -6.964 1.00 91.38 320 ILE A C 1
ATOM 2649 O O . ILE A 1 320 ? 18.791 -8.433 -5.927 1.00 91.38 320 ILE A O 1
ATOM 2653 N N . PRO A 1 321 ? 18.108 -7.751 -7.967 1.00 91.31 321 PRO A N 1
ATOM 2654 C CA . PRO A 1 321 ? 16.889 -8.547 -7.945 1.00 91.31 321 PRO A CA 1
ATOM 2655 C C . PRO A 1 321 ? 17.210 -10.027 -8.202 1.00 91.31 321 PRO A C 1
ATOM 2657 O O . PRO A 1 321 ? 17.968 -10.369 -9.105 1.00 91.31 321 PRO A O 1
ATOM 2660 N N . LEU A 1 322 ? 16.609 -10.921 -7.416 1.00 89.31 322 LEU A N 1
ATOM 2661 C CA . LEU A 1 322 ? 16.789 -12.373 -7.536 1.00 89.31 322 LEU A CA 1
ATOM 2662 C C . LEU A 1 322 ? 15.663 -13.047 -8.306 1.00 89.31 322 LEU A C 1
ATOM 2664 O O . LEU A 1 322 ? 15.893 -13.936 -9.119 1.00 89.31 322 LEU A O 1
ATOM 2668 N N . GLN A 1 323 ? 14.433 -12.664 -7.984 1.00 88.00 323 GLN A N 1
ATOM 2669 C CA . GLN A 1 323 ? 13.245 -13.329 -8.483 1.00 88.00 323 GLN A CA 1
ATOM 2670 C C . GLN A 1 323 ? 12.163 -12.299 -8.759 1.00 88.00 323 GLN A C 1
ATOM 2672 O O . GLN A 1 323 ? 11.910 -11.405 -7.948 1.00 88.00 323 GLN A O 1
ATOM 2677 N N . ARG A 1 324 ? 11.513 -12.472 -9.909 1.00 91.50 324 ARG A N 1
ATOM 2678 C CA . ARG A 1 324 ? 10.299 -11.760 -10.284 1.00 91.50 324 ARG A CA 1
ATOM 2679 C C . ARG A 1 324 ? 9.077 -12.436 -9.668 1.00 91.50 324 ARG A C 1
ATOM 2681 O O . ARG A 1 324 ? 8.916 -13.653 -9.742 1.00 91.50 324 ARG A O 1
ATOM 2688 N N . SER A 1 325 ? 8.190 -11.626 -9.121 1.00 91.69 325 SER A N 1
ATOM 2689 C CA . SER A 1 325 ? 6.835 -11.976 -8.711 1.00 91.69 325 SER A CA 1
ATOM 2690 C C . SER A 1 325 ? 5.854 -10.933 -9.256 1.00 91.69 325 SER A C 1
ATOM 2692 O O . SER A 1 325 ? 6.243 -10.008 -9.968 1.00 91.69 325 SER A O 1
ATOM 2694 N N . THR A 1 326 ? 4.564 -11.106 -8.983 1.00 90.56 326 THR A N 1
ATOM 2695 C CA . THR A 1 326 ? 3.527 -10.140 -9.365 1.00 90.56 326 THR A CA 1
ATOM 2696 C C . THR A 1 326 ? 3.095 -9.339 -8.144 1.00 90.56 326 THR A C 1
ATOM 2698 O O . THR A 1 326 ? 2.911 -9.904 -7.064 1.00 90.56 326 THR A O 1
ATOM 2701 N N . HIS A 1 327 ? 2.911 -8.033 -8.324 1.00 89.31 327 HIS A N 1
ATOM 2702 C CA . HIS A 1 327 ? 2.426 -7.137 -7.289 1.00 89.31 327 HIS A CA 1
ATOM 2703 C C . HIS A 1 327 ? 1.044 -7.588 -6.788 1.00 89.31 327 HIS A C 1
ATOM 2705 O O . HIS A 1 327 ? 0.148 -7.894 -7.572 1.00 89.31 327 HIS A O 1
ATOM 2711 N N . ALA A 1 328 ? 0.853 -7.614 -5.467 1.00 86.12 328 ALA A N 1
ATOM 2712 C CA . ALA A 1 328 ? -0.349 -8.191 -4.861 1.00 86.12 328 ALA A CA 1
ATOM 2713 C C . ALA A 1 328 ? -1.636 -7.374 -5.106 1.00 86.12 328 ALA A C 1
ATOM 2715 O O . ALA A 1 328 ? -2.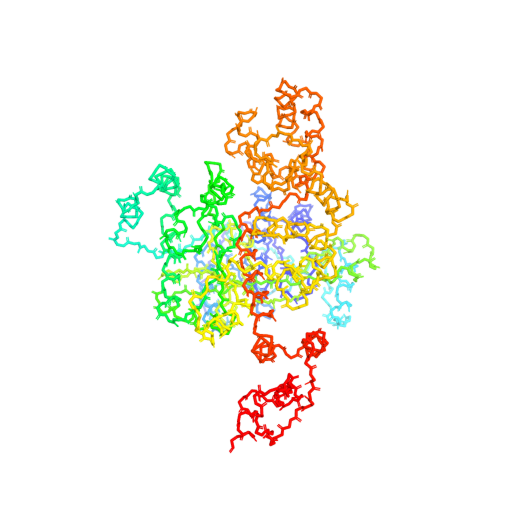729 -7.938 -5.077 1.00 86.12 328 ALA A O 1
ATOM 2716 N N . ALA A 1 329 ? -1.515 -6.058 -5.322 1.00 90.88 329 ALA A N 1
ATOM 2717 C CA . ALA A 1 329 ? -2.653 -5.140 -5.459 1.00 90.88 329 ALA A CA 1
ATOM 2718 C C . ALA A 1 329 ? -2.667 -4.372 -6.790 1.00 90.88 329 ALA A C 1
ATOM 2720 O O . ALA A 1 329 ? -3.606 -4.515 -7.566 1.00 90.88 329 ALA A O 1
ATOM 2721 N N . GLY A 1 330 ? -1.618 -3.583 -7.019 1.00 93.19 330 GLY A N 1
ATOM 2722 C CA . GLY A 1 330 ? -1.381 -2.719 -8.169 1.00 93.19 330 GLY A CA 1
ATOM 2723 C C . GLY A 1 330 ? -1.548 -3.342 -9.543 1.00 93.19 330 GLY A C 1
ATOM 2724 O O . GLY A 1 330 ? -0.899 -4.331 -9.894 1.00 93.19 330 GLY A O 1
ATOM 2725 N N . VAL A 1 331 ? -2.383 -2.668 -10.324 1.00 95.44 331 VAL A N 1
ATOM 2726 C CA . VAL A 1 331 ? -2.617 -2.896 -11.744 1.00 95.44 331 VAL A CA 1
ATOM 2727 C C . VAL A 1 331 ? -2.532 -1.574 -12.508 1.00 95.44 331 VAL A C 1
ATOM 2729 O O . VAL A 1 331 ? -2.765 -0.503 -11.948 1.00 95.44 331 VAL A O 1
ATOM 2732 N N . VAL A 1 332 ? -2.219 -1.646 -13.797 1.00 96.56 332 VAL A N 1
ATOM 2733 C CA . VAL A 1 332 ? -2.336 -0.532 -14.746 1.00 96.56 332 VAL A CA 1
ATOM 2734 C C . VAL A 1 332 ? -3.587 -0.768 -15.584 1.00 96.56 332 VAL A C 1
ATOM 2736 O O . VAL A 1 332 ? -3.755 -1.853 -16.136 1.00 96.56 332 VAL A O 1
ATOM 2739 N N . ILE A 1 333 ? -4.460 0.236 -15.667 1.00 96.00 333 ILE A N 1
ATOM 2740 C CA . ILE A 1 333 ? -5.721 0.183 -16.422 1.00 96.00 333 ILE A CA 1
ATOM 2741 C C . ILE A 1 333 ? -5.630 1.166 -17.586 1.00 96.00 333 ILE A C 1
ATOM 2743 O O . ILE A 1 333 ? -5.237 2.314 -17.379 1.00 96.00 333 ILE A O 1
ATOM 2747 N N . SER A 1 334 ? -5.989 0.730 -18.791 1.00 96.44 334 SER A N 1
ATOM 2748 C CA . SER A 1 334 ? -5.969 1.567 -19.991 1.00 96.44 334 SER A CA 1
ATOM 2749 C C . SER A 1 334 ? -7.084 1.183 -20.966 1.00 96.44 334 SER A C 1
ATOM 2751 O O . SER A 1 334 ? -7.411 0.004 -21.102 1.00 96.44 334 SER A O 1
ATOM 2753 N N . THR A 1 335 ? -7.636 2.164 -21.683 1.00 96.19 335 THR A N 1
ATOM 2754 C CA . THR A 1 335 ? -8.628 1.944 -22.754 1.00 96.19 335 THR A CA 1
ATOM 2755 C C . THR A 1 335 ? -8.001 1.522 -24.084 1.00 96.19 335 THR A C 1
ATOM 2757 O O . THR A 1 335 ? -8.674 0.976 -24.958 1.00 96.19 335 THR A O 1
ATOM 2760 N N . ASN A 1 336 ? -6.689 1.706 -24.230 1.00 94.44 336 ASN A N 1
ATOM 2761 C CA . ASN A 1 336 ? -5.873 1.244 -25.353 1.00 94.44 336 ASN A CA 1
ATOM 2762 C C . ASN A 1 336 ? -4.701 0.371 -24.871 1.00 94.44 336 ASN A C 1
ATOM 2764 O O . ASN A 1 336 ? -4.261 0.535 -23.728 1.00 94.44 336 ASN A O 1
ATOM 2768 N N . PRO A 1 337 ? -4.139 -0.496 -25.739 1.00 93.38 337 PRO A N 1
ATOM 2769 C CA . PRO A 1 337 ? -2.865 -1.144 -25.452 1.00 93.38 337 PRO A CA 1
ATOM 2770 C C . PRO A 1 337 ? -1.783 -0.103 -25.145 1.00 93.38 337 PRO A C 1
ATOM 2772 O O . PRO A 1 337 ? -1.777 0.969 -25.758 1.00 93.38 337 PRO A O 1
ATOM 2775 N N . ILE A 1 338 ? -0.874 -0.447 -24.233 1.00 95.00 338 ILE A N 1
ATOM 2776 C CA . ILE A 1 338 ? 0.275 0.385 -23.845 1.00 95.00 338 ILE A CA 1
ATOM 2777 C C . ILE A 1 338 ? 1.581 -0.196 -24.399 1.00 95.00 338 ILE A C 1
ATOM 2779 O O . ILE A 1 338 ? 1.753 -1.419 -24.433 1.00 95.00 338 ILE A O 1
ATOM 2783 N N . HIS A 1 339 ? 2.526 0.659 -24.795 1.00 93.62 339 HIS A N 1
ATOM 2784 C CA . HIS A 1 339 ? 3.841 0.245 -25.302 1.00 93.62 339 HIS A CA 1
ATOM 2785 C C . HIS A 1 339 ? 4.826 -0.025 -24.153 1.00 93.62 339 HIS A C 1
ATOM 2787 O O . HIS A 1 339 ? 5.841 0.653 -23.976 1.00 93.62 339 HIS A O 1
ATOM 2793 N N . VAL A 1 340 ? 4.520 -1.055 -23.366 1.00 95.38 340 VAL A N 1
ATOM 2794 C CA . VAL A 1 340 ? 5.351 -1.554 -22.262 1.00 95.38 340 VAL A CA 1
ATOM 2795 C C . VAL A 1 340 ? 5.654 -3.030 -22.504 1.00 95.38 340 VAL A C 1
ATOM 2797 O O . VAL A 1 340 ? 4.766 -3.763 -22.945 1.00 95.38 340 VAL A O 1
ATOM 2800 N N . PRO A 1 341 ? 6.878 -3.509 -22.229 1.00 95.62 341 PRO A N 1
ATOM 2801 C CA . PRO A 1 341 ? 7.172 -4.926 -22.346 1.00 95.62 341 PRO A CA 1
ATOM 2802 C C . PRO A 1 341 ? 6.419 -5.738 -21.285 1.00 95.62 341 PRO A C 1
ATOM 2804 O O . PRO A 1 341 ? 6.388 -5.383 -20.106 1.00 95.62 341 PRO A O 1
ATOM 2807 N N . ILE A 1 342 ? 5.812 -6.839 -21.713 1.00 94.88 342 ILE A N 1
ATOM 2808 C CA . ILE A 1 342 ? 4.970 -7.732 -20.917 1.00 94.88 342 ILE A CA 1
ATOM 2809 C C . ILE A 1 342 ? 5.695 -9.062 -20.778 1.00 94.88 342 ILE A C 1
ATOM 2811 O O . ILE A 1 342 ? 6.196 -9.613 -21.758 1.00 94.88 342 ILE A O 1
ATOM 2815 N N . VAL A 1 343 ? 5.725 -9.601 -19.563 1.00 91.31 343 VAL A N 1
ATOM 2816 C CA . VAL A 1 343 ? 6.295 -10.917 -19.292 1.00 91.31 343 VAL A CA 1
ATOM 2817 C C . VAL A 1 343 ? 5.581 -11.951 -20.177 1.00 91.31 343 VAL A C 1
ATOM 2819 O O . VAL A 1 343 ? 4.350 -12.056 -20.103 1.00 91.31 343 VAL A O 1
ATOM 2822 N N . PRO A 1 344 ? 6.314 -12.724 -21.002 1.00 84.56 344 PRO A N 1
ATOM 2823 C CA . PRO A 1 344 ? 5.711 -13.604 -21.997 1.00 84.56 344 PRO A CA 1
ATOM 2824 C C . PRO A 1 344 ? 4.636 -14.528 -21.415 1.00 84.56 344 PRO A C 1
ATOM 2826 O O . PRO A 1 344 ? 4.847 -15.152 -20.378 1.00 84.56 344 PRO A O 1
ATOM 2829 N N . GLN A 1 345 ? 3.507 -14.654 -22.123 1.00 83.25 345 GLN A N 1
ATOM 2830 C CA . GLN A 1 345 ? 2.355 -15.499 -21.750 1.00 83.25 345 GLN A CA 1
ATOM 2831 C C . GLN A 1 345 ? 1.604 -15.061 -20.478 1.00 83.25 345 GLN A C 1
ATOM 2833 O O . GLN A 1 345 ? 0.804 -15.827 -19.942 1.00 83.25 345 GLN A O 1
ATOM 2838 N N . THR A 1 346 ? 1.828 -13.838 -19.999 1.00 89.44 346 THR A N 1
ATOM 2839 C CA . THR A 1 346 ? 1.115 -13.266 -18.849 1.00 89.44 346 THR A CA 1
ATOM 2840 C C . THR A 1 346 ? 0.547 -11.888 -19.194 1.00 89.44 346 THR A C 1
ATOM 2842 O O . THR A 1 346 ? 0.901 -11.319 -20.221 1.00 89.44 346 THR A O 1
ATOM 2845 N N . ASP A 1 347 ? -0.286 -11.332 -18.311 1.00 90.50 347 ASP A N 1
ATOM 2846 C CA . ASP A 1 347 ? -0.709 -9.923 -18.353 1.00 90.50 347 ASP A CA 1
ATOM 2847 C C . ASP A 1 347 ? 0.166 -9.043 -17.425 1.00 90.50 347 ASP A C 1
ATOM 2849 O O . ASP A 1 347 ? -0.256 -7.973 -16.994 1.00 90.50 347 ASP A O 1
ATOM 2853 N N . THR A 1 348 ? 1.364 -9.495 -17.037 1.00 95.00 348 THR A N 1
ATOM 2854 C CA . THR A 1 348 ? 2.238 -8.780 -16.093 1.00 95.00 348 THR A CA 1
ATOM 2855 C C . THR A 1 348 ? 3.286 -7.961 -16.841 1.00 95.00 348 THR A C 1
ATOM 2857 O O . THR A 1 348 ? 4.030 -8.503 -17.650 1.00 95.00 348 THR A O 1
ATOM 2860 N N . LEU A 1 349 ? 3.392 -6.665 -16.555 1.00 96.44 349 LEU A N 1
ATOM 2861 C CA . LEU A 1 349 ? 4.425 -5.783 -17.106 1.00 96.44 349 LEU A CA 1
ATOM 2862 C C . LEU A 1 349 ? 5.811 -6.195 -16.594 1.00 96.44 349 LEU A C 1
ATOM 2864 O O . LEU A 1 349 ? 5.959 -6.518 -15.420 1.00 96.44 349 LEU A O 1
ATOM 2868 N N . GLU A 1 350 ? 6.837 -6.169 -17.445 1.00 94.06 350 GLU A N 1
ATOM 2869 C CA . GLU A 1 350 ? 8.235 -6.468 -17.079 1.00 94.06 350 GLU A CA 1
ATOM 2870 C C . GLU A 1 350 ? 8.819 -5.448 -16.089 1.00 94.06 350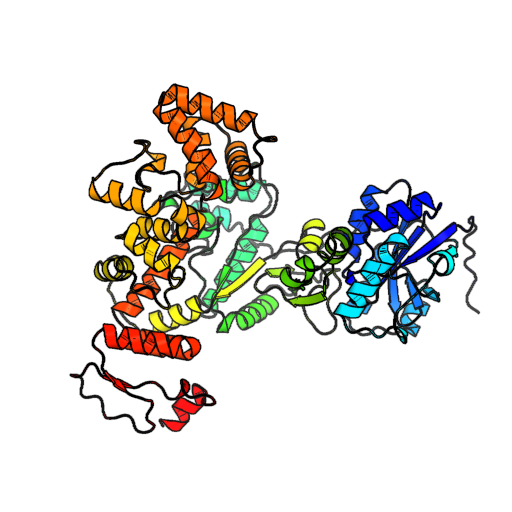 GLU A C 1
ATOM 2872 O O . GLU A 1 350 ? 9.739 -5.770 -15.335 1.00 94.06 350 GLU A O 1
ATOM 2877 N N . TRP A 1 351 ? 8.316 -4.214 -16.116 1.00 96.00 351 TRP A N 1
ATOM 2878 C CA . TRP A 1 351 ? 8.782 -3.111 -15.278 1.00 96.00 351 TRP A CA 1
ATOM 2879 C C . TRP A 1 351 ? 8.064 -3.084 -13.924 1.00 96.00 351 TRP A C 1
ATOM 2881 O O . TRP A 1 351 ? 6.896 -3.464 -13.811 1.00 96.00 351 TRP A O 1
ATOM 2891 N N . ASP A 1 352 ? 8.787 -2.652 -12.889 1.00 94.50 352 ASP A N 1
ATOM 2892 C CA . ASP A 1 352 ? 8.210 -2.421 -11.563 1.00 94.50 352 ASP A CA 1
ATOM 2893 C C . ASP A 1 352 ? 7.500 -1.066 -11.481 1.00 94.50 352 ASP A C 1
ATOM 2895 O O . ASP A 1 352 ? 7.511 -0.255 -12.408 1.00 94.50 352 ASP A O 1
ATOM 2899 N N . MET A 1 353 ? 6.857 -0.826 -10.338 1.00 92.19 353 MET A N 1
ATOM 2900 C CA . MET A 1 353 ? 6.111 0.404 -10.102 1.00 92.19 353 MET A CA 1
ATOM 2901 C C . MET A 1 353 ? 6.998 1.658 -10.132 1.00 92.19 353 MET A C 1
ATOM 2903 O O . MET A 1 353 ? 6.544 2.701 -10.594 1.00 92.19 353 MET A O 1
ATOM 2907 N N . GLU A 1 354 ? 8.246 1.577 -9.662 1.00 92.88 354 GLU A N 1
ATOM 2908 C CA . GLU A 1 354 ? 9.154 2.733 -9.661 1.00 92.88 354 GLU A CA 1
ATOM 2909 C C . GLU A 1 354 ? 9.480 3.166 -11.095 1.00 92.88 354 GLU A C 1
ATOM 2911 O O . GLU A 1 354 ? 9.374 4.350 -11.429 1.00 92.88 354 GLU A O 1
ATOM 2916 N N . ASP A 1 355 ? 9.793 2.200 -11.963 1.00 95.00 355 ASP A N 1
ATOM 2917 C CA . ASP A 1 355 ? 10.045 2.445 -13.380 1.00 95.00 355 ASP A CA 1
ATOM 2918 C C . ASP A 1 355 ? 8.802 3.009 -14.076 1.00 95.00 355 ASP A C 1
ATOM 2920 O O . ASP A 1 355 ? 8.883 4.047 -14.737 1.00 95.00 355 ASP A O 1
ATOM 2924 N N . LEU A 1 356 ? 7.644 2.370 -13.893 1.00 95.75 356 LEU A N 1
ATOM 2925 C CA . LEU A 1 356 ? 6.378 2.787 -14.500 1.00 95.75 356 LEU A CA 1
ATOM 2926 C C . LEU A 1 356 ? 5.985 4.212 -14.081 1.00 95.75 356 LEU A C 1
ATOM 2928 O O . LEU A 1 356 ? 5.666 5.044 -14.933 1.00 95.75 356 LEU A O 1
ATOM 2932 N N . GLN A 1 357 ? 6.081 4.537 -12.791 1.00 93.56 357 GLN A N 1
ATOM 2933 C CA . GLN A 1 357 ? 5.761 5.872 -12.285 1.00 93.56 357 GLN A CA 1
ATOM 2934 C C . GLN A 1 357 ? 6.712 6.937 -12.830 1.00 93.56 357 GLN A C 1
ATOM 2936 O O . GLN A 1 357 ? 6.275 8.036 -13.169 1.00 93.56 357 GLN A O 1
ATOM 2941 N N . SER A 1 358 ? 8.004 6.614 -12.966 1.00 93.75 358 SER A N 1
ATOM 2942 C CA . SER A 1 358 ? 8.993 7.537 -13.537 1.00 93.75 358 SER A CA 1
ATOM 2943 C C . SER A 1 358 ? 8.703 7.907 -14.998 1.00 93.75 358 SER A C 1
ATOM 2945 O O . SER A 1 358 ? 9.132 8.965 -15.464 1.00 93.75 358 SER A O 1
ATOM 2947 N N . LEU A 1 359 ? 7.960 7.052 -15.710 1.00 94.88 359 LEU A N 1
ATOM 2948 C CA . LEU A 1 359 ? 7.495 7.279 -17.078 1.00 94.88 359 LEU A CA 1
ATOM 2949 C C . LEU A 1 359 ? 6.111 7.947 -17.141 1.00 94.88 359 LEU A C 1
ATOM 2951 O O . LEU A 1 359 ? 5.700 8.365 -18.222 1.00 94.88 359 LEU A O 1
ATOM 2955 N N . GLY A 1 360 ? 5.412 8.080 -16.009 1.00 94.12 360 GLY A N 1
ATOM 2956 C CA . GLY A 1 360 ? 4.091 8.707 -15.903 1.00 94.12 360 GLY A CA 1
ATOM 2957 C C . GLY A 1 360 ? 2.905 7.739 -15.896 1.00 94.12 360 GLY A C 1
ATOM 2958 O O . GLY A 1 360 ? 1.771 8.200 -16.001 1.00 94.12 360 GLY A O 1
ATOM 2959 N N . TYR A 1 361 ? 3.131 6.424 -15.785 1.00 95.56 361 TYR A N 1
ATOM 2960 C CA . TYR A 1 361 ? 2.034 5.460 -15.663 1.00 95.56 361 TYR A CA 1
ATOM 2961 C C . TYR A 1 361 ? 1.376 5.562 -14.287 1.00 95.56 361 TYR A C 1
ATOM 2963 O O . TYR A 1 361 ? 2.030 5.764 -13.259 1.00 95.56 361 TYR A O 1
ATOM 2971 N N . ILE A 1 362 ? 0.066 5.369 -14.280 1.00 94.12 362 ILE A N 1
ATOM 2972 C CA . ILE A 1 362 ? -0.800 5.452 -13.114 1.00 94.12 362 ILE A CA 1
ATOM 2973 C C . ILE A 1 362 ? -1.186 4.034 -12.712 1.00 94.12 362 ILE A C 1
ATOM 2975 O O . ILE A 1 362 ? -1.723 3.269 -13.522 1.00 94.12 362 ILE A O 1
ATOM 2979 N N . LYS A 1 363 ? -0.947 3.700 -11.443 1.00 93.88 363 LYS A N 1
ATOM 2980 C CA . LYS A 1 363 ? -1.422 2.452 -10.844 1.00 93.88 363 LYS A CA 1
ATOM 2981 C C . LYS A 1 363 ? -2.794 2.631 -10.201 1.00 93.88 363 LYS A C 1
ATOM 2983 O O . LYS A 1 363 ? -3.122 3.698 -9.682 1.00 93.88 363 LYS A O 1
ATOM 2988 N N . PHE A 1 364 ? -3.527 1.532 -10.142 1.00 95.12 364 PHE A N 1
ATOM 2989 C CA . PHE A 1 364 ? -4.710 1.359 -9.314 1.00 95.12 364 PHE A CA 1
ATOM 2990 C C . PHE A 1 364 ? -4.464 0.173 -8.385 1.00 95.12 364 PHE A C 1
ATOM 2992 O O . PHE A 1 364 ? -4.205 -0.937 -8.851 1.00 95.12 364 PHE A O 1
ATOM 2999 N N . ASP A 1 365 ? -4.513 0.391 -7.072 1.00 94.88 365 ASP A N 1
ATOM 3000 C CA . ASP A 1 365 ? -4.292 -0.676 -6.097 1.00 94.88 365 ASP A CA 1
ATOM 3001 C C . ASP A 1 365 ? -5.620 -1.338 -5.720 1.00 94.88 365 ASP A C 1
ATOM 3003 O O . ASP A 1 365 ? -6.416 -0.778 -4.968 1.00 94.88 365 ASP A O 1
ATOM 3007 N N . ILE A 1 366 ? -5.832 -2.562 -6.213 1.00 95.56 366 ILE A N 1
ATOM 3008 C CA . ILE A 1 366 ? -6.977 -3.415 -5.865 1.00 95.56 366 ILE A CA 1
ATOM 3009 C C . ILE A 1 366 ? -6.454 -4.573 -5.012 1.00 95.56 366 ILE A C 1
ATOM 3011 O O . ILE A 1 366 ? -5.978 -5.585 -5.533 1.00 95.56 366 ILE A O 1
ATOM 3015 N N . LEU A 1 367 ? -6.487 -4.418 -3.690 1.00 95.25 367 LEU A N 1
ATOM 3016 C CA . LEU A 1 367 ? -5.952 -5.389 -2.736 1.00 95.25 367 LEU A CA 1
ATOM 3017 C C . LEU A 1 367 ? -7.032 -6.385 -2.304 1.00 95.25 367 LEU A C 1
ATOM 3019 O O . LEU A 1 367 ? -8.081 -5.987 -1.814 1.00 95.25 367 LEU A O 1
ATOM 3023 N N . GLY A 1 368 ? -6.752 -7.682 -2.428 1.00 95.62 368 GLY A N 1
ATOM 3024 C CA . GLY A 1 368 ? -7.611 -8.729 -1.874 1.00 95.62 368 GLY A CA 1
ATOM 3025 C C . GLY A 1 368 ? -7.376 -8.885 -0.373 1.00 95.62 368 GLY A C 1
ATOM 3026 O O . GLY A 1 368 ? -6.250 -9.156 0.044 1.00 95.62 368 GLY A O 1
ATOM 3027 N N . LEU A 1 369 ? -8.423 -8.738 0.437 1.00 95.31 369 LEU A N 1
ATOM 3028 C CA . LEU A 1 369 ? -8.371 -8.842 1.890 1.00 95.31 369 LEU A CA 1
ATOM 3029 C C . LEU A 1 369 ? -9.310 -9.948 2.392 1.00 95.31 369 LEU A C 1
ATOM 3031 O O . LEU A 1 369 ? -10.529 -9.785 2.391 1.00 95.31 369 LEU A O 1
ATOM 3035 N N . LYS A 1 370 ? -8.733 -11.034 2.924 1.00 95.69 370 LYS A N 1
ATOM 3036 C CA . LYS A 1 370 ? -9.469 -12.164 3.528 1.00 95.69 370 LYS A CA 1
ATOM 3037 C C . LYS A 1 370 ? -10.496 -11.726 4.576 1.00 95.69 370 LYS A C 1
ATOM 3039 O O . LYS A 1 370 ? -11.601 -12.256 4.644 1.00 95.69 370 LYS A O 1
ATOM 3044 N N . THR A 1 371 ? -10.148 -10.723 5.385 1.00 96.19 371 THR A N 1
ATOM 3045 C CA . THR A 1 371 ? -11.045 -10.160 6.403 1.00 96.19 371 THR A CA 1
ATOM 3046 C C . THR A 1 371 ? -12.359 -9.659 5.801 1.00 96.19 371 THR A C 1
ATOM 3048 O O . THR A 1 371 ? -13.390 -9.799 6.450 1.00 96.19 371 THR A O 1
ATOM 3051 N N . LEU A 1 372 ? -12.354 -9.104 4.581 1.00 96.50 372 LEU A N 1
ATOM 3052 C CA . LEU A 1 372 ? -13.582 -8.646 3.920 1.00 96.50 372 LEU A CA 1
ATOM 3053 C C . LEU A 1 372 ? -14.451 -9.812 3.459 1.00 96.50 372 LEU A C 1
ATOM 3055 O O . LEU A 1 372 ? -15.658 -9.757 3.669 1.00 96.50 372 LEU A O 1
ATOM 3059 N N . SER A 1 373 ? -13.848 -10.879 2.933 1.00 96.69 373 SER A N 1
ATOM 3060 C CA . SER A 1 373 ? -14.553 -12.115 2.563 1.00 96.69 373 SER A CA 1
ATOM 3061 C C . SER A 1 373 ? -15.278 -12.709 3.775 1.00 96.69 373 SER A C 1
ATOM 3063 O O . SER A 1 373 ? -16.477 -12.987 3.731 1.00 96.69 373 SER A O 1
ATOM 3065 N N . ILE A 1 374 ? -14.571 -12.809 4.908 1.00 96.75 374 ILE A N 1
ATOM 3066 C CA . ILE A 1 374 ? -15.132 -13.286 6.179 1.00 96.75 374 ILE A CA 1
ATOM 3067 C C . ILE A 1 374 ? -16.228 -12.335 6.684 1.00 96.75 374 ILE A C 1
ATOM 3069 O O . ILE A 1 374 ? -17.304 -12.783 7.075 1.00 96.75 374 ILE A O 1
ATOM 3073 N N . TYR A 1 375 ? -15.978 -11.022 6.673 1.00 95.88 375 TYR A N 1
ATOM 3074 C CA . TYR A 1 375 ? -16.939 -10.016 7.130 1.00 95.88 375 TYR A CA 1
ATOM 3075 C C . TYR A 1 375 ? -18.239 -10.039 6.317 1.00 95.88 375 TYR A C 1
ATOM 3077 O O . TYR A 1 375 ? -19.318 -10.019 6.908 1.00 95.88 375 TYR A O 1
ATOM 3085 N N . LYS A 1 376 ? -18.150 -10.118 4.986 1.00 95.19 376 LYS A N 1
ATOM 3086 C CA . LYS A 1 376 ? -19.311 -10.200 4.094 1.00 95.19 376 LYS A CA 1
ATOM 3087 C C . LYS A 1 376 ? -20.144 -11.447 4.386 1.00 95.19 376 LYS A C 1
ATOM 3089 O O . LYS A 1 376 ? -21.356 -11.345 4.559 1.00 95.19 376 LYS A O 1
ATOM 3094 N N . GLU A 1 377 ? -19.501 -12.609 4.509 1.00 95.56 377 GLU A N 1
ATOM 3095 C CA . GLU A 1 377 ? -20.191 -13.868 4.812 1.00 95.56 377 GLU A CA 1
ATOM 3096 C C . GLU A 1 377 ? -20.877 -13.817 6.190 1.00 95.56 377 GLU A C 1
ATOM 3098 O O . GLU A 1 377 ? -22.032 -14.225 6.321 1.00 95.56 377 GLU A O 1
ATOM 3103 N N . LEU A 1 378 ? -20.223 -13.232 7.202 1.00 94.88 378 LEU A N 1
ATOM 3104 C CA . LEU A 1 378 ? -20.811 -13.019 8.531 1.00 94.88 378 LEU A CA 1
ATOM 3105 C C . LEU A 1 378 ? -22.021 -12.086 8.487 1.00 94.88 378 LEU A C 1
ATOM 3107 O O . LEU A 1 378 ? -23.067 -12.404 9.053 1.00 94.88 378 LEU A O 1
ATOM 3111 N N . LYS A 1 379 ? -21.885 -10.952 7.798 1.00 92.81 379 LYS A N 1
ATOM 3112 C CA . LYS A 1 379 ? -22.944 -9.956 7.631 1.00 92.81 379 LYS A CA 1
ATOM 3113 C C . LYS A 1 379 ? -24.164 -10.552 6.931 1.00 92.81 379 LYS A C 1
ATOM 3115 O O . LYS A 1 379 ? -25.277 -10.350 7.398 1.00 92.81 379 LYS A O 1
ATOM 3120 N N . ASN A 1 380 ? -23.962 -11.329 5.870 1.00 93.69 380 ASN A N 1
ATOM 3121 C CA . ASN A 1 380 ? -25.055 -11.965 5.131 1.00 93.69 380 ASN A CA 1
ATOM 3122 C C . ASN A 1 380 ? -25.711 -13.115 5.914 1.00 93.69 380 ASN A C 1
ATOM 3124 O O . ASN A 1 380 ? -26.881 -13.422 5.694 1.00 93.69 380 ASN A O 1
ATOM 3128 N N . SER A 1 381 ? -24.983 -13.734 6.848 1.00 92.94 381 SER A N 1
ATOM 3129 C CA . SER A 1 381 ? -25.484 -14.835 7.683 1.00 92.94 381 SER A CA 1
ATOM 3130 C C . SER A 1 381 ? -26.299 -14.373 8.896 1.00 92.94 381 SER A C 1
ATOM 3132 O O . SER A 1 381 ? -26.938 -15.194 9.556 1.00 92.94 381 SER A O 1
ATOM 3134 N N . VAL A 1 382 ? -26.278 -13.077 9.221 1.00 89.44 382 VAL A N 1
ATOM 3135 C CA . VAL A 1 382 ? -26.969 -12.511 10.385 1.00 89.44 382 VAL A CA 1
ATOM 3136 C C . VAL A 1 382 ? -27.954 -11.440 9.930 1.00 89.44 382 VAL A C 1
ATOM 3138 O O . VAL A 1 382 ? -27.572 -10.324 9.597 1.00 89.44 382 VAL A O 1
ATOM 3141 N N . SER A 1 383 ? -29.249 -11.749 9.997 1.00 77.44 383 SER A N 1
ATOM 3142 C CA . SER A 1 383 ? -30.305 -10.743 9.855 1.00 77.44 383 SER A CA 1
ATOM 3143 C C . SER A 1 383 ? -30.547 -10.083 11.212 1.00 77.44 383 SER A C 1
ATOM 3145 O O . SER A 1 383 ? -31.158 -10.690 12.091 1.00 77.44 383 SER A O 1
ATOM 3147 N N . THR A 1 384 ? -30.053 -8.861 11.410 1.00 67.75 384 THR A N 1
ATOM 3148 C CA . THR A 1 384 ? -30.279 -8.093 12.643 1.00 67.75 384 THR A CA 1
ATOM 3149 C C . THR A 1 384 ? -30.666 -6.652 12.337 1.00 67.75 384 THR A C 1
ATOM 3151 O O . THR A 1 384 ? -29.995 -5.982 11.559 1.00 67.75 384 THR A O 1
ATOM 3154 N N . ASP A 1 385 ? -31.712 -6.164 13.008 1.00 63.84 385 ASP A N 1
ATOM 3155 C CA . ASP A 1 385 ? -32.091 -4.743 13.021 1.00 63.84 385 ASP A CA 1
ATOM 3156 C C . ASP A 1 385 ? -31.247 -3.930 14.024 1.00 63.84 385 ASP A C 1
ATOM 3158 O O . ASP A 1 385 ? -31.361 -2.706 14.110 1.00 63.84 385 ASP A O 1
ATOM 3162 N N . GLN A 1 386 ? -30.416 -4.600 14.835 1.00 67.81 386 GLN A N 1
ATOM 3163 C CA . GLN A 1 386 ? -29.541 -3.929 15.793 1.00 67.81 386 GLN A CA 1
ATOM 3164 C C . GLN A 1 386 ? -28.340 -3.317 15.087 1.00 67.81 386 GLN A C 1
ATOM 3166 O O . GLN A 1 386 ? -27.529 -4.030 14.502 1.00 67.81 386 GLN A O 1
ATOM 3171 N N . ASP A 1 387 ? -28.206 -2.005 15.250 1.00 72.81 387 ASP A N 1
ATOM 3172 C CA . ASP A 1 387 ? -27.019 -1.226 14.921 1.00 72.81 387 ASP A CA 1
ATOM 3173 C C . ASP A 1 387 ? -25.806 -1.753 15.715 1.00 72.81 387 ASP A C 1
ATOM 3175 O O . ASP A 1 387 ? -25.745 -1.548 16.939 1.00 72.81 387 ASP A O 1
ATOM 3179 N N . PRO A 1 388 ? -24.849 -2.445 15.058 1.00 78.44 388 PRO A N 1
ATOM 3180 C CA . PRO A 1 388 ? -23.723 -3.056 15.745 1.00 78.44 388 PRO A CA 1
ATOM 3181 C C . PRO A 1 388 ? -22.923 -2.042 16.554 1.00 78.44 388 PRO A C 1
ATOM 3183 O O . PRO A 1 388 ? -22.454 -2.397 17.626 1.00 78.44 388 PRO A O 1
ATOM 3186 N N . GLU A 1 389 ? -22.803 -0.789 16.100 1.00 71.50 389 GLU A N 1
ATOM 3187 C CA . GLU A 1 389 ? -21.924 0.237 16.687 1.00 71.50 389 GLU A CA 1
ATOM 3188 C C . GLU A 1 389 ? -22.355 0.700 18.083 1.00 71.50 389 GLU A C 1
ATOM 3190 O O . GLU A 1 389 ? -21.552 1.239 18.852 1.00 71.50 389 GLU A O 1
ATOM 3195 N N . LYS A 1 390 ? -23.606 0.432 18.465 1.00 75.94 390 LYS A N 1
ATOM 3196 C CA . LYS A 1 390 ? -24.133 0.755 19.798 1.00 75.94 390 LYS A CA 1
ATOM 3197 C C . LYS A 1 390 ? -23.842 -0.323 20.842 1.00 75.94 390 LYS A C 1
ATOM 3199 O O . LYS A 1 390 ? -24.108 -0.110 22.030 1.00 75.94 390 LYS A O 1
ATOM 3204 N N . GLU A 1 391 ? -23.265 -1.460 20.451 1.00 85.00 391 GLU A N 1
ATOM 3205 C CA . GLU A 1 391 ? -23.017 -2.577 21.358 1.00 85.00 391 GLU A CA 1
ATOM 3206 C C . GLU A 1 391 ? -21.787 -2.336 22.253 1.00 85.00 391 GLU A C 1
ATOM 3208 O O . GLU A 1 391 ? -20.624 -2.548 21.885 1.00 85.00 391 GLU A O 1
ATOM 3213 N N . LYS A 1 392 ? -22.049 -1.924 23.500 1.00 88.62 392 LYS A N 1
ATOM 3214 C CA . LYS A 1 392 ? -21.013 -1.656 24.512 1.00 88.62 392 LYS A CA 1
ATOM 3215 C C . LYS A 1 392 ? -20.263 -2.915 24.943 1.00 88.62 392 LYS A C 1
ATOM 3217 O O . LYS A 1 392 ? -19.108 -2.818 25.367 1.00 88.62 392 LYS A O 1
ATOM 3222 N N . LYS A 1 393 ? -20.887 -4.096 24.872 1.00 94.25 393 LYS A N 1
ATOM 3223 C CA . LYS A 1 393 ? -20.246 -5.376 25.209 1.00 94.25 393 LYS A CA 1
ATOM 3224 C C . LYS A 1 393 ? -19.028 -5.624 24.322 1.00 94.25 393 LYS A C 1
ATOM 3226 O O . LYS A 1 393 ? -18.004 -6.060 24.845 1.00 94.25 393 LYS A O 1
ATOM 3231 N N . THR A 1 394 ? -19.099 -5.277 23.037 1.00 95.56 394 THR A N 1
ATOM 3232 C CA . THR A 1 394 ? -17.996 -5.445 22.080 1.00 95.56 394 THR A CA 1
ATOM 3233 C C . THR A 1 394 ? -16.724 -4.749 22.567 1.00 95.56 394 THR A C 1
ATOM 3235 O O . THR A 1 394 ? -15.683 -5.383 22.744 1.00 95.56 394 THR A O 1
ATOM 3238 N N . TYR A 1 395 ? -16.833 -3.467 22.920 1.00 96.25 395 TYR A N 1
ATOM 3239 C CA . TYR A 1 395 ? -15.717 -2.677 23.447 1.00 96.25 395 TYR A CA 1
ATOM 3240 C C . TYR A 1 395 ? -15.133 -3.223 24.752 1.00 96.25 395 TYR A C 1
ATOM 3242 O O . TYR A 1 395 ? -13.921 -3.152 24.963 1.00 96.25 395 TYR A O 1
ATOM 3250 N N . ARG A 1 396 ? -15.963 -3.806 25.628 1.00 96.25 396 ARG A N 1
ATOM 3251 C CA . ARG A 1 396 ? -15.486 -4.417 26.881 1.00 96.25 396 ARG A CA 1
ATOM 3252 C C . ARG A 1 396 ? -14.556 -5.600 26.615 1.00 96.25 396 ARG A C 1
ATOM 3254 O O . ARG A 1 396 ? -13.508 -5.688 27.246 1.00 96.25 396 ARG A O 1
ATOM 3261 N N . TYR A 1 397 ? -14.910 -6.472 25.674 1.00 97.31 397 TYR A N 1
ATOM 3262 C CA . TYR A 1 397 ? -14.077 -7.620 25.298 1.00 97.31 397 TYR A CA 1
ATOM 3263 C C . TYR A 1 397 ? -12.796 -7.189 24.571 1.00 97.31 397 TYR A C 1
ATOM 3265 O O . TYR A 1 397 ? -11.720 -7.707 24.874 1.00 97.31 397 TYR A O 1
ATOM 3273 N N . ILE A 1 398 ? -12.879 -6.187 23.688 1.00 97.62 398 ILE A N 1
ATOM 3274 C CA . ILE A 1 398 ? -11.683 -5.575 23.086 1.00 97.62 398 ILE A CA 1
ATOM 3275 C C . ILE A 1 398 ? -10.766 -5.034 24.195 1.00 97.62 398 ILE A C 1
ATOM 3277 O O . ILE A 1 398 ? -9.583 -5.351 24.229 1.00 97.62 398 ILE A O 1
ATOM 3281 N N . SER A 1 399 ? -11.315 -4.300 25.166 1.00 97.19 399 SER A N 1
ATOM 3282 C CA . SER A 1 399 ? -10.560 -3.676 26.264 1.00 97.19 399 SER A CA 1
ATOM 3283 C C . SER A 1 399 ? -9.879 -4.660 27.223 1.00 97.19 399 SER A C 1
ATOM 3285 O O . SER A 1 399 ? -8.962 -4.266 27.939 1.00 97.19 399 SER A O 1
ATOM 3287 N N . VAL A 1 400 ? -10.295 -5.930 27.274 1.00 96.81 400 VAL A N 1
ATOM 3288 C CA . VAL A 1 400 ? -9.584 -6.977 28.043 1.00 96.81 400 VAL A CA 1
ATOM 3289 C C . VAL A 1 400 ? -8.575 -7.753 27.187 1.00 96.81 400 VAL A C 1
ATOM 3291 O O . VAL A 1 400 ? -7.877 -8.637 27.690 1.00 96.81 400 VAL A O 1
ATOM 3294 N N . GLY A 1 401 ? -8.433 -7.397 25.909 1.00 97.06 401 GLY A N 1
ATOM 3295 C CA . GLY A 1 401 ? -7.512 -8.028 24.966 1.00 97.06 401 GLY A CA 1
ATOM 3296 C C . GLY A 1 401 ? -8.024 -9.349 24.394 1.00 97.06 401 GLY A C 1
ATOM 3297 O O . GLY A 1 401 ? -7.210 -10.208 24.068 1.00 97.06 401 GLY A O 1
ATOM 3298 N N . PHE A 1 402 ? -9.346 -9.536 24.283 1.00 97.56 402 PHE A N 1
ATOM 3299 C CA . PHE A 1 402 ? -9.949 -10.707 23.629 1.00 97.56 402 PHE A CA 1
ATOM 3300 C C . PHE A 1 402 ? -9.941 -10.568 22.093 1.00 97.56 402 PHE A C 1
ATOM 3302 O O . PHE A 1 402 ? -10.965 -10.687 21.419 1.00 97.56 402 PHE A O 1
ATOM 3309 N N . THR A 1 403 ? -8.770 -10.280 21.526 1.00 97.44 403 THR A N 1
ATOM 3310 C CA . THR A 1 403 ? -8.596 -9.829 20.134 1.00 97.44 403 THR A CA 1
ATOM 3311 C C . THR A 1 403 ? -7.905 -10.851 19.231 1.00 97.44 403 THR A C 1
ATOM 3313 O O . THR A 1 403 ? -7.527 -10.524 18.115 1.00 97.44 403 THR A O 1
ATOM 3316 N N . ASP A 1 404 ? -7.770 -12.105 19.666 1.00 97.06 404 ASP A N 1
ATOM 3317 C CA . ASP A 1 404 ? -7.336 -13.204 18.791 1.00 97.06 404 ASP A CA 1
ATOM 3318 C C . ASP A 1 404 ? -8.182 -13.259 17.509 1.00 97.06 404 ASP A C 1
ATOM 3320 O O . ASP A 1 404 ? -9.410 -13.153 17.580 1.00 97.06 404 ASP A O 1
ATOM 3324 N N . ASN A 1 405 ? -7.522 -13.373 16.355 1.00 95.62 405 ASN A N 1
ATOM 3325 C CA . ASN A 1 405 ? -8.146 -13.401 15.023 1.00 95.62 405 ASN A CA 1
ATOM 3326 C C . ASN A 1 405 ? -9.004 -12.156 14.692 1.00 95.62 405 ASN A C 1
ATOM 3328 O O . ASN A 1 405 ? -9.833 -12.189 13.783 1.00 95.62 405 ASN A O 1
ATOM 3332 N N . ILE A 1 406 ? -8.809 -11.044 15.411 1.00 97.38 406 ILE A N 1
ATOM 3333 C CA . ILE A 1 406 ? -9.426 -9.751 15.110 1.00 97.38 406 ILE A CA 1
ATOM 3334 C C . ILE A 1 406 ? -8.421 -8.882 14.367 1.00 97.38 406 ILE A C 1
ATOM 3336 O O . ILE A 1 406 ? -7.408 -8.489 14.940 1.00 97.38 406 ILE A O 1
ATOM 3340 N N . PHE A 1 407 ? -8.764 -8.538 13.126 1.00 94.12 407 PHE A N 1
ATOM 3341 C CA . PHE A 1 407 ? -7.975 -7.687 12.237 1.00 94.12 407 PHE A CA 1
ATOM 3342 C C . PHE A 1 407 ? -7.409 -6.447 12.948 1.00 94.12 407 PHE A C 1
ATOM 3344 O O . PHE A 1 407 ? -8.152 -5.722 13.615 1.00 94.12 407 PHE A O 1
ATOM 3351 N N . GLN A 1 408 ? -6.109 -6.201 12.755 1.00 96.12 408 GLN A N 1
ATOM 3352 C CA . GLN A 1 408 ? -5.291 -5.131 13.350 1.00 96.12 408 GLN A CA 1
ATOM 3353 C C . GLN A 1 408 ? -4.936 -5.294 14.830 1.00 96.12 408 GLN A C 1
ATOM 3355 O O . GLN A 1 408 ? -4.138 -4.498 15.319 1.00 96.12 408 GLN A O 1
ATOM 3360 N N . LEU A 1 409 ? -5.494 -6.252 15.573 1.00 97.06 409 LEU A N 1
ATOM 3361 C CA . LEU A 1 409 ? -5.343 -6.352 17.034 1.00 97.06 409 LEU A CA 1
ATOM 3362 C C . LEU A 1 409 ? -4.993 -7.763 17.532 1.00 97.06 409 LEU A C 1
ATOM 3364 O O . LEU A 1 409 ? -4.919 -7.986 18.743 1.00 97.06 409 LEU A O 1
ATOM 3368 N N . GLU A 1 410 ? -4.747 -8.701 16.624 1.00 94.94 410 GLU A N 1
ATOM 3369 C CA . GLU A 1 410 ? -4.407 -10.093 16.916 1.00 94.94 410 GLU A CA 1
ATOM 3370 C C . GLU A 1 410 ? -3.020 -10.251 17.561 1.00 94.94 410 GLU A C 1
ATOM 3372 O O . GLU A 1 410 ? -2.768 -11.202 18.304 1.00 94.94 410 GLU A O 1
ATOM 3377 N N . SER A 1 411 ? -2.119 -9.293 17.322 1.00 95.69 411 SER A N 1
ATOM 3378 C CA . SER A 1 411 ? -0.741 -9.358 17.804 1.00 95.69 411 SER A CA 1
ATOM 3379 C C . SER A 1 411 ? -0.641 -9.218 19.335 1.00 95.69 411 SER A C 1
ATOM 3381 O O . SER A 1 411 ? -1.470 -8.552 19.966 1.00 95.69 411 SER A O 1
ATOM 3383 N N . PRO A 1 412 ? 0.421 -9.758 19.970 1.00 95.69 412 PRO A N 1
ATOM 3384 C CA . PRO A 1 412 ? 0.666 -9.549 21.399 1.00 95.69 412 PRO A CA 1
ATOM 3385 C C . PRO A 1 412 ? 0.737 -8.066 21.796 1.00 95.69 412 PRO A C 1
ATOM 3387 O O . PRO A 1 412 ? 0.237 -7.691 22.856 1.00 95.69 412 PRO A O 1
ATOM 3390 N N . ILE A 1 413 ? 1.309 -7.216 20.932 1.00 96.50 413 ILE A N 1
ATOM 3391 C CA . ILE A 1 413 ? 1.339 -5.756 21.123 1.00 96.50 413 ILE A CA 1
ATOM 3392 C C . ILE A 1 413 ? -0.089 -5.207 21.111 1.00 96.50 413 ILE A C 1
ATOM 3394 O O . ILE A 1 413 ? -0.454 -4.471 22.025 1.00 96.50 413 ILE A O 1
ATOM 3398 N N . GLY A 1 414 ? -0.915 -5.625 20.148 1.00 96.81 414 GLY A N 1
ATOM 3399 C CA . GLY A 1 414 ? -2.310 -5.206 20.028 1.00 96.81 414 GLY A CA 1
ATOM 3400 C C . GLY A 1 414 ? -3.092 -5.467 21.310 1.00 96.81 414 GLY A C 1
ATOM 3401 O O . GLY A 1 414 ? -3.733 -4.553 21.829 1.00 96.81 414 GLY A O 1
ATOM 3402 N N . LYS A 1 415 ? -2.940 -6.665 21.893 1.00 97.12 415 LYS A N 1
ATOM 3403 C CA . LYS A 1 415 ? -3.563 -7.040 23.177 1.00 97.12 415 LYS A CA 1
ATOM 3404 C C . LYS A 1 415 ? -3.149 -6.129 24.333 1.00 97.12 415 LYS A C 1
ATOM 3406 O O . LYS A 1 415 ? -3.985 -5.790 25.169 1.00 97.12 415 LYS A O 1
ATOM 3411 N N . VAL A 1 416 ? -1.876 -5.738 24.411 1.00 97.06 416 VAL A N 1
ATOM 3412 C CA . VAL A 1 416 ? -1.396 -4.802 25.443 1.00 97.06 416 VAL A CA 1
ATOM 3413 C C . VAL A 1 416 ? -1.988 -3.414 25.214 1.00 97.06 416 VAL A C 1
ATOM 3415 O O . VAL A 1 416 ? -2.553 -2.828 26.135 1.00 97.06 416 VAL A O 1
ATOM 3418 N N . VAL A 1 417 ? -1.944 -2.921 23.976 1.00 97.56 417 VAL A N 1
ATOM 3419 C CA . VAL A 1 417 ? -2.417 -1.579 23.621 1.00 97.56 417 VAL A CA 1
ATOM 3420 C C . VAL A 1 417 ? -3.901 -1.400 23.931 1.00 97.56 417 VAL A C 1
ATOM 3422 O O . VAL A 1 417 ? -4.271 -0.409 24.555 1.00 97.56 417 VAL A O 1
ATOM 3425 N N . VAL A 1 418 ? -4.763 -2.356 23.574 1.00 97.94 418 VAL A N 1
ATOM 3426 C CA . VAL A 1 418 ? -6.202 -2.243 23.879 1.00 97.94 418 VAL A CA 1
ATOM 3427 C C . VAL A 1 418 ? -6.501 -2.346 25.369 1.00 97.94 418 VAL A C 1
ATOM 3429 O O . VAL A 1 418 ? -7.427 -1.691 25.844 1.00 97.94 418 VAL A O 1
ATOM 3432 N N . ARG A 1 419 ? -5.704 -3.108 26.130 1.00 97.00 419 ARG A N 1
ATOM 3433 C CA . ARG A 1 419 ? -5.809 -3.143 27.595 1.00 97.00 419 ARG A CA 1
ATOM 3434 C C . ARG A 1 419 ? -5.412 -1.815 28.207 1.00 97.00 419 ARG A C 1
ATOM 3436 O O . ARG A 1 419 ? -6.002 -1.415 29.213 1.00 97.00 419 ARG A O 1
ATOM 3443 N N . ASP A 1 420 ? -4.408 -1.155 27.642 1.00 96.19 420 ASP A N 1
ATOM 3444 C CA . ASP A 1 420 ? -3.946 0.172 28.038 1.00 96.19 420 ASP A CA 1
ATOM 3445 C C . ASP A 1 420 ? -4.990 1.237 27.732 1.00 96.19 420 ASP A C 1
ATOM 3447 O O . ASP A 1 420 ? -5.567 1.799 28.663 1.00 96.19 420 ASP A O 1
ATOM 3451 N N . VAL A 1 421 ? -5.316 1.419 26.455 1.00 96.62 421 VAL A N 1
ATOM 3452 C CA . VAL A 1 421 ? -6.244 2.449 25.970 1.00 96.62 421 VAL A CA 1
ATOM 3453 C C . VAL A 1 421 ? -7.680 2.228 26.471 1.00 96.62 421 VAL A C 1
ATOM 3455 O O . VAL A 1 421 ? -8.392 3.196 26.739 1.00 96.62 421 VAL A O 1
ATOM 3458 N N . LYS A 1 422 ? -8.112 0.967 26.636 1.00 96.44 422 LYS A N 1
ATOM 3459 C CA . LYS A 1 422 ? -9.490 0.564 26.985 1.00 96.44 422 LYS A CA 1
ATOM 3460 C C . LYS A 1 422 ? -10.542 1.258 26.108 1.00 96.44 422 LYS A C 1
ATOM 3462 O O . LYS A 1 422 ? -11.315 2.074 26.629 1.00 96.44 422 LYS A O 1
ATOM 3467 N N . PRO A 1 423 ? -10.546 1.000 24.787 1.00 96.19 423 PRO A N 1
ATOM 3468 C CA . PRO A 1 423 ? -11.422 1.700 23.859 1.00 96.19 423 PRO A CA 1
ATOM 3469 C C . PRO A 1 423 ? -12.898 1.438 24.171 1.00 96.19 423 PRO A C 1
ATOM 3471 O O . PRO A 1 423 ? -13.296 0.311 24.457 1.00 96.19 423 PRO A O 1
ATOM 3474 N N . SER A 1 424 ? -13.705 2.492 24.097 1.00 94.50 424 SER A N 1
ATOM 3475 C CA . SER A 1 424 ? -15.142 2.500 24.402 1.00 94.50 424 SER A CA 1
ATOM 3476 C C . SER A 1 424 ? -16.016 3.069 23.278 1.00 94.50 424 SER A C 1
ATOM 3478 O O . SER A 1 424 ? -17.237 3.097 23.405 1.00 94.50 424 SER A O 1
ATOM 3480 N N . ASN A 1 425 ? -15.384 3.519 22.194 1.00 94.44 425 ASN A N 1
ATOM 3481 C CA . ASN A 1 425 ? -15.992 4.032 20.970 1.00 94.44 425 ASN A CA 1
ATOM 3482 C C . ASN A 1 425 ? -14.992 3.881 19.803 1.00 94.44 425 ASN A C 1
ATOM 3484 O O . ASN A 1 425 ? -13.829 3.518 20.018 1.00 94.44 425 ASN A O 1
ATOM 3488 N N . ILE A 1 426 ? -15.428 4.167 18.572 1.00 95.56 426 ILE A N 1
ATOM 3489 C CA . ILE A 1 426 ? -14.596 4.039 17.365 1.00 95.56 426 ILE A CA 1
ATOM 3490 C C . ILE A 1 426 ? -13.364 4.950 17.408 1.00 95.56 426 ILE A C 1
ATOM 3492 O O . ILE A 1 426 ? -12.282 4.510 17.027 1.00 95.56 426 ILE A O 1
ATOM 3496 N N . LYS A 1 427 ? -13.482 6.186 17.913 1.00 96.00 427 LYS A N 1
ATOM 3497 C CA . LYS A 1 427 ? -12.356 7.137 17.974 1.00 96.00 427 LYS A CA 1
ATOM 3498 C C . LYS A 1 427 ? -11.229 6.599 18.859 1.00 96.00 427 LYS A C 1
ATOM 3500 O O . LYS A 1 427 ? -10.074 6.561 18.447 1.00 96.00 427 LYS A O 1
ATOM 3505 N N . GLU A 1 428 ? -11.562 6.073 20.036 1.00 96.50 428 GLU A N 1
ATOM 3506 C CA . GLU A 1 428 ? -10.581 5.438 20.925 1.00 96.50 428 GLU A CA 1
ATOM 3507 C C . GLU A 1 428 ? -10.031 4.118 20.360 1.00 96.50 428 GLU A C 1
ATOM 3509 O O . GLU A 1 428 ? -8.870 3.777 20.593 1.00 96.50 428 GLU A O 1
ATOM 3514 N N . LEU A 1 429 ? -10.832 3.367 19.598 1.00 97.50 429 LEU A N 1
ATOM 3515 C CA . LEU A 1 429 ? -10.348 2.177 18.898 1.00 97.50 429 LEU A CA 1
ATOM 3516 C C . LEU A 1 429 ? -9.353 2.546 17.787 1.00 97.50 429 LEU A C 1
ATOM 3518 O O . LEU A 1 429 ? -8.322 1.891 17.652 1.00 97.50 429 LEU A O 1
ATOM 3522 N N . ALA A 1 430 ? -9.599 3.635 17.055 1.00 97.62 430 ALA A N 1
ATOM 3523 C CA . ALA A 1 430 ? -8.667 4.178 16.071 1.00 97.62 430 ALA A CA 1
ATOM 3524 C C . ALA A 1 430 ? -7.352 4.639 16.724 1.00 97.62 430 ALA A C 1
ATOM 3526 O O . ALA A 1 430 ? -6.280 4.457 16.142 1.00 97.62 430 ALA A O 1
ATOM 3527 N N . ILE A 1 431 ? -7.399 5.182 17.949 1.00 97.50 431 ILE A N 1
ATOM 3528 C CA . ILE A 1 431 ? -6.196 5.446 18.756 1.00 97.50 431 ILE A CA 1
ATOM 3529 C C . ILE A 1 431 ? -5.453 4.137 19.038 1.00 97.50 431 ILE A C 1
ATOM 3531 O O . ILE A 1 431 ? -4.256 4.053 18.779 1.00 97.50 431 ILE A O 1
ATOM 3535 N N . ALA A 1 432 ? -6.142 3.098 19.520 1.00 97.56 432 ALA A N 1
ATOM 3536 C CA . ALA A 1 432 ? -5.510 1.812 19.815 1.00 97.56 432 ALA A CA 1
ATOM 3537 C C . ALA A 1 432 ? -4.838 1.192 18.574 1.00 97.56 432 ALA A C 1
ATOM 3539 O O . ALA A 1 432 ? -3.685 0.774 18.654 1.00 97.56 432 ALA A O 1
ATOM 3540 N N . ILE A 1 433 ? -5.503 1.209 17.415 1.00 97.38 433 ILE A N 1
ATOM 3541 C CA . ILE A 1 433 ? -4.920 0.748 16.143 1.00 97.38 433 ILE A CA 1
ATOM 3542 C C . ILE A 1 433 ? -3.680 1.569 15.786 1.00 97.38 433 ILE A C 1
ATOM 3544 O O . ILE A 1 433 ? -2.627 1.011 15.483 1.00 97.38 433 ILE A O 1
ATOM 3548 N N . SER A 1 434 ? -3.762 2.894 15.909 1.00 96.31 434 SER A N 1
ATOM 3549 C CA . SER A 1 434 ? -2.628 3.783 15.636 1.00 96.31 434 SER A CA 1
ATOM 3550 C C . SER A 1 434 ? -1.435 3.476 16.540 1.00 96.31 434 SER A C 1
ATOM 3552 O O . SER A 1 434 ? -0.288 3.561 16.110 1.00 96.31 434 SER A O 1
ATOM 3554 N N . LEU A 1 435 ? -1.668 3.089 17.791 1.00 95.50 435 LEU A N 1
ATOM 3555 C CA . LEU A 1 435 ? -0.612 2.807 18.762 1.00 95.50 435 LEU A CA 1
ATOM 3556 C C . LEU A 1 435 ? -0.126 1.352 18.751 1.00 95.50 435 LEU A C 1
ATOM 3558 O O . LEU A 1 435 ? 0.827 1.055 19.470 1.00 95.50 435 LEU A O 1
ATOM 3562 N N . ASN A 1 436 ? -0.711 0.462 17.938 1.00 95.81 436 ASN A N 1
ATOM 3563 C CA . ASN A 1 436 ? -0.314 -0.948 17.830 1.00 95.81 436 ASN A CA 1
ATOM 3564 C C . ASN A 1 436 ? 1.032 -1.140 17.103 1.00 95.81 436 ASN A C 1
ATOM 3566 O O . ASN A 1 436 ? 1.125 -1.763 16.047 1.00 95.81 436 ASN A O 1
ATOM 3570 N N . ARG A 1 437 ? 2.097 -0.549 17.654 1.00 93.50 437 ARG A N 1
ATOM 3571 C CA . ARG A 1 437 ? 3.456 -0.542 17.109 1.00 93.50 437 ARG A CA 1
ATOM 3572 C C . ARG A 1 437 ? 4.485 -0.558 18.253 1.00 93.50 437 ARG A C 1
ATOM 3574 O O . ARG A 1 437 ? 4.239 0.040 19.302 1.00 93.50 437 ARG A O 1
ATOM 3581 N N . PRO A 1 438 ? 5.677 -1.161 18.063 1.00 90.56 438 PRO A N 1
ATOM 3582 C CA . PRO A 1 438 ? 6.696 -1.235 19.116 1.00 90.56 438 PRO A CA 1
ATOM 3583 C C . PRO A 1 438 ? 7.175 0.130 19.635 1.00 90.56 438 PRO A C 1
ATOM 3585 O O . PRO A 1 438 ? 7.468 0.266 20.818 1.00 90.56 438 PRO A O 1
ATOM 3588 N N . GLY A 1 439 ? 7.271 1.136 18.757 1.00 89.62 439 GLY A N 1
ATOM 3589 C CA . GLY A 1 439 ? 7.727 2.488 19.102 1.00 89.62 439 GLY A CA 1
ATOM 3590 C C . GLY A 1 439 ? 6.838 3.183 20.141 1.00 89.62 439 GLY A C 1
ATOM 3591 O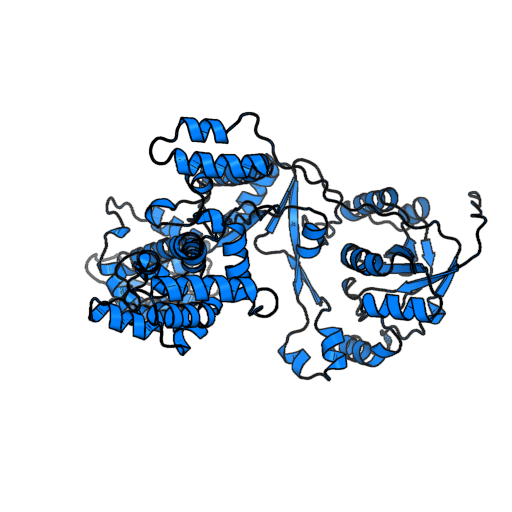 O . GLY A 1 439 ? 7.320 3.438 21.245 1.00 89.62 439 GLY A O 1
ATOM 3592 N N . PRO A 1 440 ? 5.543 3.409 19.838 1.00 89.62 440 PRO A N 1
ATOM 3593 C CA . PRO A 1 440 ? 4.574 3.949 20.792 1.00 89.62 440 PRO A CA 1
ATOM 3594 C C . PRO A 1 440 ? 4.497 3.178 22.112 1.00 89.62 440 PRO A C 1
ATOM 3596 O O . PRO A 1 440 ? 4.421 3.777 23.181 1.00 89.62 440 PRO A O 1
ATOM 3599 N N . LEU A 1 441 ? 4.545 1.843 22.071 1.00 89.31 441 LEU A N 1
ATOM 3600 C CA . LEU A 1 441 ? 4.480 1.059 23.303 1.00 89.31 441 LEU A CA 1
ATOM 3601 C C . LEU A 1 441 ? 5.699 1.326 24.204 1.00 89.31 441 LEU A C 1
ATOM 3603 O O . LEU A 1 441 ? 5.544 1.546 25.404 1.00 89.31 441 LEU A O 1
ATOM 3607 N N . ARG A 1 442 ? 6.909 1.370 23.628 1.00 89.31 442 ARG A N 1
ATOM 3608 C CA . ARG A 1 442 ? 8.148 1.652 24.376 1.00 89.31 442 ARG A CA 1
ATOM 3609 C C . ARG A 1 442 ? 8.206 3.064 24.949 1.00 89.31 442 ARG A C 1
ATOM 3611 O O . ARG A 1 442 ? 8.849 3.257 25.974 1.00 89.31 442 ARG A O 1
ATOM 3618 N N . SER A 1 443 ? 7.556 4.040 24.317 1.00 88.94 443 SER A N 1
ATOM 3619 C CA . SER A 1 443 ? 7.517 5.412 24.834 1.00 88.94 443 SER A CA 1
ATOM 3620 C C . SER A 1 443 ? 6.563 5.582 26.023 1.00 88.94 443 SER A C 1
ATOM 3622 O O . SER A 1 443 ? 6.553 6.643 26.638 1.00 88.94 443 SER A O 1
ATOM 3624 N N . GLY A 1 444 ? 5.734 4.576 26.333 1.00 90.94 444 GLY A N 1
ATOM 3625 C CA . GLY A 1 444 ? 4.775 4.615 27.440 1.00 90.94 444 GLY A CA 1
ATOM 3626 C C . GLY A 1 444 ? 3.485 5.394 27.155 1.00 90.94 444 GLY A C 1
ATOM 3627 O O . GLY A 1 444 ? 2.672 5.560 28.065 1.00 90.94 444 GLY A O 1
ATOM 3628 N N . ILE A 1 445 ? 3.252 5.831 25.910 1.00 92.56 445 ILE A N 1
ATOM 3629 C CA . ILE A 1 445 ? 2.101 6.689 25.563 1.00 92.56 445 ILE A CA 1
ATOM 3630 C C . ILE A 1 445 ? 0.754 5.987 25.791 1.00 92.56 445 ILE A C 1
ATOM 3632 O O . ILE A 1 445 ? -0.230 6.620 26.162 1.00 92.56 445 ILE A O 1
ATOM 3636 N N . THR A 1 446 ? 0.700 4.663 25.632 1.00 93.75 446 THR A N 1
ATOM 3637 C CA . THR A 1 446 ? -0.517 3.866 25.853 1.00 93.75 446 THR A CA 1
ATOM 3638 C C . THR A 1 446 ? -0.968 3.937 27.315 1.00 93.75 446 THR A C 1
ATOM 3640 O O . THR A 1 446 ? -2.149 4.138 27.601 1.00 93.75 446 THR A O 1
ATOM 3643 N N . ASN A 1 447 ? -0.016 3.849 28.248 1.00 93.62 447 ASN A N 1
ATOM 3644 C CA . ASN A 1 447 ? -0.259 4.005 29.681 1.00 93.62 447 ASN A CA 1
ATOM 3645 C C . ASN A 1 447 ? -0.581 5.454 30.055 1.00 93.62 447 ASN A C 1
ATOM 3647 O O . ASN A 1 447 ? -1.425 5.687 30.919 1.00 93.62 447 ASN A O 1
ATOM 3651 N N . GLU A 1 448 ? 0.054 6.428 29.401 1.00 94.88 448 GLU A N 1
ATOM 3652 C CA . GLU A 1 448 ? -0.270 7.842 29.600 1.00 94.88 448 GLU A CA 1
ATOM 3653 C C . GLU A 1 448 ? -1.729 8.134 29.225 1.00 94.88 448 GLU A C 1
ATOM 3655 O O . GLU A 1 448 ? -2.454 8.714 30.031 1.00 94.88 448 GLU A O 1
ATOM 3660 N N . ILE A 1 449 ? -2.203 7.628 28.080 1.00 95.25 449 ILE A N 1
ATOM 3661 C CA . ILE A 1 449 ? -3.614 7.722 27.666 1.00 95.25 449 ILE A CA 1
ATOM 3662 C C . ILE A 1 449 ? -4.538 7.095 28.705 1.00 95.25 449 ILE A C 1
ATOM 3664 O O . ILE A 1 449 ? -5.528 7.715 29.093 1.00 95.25 449 ILE A O 1
ATOM 3668 N N . ARG A 1 450 ? -4.208 5.897 29.206 1.00 94.81 450 ARG A N 1
ATOM 3669 C CA . ARG A 1 450 ? -4.986 5.251 30.272 1.00 94.81 450 ARG A CA 1
ATOM 3670 C C . ARG A 1 450 ? -5.124 6.167 31.489 1.00 94.81 450 ARG A C 1
ATOM 3672 O O . ARG A 1 450 ? -6.225 6.340 32.008 1.00 94.81 450 ARG A O 1
ATOM 3679 N N . ASN A 1 451 ? -4.013 6.737 31.951 1.00 95.94 451 ASN A N 1
ATOM 3680 C CA . ASN A 1 451 ? -3.978 7.578 33.145 1.00 95.94 451 ASN A CA 1
ATOM 3681 C C . ASN A 1 451 ? -4.765 8.877 32.946 1.00 95.94 451 ASN A C 1
ATOM 3683 O O . ASN A 1 451 ? -5.566 9.238 33.806 1.00 95.94 451 ASN A O 1
ATOM 3687 N N . LEU A 1 452 ? -4.585 9.540 31.802 1.00 96.19 452 LEU A N 1
ATOM 3688 C CA . LEU A 1 452 ? -5.328 10.745 31.428 1.00 96.19 452 LEU A CA 1
ATOM 3689 C C . LEU A 1 452 ? -6.835 10.474 31.380 1.00 96.19 452 LEU A C 1
ATOM 3691 O O . LEU A 1 452 ? -7.614 11.206 31.993 1.00 96.19 452 LEU A O 1
ATOM 3695 N N . LYS A 1 453 ? -7.233 9.363 30.751 1.00 94.25 453 LYS A N 1
ATOM 3696 C CA . LYS A 1 453 ? -8.625 8.913 30.678 1.00 94.25 453 LYS A CA 1
ATOM 3697 C C . LYS A 1 453 ? -9.230 8.667 32.062 1.00 94.25 453 LYS A C 1
ATOM 3699 O O . LYS A 1 453 ? -10.326 9.144 32.334 1.00 94.25 453 LYS A O 1
ATOM 3704 N N . LEU A 1 454 ? -8.525 7.957 32.948 1.00 93.62 454 LEU A N 1
ATOM 3705 C CA . LEU A 1 454 ? -8.997 7.677 34.314 1.00 93.62 454 LEU A CA 1
ATOM 3706 C C . LEU A 1 454 ? -9.132 8.942 35.168 1.00 93.62 454 LEU A C 1
ATOM 3708 O O . LEU A 1 454 ? -10.005 9.009 36.028 1.00 93.62 454 LEU A O 1
ATOM 3712 N N . GLN A 1 455 ? -8.272 9.933 34.938 1.00 95.31 455 GLN A N 1
ATOM 3713 C CA . GLN A 1 455 ? -8.292 11.206 35.656 1.00 95.31 455 GLN A CA 1
ATOM 3714 C C . GLN A 1 455 ? -9.263 12.227 35.049 1.00 95.31 455 GLN A C 1
ATOM 3716 O O . GLN A 1 455 ? -9.471 13.277 35.653 1.00 95.31 455 GLN A O 1
ATOM 3721 N N . GLY A 1 456 ? -9.819 11.961 33.861 1.00 93.19 456 GLY A N 1
ATOM 3722 C CA . GLY A 1 456 ? -10.606 12.940 33.108 1.00 93.19 456 GLY A CA 1
ATOM 3723 C C . GLY A 1 456 ? -9.792 14.173 32.700 1.00 93.19 456 GLY A C 1
ATOM 3724 O O . GLY A 1 456 ? -10.341 15.268 32.628 1.00 93.19 456 GLY A O 1
ATOM 3725 N N . LYS A 1 457 ? -8.480 14.014 32.485 1.00 95.06 457 LYS A N 1
ATOM 3726 C CA . LYS A 1 457 ? -7.548 15.105 32.162 1.00 95.06 457 LYS A CA 1
ATOM 3727 C C . LYS A 1 457 ? -7.023 14.989 30.738 1.00 95.06 457 LYS A C 1
ATOM 3729 O O . LYS A 1 457 ? -7.012 13.911 30.148 1.00 95.06 457 LYS A O 1
ATOM 3734 N N . LYS A 1 458 ? -6.535 16.109 30.211 1.00 94.44 458 LYS A N 1
ATOM 3735 C CA . LYS A 1 458 ? -5.802 16.187 28.945 1.00 94.44 458 LYS A CA 1
ATOM 3736 C C . LYS A 1 458 ? -4.359 16.589 29.235 1.00 94.44 458 LYS A C 1
ATOM 3738 O O . LYS A 1 458 ? -4.111 17.340 30.175 1.00 94.44 458 LYS A O 1
ATOM 3743 N N . LYS A 1 459 ? -3.408 16.085 28.446 1.00 94.56 459 LYS A N 1
ATOM 3744 C CA . LYS A 1 459 ? -1.994 16.466 28.573 1.00 94.56 459 LYS A CA 1
ATOM 3745 C C . LYS A 1 459 ? -1.782 17.925 28.172 1.00 94.56 459 LYS A C 1
ATOM 3747 O O . LYS A 1 459 ? -1.200 18.694 28.929 1.00 94.56 459 LYS A O 1
ATOM 3752 N N . TYR A 1 460 ? -2.289 18.278 26.994 1.00 94.00 460 TYR A N 1
ATOM 3753 C CA . TYR A 1 460 ? -2.329 19.634 26.465 1.00 94.00 460 TYR A CA 1
ATOM 3754 C C . TYR A 1 460 ? -3.785 20.000 26.157 1.00 94.00 460 TYR A C 1
ATOM 3756 O O . TYR A 1 460 ? -4.467 19.289 25.417 1.00 94.00 460 TYR A O 1
ATOM 3764 N N . GLU A 1 461 ? -4.278 21.100 26.726 1.00 93.31 461 GLU A N 1
ATOM 3765 C CA . GLU A 1 461 ? -5.650 21.585 26.516 1.00 93.31 461 GLU A CA 1
ATOM 3766 C C . GLU A 1 461 ? -5.754 22.411 25.229 1.00 93.31 461 GLU A C 1
ATOM 3768 O O . GLU A 1 461 ? -5.964 23.619 25.241 1.00 93.31 461 GLU A O 1
ATOM 3773 N N . ILE A 1 462 ? -5.563 21.737 24.096 1.00 92.56 462 ILE A N 1
ATOM 3774 C CA . ILE A 1 462 ? -5.657 22.327 22.759 1.00 92.56 462 ILE A CA 1
ATOM 3775 C C . ILE A 1 462 ? -6.782 21.610 22.006 1.00 92.56 462 ILE A C 1
ATOM 3777 O O . ILE A 1 462 ? -6.731 20.379 21.929 1.00 92.56 462 ILE A O 1
ATOM 3781 N N . PRO A 1 463 ? -7.769 22.328 21.428 1.00 93.25 463 PRO A N 1
ATOM 3782 C CA . PRO A 1 463 ? -8.937 21.715 20.783 1.00 93.25 463 PRO A CA 1
ATOM 3783 C C . PRO A 1 463 ? -8.594 20.634 19.745 1.00 93.25 463 PRO A C 1
ATOM 3785 O O . PRO A 1 463 ? -9.182 19.559 19.752 1.00 93.25 463 PRO A O 1
ATOM 3788 N N . ILE A 1 464 ? -7.563 20.859 18.923 1.00 94.88 464 ILE A N 1
ATOM 3789 C CA . ILE A 1 464 ? -7.098 19.916 17.884 1.00 94.88 464 ILE A CA 1
ATOM 3790 C C . ILE A 1 464 ? -6.671 18.552 18.471 1.00 94.88 464 ILE A C 1
ATOM 3792 O O . ILE A 1 464 ? -6.738 17.520 17.801 1.00 94.88 464 ILE A O 1
ATOM 3796 N N . LEU A 1 465 ? -6.232 18.530 19.733 1.00 95.12 465 LEU A N 1
ATOM 3797 C CA . LEU A 1 465 ? -5.752 17.336 20.435 1.00 95.12 465 LEU A CA 1
ATOM 3798 C C . LEU A 1 465 ? -6.797 16.736 21.385 1.00 95.12 465 LEU A C 1
ATOM 3800 O O . LEU A 1 465 ? -6.500 15.790 22.113 1.00 95.12 465 LEU A O 1
ATOM 3804 N N . GLU A 1 466 ? -8.015 17.276 21.416 1.00 93.75 466 GLU A N 1
ATOM 3805 C CA . GLU A 1 466 ? -9.044 16.877 22.376 1.00 93.75 466 GLU A CA 1
ATOM 3806 C C . GLU A 1 466 ? -9.379 15.385 22.296 1.00 93.75 466 GLU A C 1
ATOM 3808 O O . GLU A 1 466 ? -9.412 14.706 23.324 1.00 93.75 466 GLU A O 1
ATOM 3813 N N . GLU A 1 467 ? -9.569 14.869 21.082 1.00 93.31 467 GLU A N 1
ATOM 3814 C CA . GLU A 1 467 ? -9.976 13.479 20.855 1.00 93.31 467 GLU A CA 1
ATOM 3815 C C . GLU A 1 467 ? -8.904 12.457 21.271 1.00 93.31 467 GLU A C 1
ATOM 3817 O O . GLU A 1 467 ? -9.215 11.288 21.474 1.00 93.31 467 GLU A O 1
ATOM 3822 N N . THR A 1 468 ? -7.652 12.895 21.423 1.00 95.19 468 THR A N 1
ATOM 3823 C CA . THR A 1 468 ? -6.489 12.072 21.783 1.00 95.19 468 THR A CA 1
ATOM 3824 C C . THR A 1 468 ? -5.963 12.397 23.181 1.00 95.19 468 THR A C 1
ATOM 3826 O O . THR A 1 468 ? -4.780 12.208 23.467 1.00 95.19 468 THR A O 1
ATOM 3829 N N . TYR A 1 469 ? -6.827 12.899 24.068 1.00 95.94 469 TYR A N 1
ATOM 3830 C CA . TYR A 1 469 ? -6.483 13.270 25.448 1.00 95.94 469 TYR A CA 1
ATOM 3831 C C . TYR A 1 469 ? -5.342 14.296 25.541 1.00 95.94 469 TYR A C 1
ATOM 3833 O O . TYR A 1 469 ? -4.569 14.316 26.500 1.00 95.94 469 TYR A O 1
ATOM 3841 N N . GLY A 1 470 ? -5.230 15.175 24.548 1.00 94.69 470 GLY A N 1
ATOM 3842 C CA . GLY A 1 470 ? -4.188 16.188 24.486 1.00 94.69 470 GLY A CA 1
ATOM 3843 C C . GLY A 1 470 ? -2.847 15.680 23.957 1.00 94.69 470 GLY A C 1
ATOM 3844 O O . GLY A 1 470 ? -1.849 16.334 24.217 1.00 94.69 470 GLY A O 1
ATOM 3845 N N . LEU A 1 471 ? -2.776 14.537 23.264 1.00 94.19 471 LEU A N 1
ATOM 3846 C CA . LEU A 1 471 ? -1.524 13.980 22.722 1.00 94.19 471 LEU A CA 1
ATOM 3847 C C . LEU A 1 471 ? -1.497 14.019 21.180 1.00 94.19 471 LEU A C 1
ATOM 3849 O O . LEU A 1 471 ? -2.503 13.677 20.560 1.00 94.19 471 LEU A O 1
ATOM 3853 N N . PRO A 1 472 ? -0.377 14.380 20.524 1.00 93.38 472 PRO A N 1
ATOM 3854 C CA . PRO A 1 472 ? -0.284 14.448 19.061 1.00 93.38 472 PRO A CA 1
ATOM 3855 C C . PRO A 1 472 ? -0.075 13.054 18.437 1.00 93.38 472 PRO A C 1
ATOM 3857 O O . PRO A 1 472 ? 1.039 12.675 18.083 1.00 93.38 472 PRO A O 1
ATOM 3860 N N . ILE A 1 473 ? -1.147 12.265 18.326 1.00 94.69 473 ILE A N 1
ATOM 3861 C CA . ILE A 1 473 ? -1.095 10.873 17.836 1.00 94.69 473 ILE A CA 1
ATOM 3862 C C . ILE A 1 473 ? -1.203 10.813 16.309 1.00 94.69 473 ILE A C 1
ATOM 3864 O O . ILE A 1 473 ? -0.619 9.929 15.674 1.00 94.69 473 ILE A O 1
ATOM 3868 N N . TYR A 1 474 ? -1.949 11.740 15.707 1.00 96.19 474 TYR A N 1
ATOM 3869 C CA . TYR A 1 474 ? -2.253 11.710 14.282 1.00 96.19 474 TYR A CA 1
ATOM 3870 C C . TYR A 1 474 ? -1.416 12.690 13.465 1.00 96.19 474 TYR A C 1
ATOM 3872 O O . TYR A 1 474 ? -1.102 13.800 13.890 1.00 96.19 474 TYR A O 1
ATOM 3880 N N . GLN A 1 475 ? -1.126 12.301 12.228 1.00 95.25 475 GLN A N 1
ATOM 3881 C CA . GLN A 1 475 ? -0.489 13.159 11.233 1.00 95.25 475 GLN A CA 1
ATOM 3882 C C . GLN A 1 475 ? -1.344 14.391 10.921 1.00 95.25 475 GLN A C 1
ATOM 3884 O O . GLN A 1 475 ? -0.825 15.497 10.799 1.00 95.25 475 GLN A O 1
ATOM 3889 N N . GLU A 1 476 ? -2.656 14.200 10.824 1.00 95.25 476 GLU A N 1
ATOM 3890 C CA . GLU A 1 476 ? -3.637 15.249 10.578 1.00 95.25 476 GLU A CA 1
ATOM 3891 C C . GLU A 1 476 ? -3.655 16.284 11.711 1.00 95.25 476 GLU A C 1
ATOM 3893 O O . GLU A 1 476 ? -3.772 17.471 11.431 1.00 95.25 476 GLU A O 1
ATOM 3898 N N . GLN A 1 477 ? -3.438 15.879 12.969 1.00 95.44 477 GLN A N 1
ATOM 3899 C CA . GLN A 1 477 ? -3.327 16.817 14.095 1.00 95.44 477 GLN A CA 1
ATOM 3900 C C . GLN A 1 477 ? -2.099 17.718 13.967 1.00 95.44 477 GLN A C 1
ATOM 3902 O O . GLN A 1 477 ? -2.192 18.919 14.201 1.00 95.44 477 GLN A O 1
ATOM 3907 N N . VAL A 1 478 ? -0.957 17.160 13.554 1.00 94.56 478 VAL A N 1
ATOM 3908 C CA . VAL A 1 478 ? 0.260 17.948 13.299 1.00 94.56 478 VAL A CA 1
ATOM 3909 C C . VAL A 1 478 ? 0.019 18.962 12.180 1.00 94.56 478 VAL A C 1
ATOM 3911 O O . VAL A 1 478 ? 0.415 20.120 12.303 1.00 94.56 478 VAL A O 1
ATOM 3914 N N . MET A 1 479 ? -0.665 18.548 11.109 1.00 95.38 479 MET A N 1
ATOM 3915 C CA . MET A 1 479 ? -1.008 19.444 10.004 1.00 95.38 479 MET A CA 1
ATOM 3916 C C . MET A 1 479 ? -1.972 20.553 10.439 1.00 95.38 479 MET A C 1
ATOM 3918 O O . MET A 1 479 ? -1.714 21.717 10.147 1.00 95.38 479 MET A O 1
ATOM 3922 N N . LEU A 1 480 ? -3.032 20.215 11.177 1.00 95.81 480 LEU A N 1
ATOM 3923 C CA . LEU A 1 480 ? -4.000 21.180 11.705 1.00 95.81 480 LEU A CA 1
ATOM 3924 C C . LEU A 1 480 ? -3.337 22.184 12.653 1.00 95.81 480 LEU A C 1
ATOM 3926 O O . LEU A 1 480 ? -3.563 23.380 12.519 1.00 95.81 480 LEU A O 1
ATOM 3930 N N . ILE A 1 481 ? -2.454 21.733 13.551 1.00 95.44 481 ILE A N 1
ATOM 3931 C CA . ILE A 1 481 ? -1.678 22.626 14.424 1.00 95.44 481 ILE A CA 1
ATOM 3932 C C . ILE A 1 481 ? -0.846 23.605 13.588 1.00 95.44 481 ILE A C 1
ATOM 3934 O O . ILE A 1 481 ? -0.856 24.805 13.854 1.00 95.44 481 ILE A O 1
ATOM 3938 N N . ALA A 1 482 ? -0.142 23.118 12.564 1.00 95.38 482 ALA A N 1
ATOM 3939 C CA . ALA A 1 482 ? 0.663 23.976 11.701 1.00 95.38 482 ALA A CA 1
ATOM 3940 C C . ALA A 1 482 ? -0.198 25.015 10.958 1.00 95.38 482 ALA A C 1
ATOM 3942 O O . ALA A 1 482 ? 0.167 26.187 10.885 1.00 95.38 482 ALA A O 1
ATOM 3943 N N . MET A 1 483 ? -1.352 24.603 10.432 1.00 96.00 483 MET A N 1
ATOM 3944 C CA . MET A 1 483 ? -2.245 25.474 9.666 1.00 96.00 483 MET A CA 1
ATOM 3945 C C . MET A 1 483 ? -2.959 26.497 10.558 1.00 96.00 483 MET A C 1
ATOM 3947 O O . MET A 1 483 ? -2.859 27.697 10.317 1.00 96.00 483 MET A O 1
ATOM 3951 N N . GLU A 1 484 ? -3.641 26.043 11.609 1.00 95.50 484 GLU A N 1
ATOM 3952 C CA . GLU A 1 484 ? -4.504 26.886 12.445 1.00 95.50 484 GLU A CA 1
ATOM 3953 C C . GLU A 1 484 ? -3.722 27.709 13.474 1.00 95.50 484 GLU A C 1
ATOM 3955 O O . GLU A 1 484 ? -4.099 28.839 13.785 1.00 95.50 484 GLU A O 1
ATOM 3960 N N . LEU A 1 485 ? -2.627 27.163 14.018 1.00 95.06 485 LEU A N 1
ATOM 3961 C CA . LEU A 1 485 ? -1.887 27.801 15.112 1.00 95.06 485 LEU A CA 1
ATOM 3962 C C . LEU A 1 485 ? -0.600 28.484 14.644 1.00 95.06 485 LEU A C 1
ATOM 3964 O O . LEU A 1 485 ? -0.176 29.438 15.292 1.00 95.06 485 LEU A O 1
ATOM 3968 N N . ALA A 1 486 ? -0.003 28.048 13.530 1.00 94.44 486 ALA A N 1
ATOM 3969 C CA . ALA A 1 486 ? 1.215 28.649 12.976 1.00 94.44 486 ALA A CA 1
ATOM 3970 C C . ALA A 1 486 ? 1.019 29.330 11.606 1.00 94.44 486 ALA A C 1
ATOM 3972 O O . ALA A 1 486 ? 1.978 29.880 11.060 1.00 94.44 486 ALA A O 1
ATOM 3973 N N . GLY A 1 487 ? -0.201 29.325 11.053 1.00 94.62 487 GLY A N 1
ATOM 3974 C CA . GLY A 1 487 ? -0.534 30.009 9.798 1.00 94.62 487 GLY A CA 1
ATOM 3975 C C . GLY A 1 487 ? 0.088 29.373 8.552 1.00 94.62 487 GLY A C 1
ATOM 3976 O O . GLY A 1 487 ? 0.359 30.071 7.575 1.00 94.62 487 GLY A O 1
ATOM 3977 N N . PHE A 1 488 ? 0.388 28.072 8.586 1.00 96.00 488 PHE A N 1
ATOM 3978 C CA . PHE A 1 488 ? 0.989 27.373 7.449 1.00 96.00 488 PHE A CA 1
ATOM 3979 C C . PHE A 1 488 ? -0.050 27.139 6.353 1.00 96.00 488 PHE A C 1
ATOM 3981 O O . PHE A 1 488 ? -1.216 26.855 6.626 1.00 96.00 488 PHE A O 1
ATOM 3988 N N . THR A 1 489 ? 0.391 27.161 5.096 1.00 95.56 489 THR A N 1
ATOM 3989 C CA . THR A 1 489 ? -0.421 26.610 4.005 1.00 95.56 489 THR A CA 1
ATOM 3990 C C . THR A 1 489 ? -0.537 25.089 4.143 1.00 95.56 489 THR A C 1
ATOM 3992 O O . THR A 1 489 ? 0.302 24.438 4.773 1.00 95.56 489 THR A O 1
ATOM 3995 N N . SER A 1 490 ? -1.543 24.487 3.507 1.00 93.62 490 SER A N 1
ATOM 3996 C CA . SER A 1 490 ? -1.716 23.025 3.477 1.00 93.62 490 SER A CA 1
ATOM 3997 C C . SER A 1 490 ? -0.479 22.296 2.931 1.00 93.62 490 SER A C 1
ATOM 3999 O O . SER A 1 490 ? -0.066 21.265 3.465 1.00 93.62 490 SER A O 1
ATOM 4001 N N . THR A 1 491 ? 0.176 22.885 1.929 1.00 93.56 491 THR A N 1
ATOM 4002 C CA . THR A 1 491 ? 1.446 22.411 1.365 1.00 93.56 491 THR A CA 1
ATOM 4003 C C . THR A 1 491 ? 2.598 22.480 2.369 1.00 93.56 491 THR A C 1
ATOM 4005 O O . THR A 1 491 ? 3.366 21.522 2.497 1.00 93.56 491 THR A O 1
ATOM 4008 N N . GLN A 1 492 ? 2.734 23.589 3.106 1.00 94.69 492 GLN A N 1
ATOM 4009 C CA . GLN A 1 492 ? 3.756 23.722 4.153 1.00 94.69 492 GLN A CA 1
ATOM 4010 C C . GLN A 1 492 ? 3.519 22.717 5.287 1.00 94.69 492 GLN A C 1
ATOM 4012 O O . GLN A 1 492 ? 4.466 22.097 5.768 1.00 94.69 492 GLN A O 1
ATOM 4017 N N . ALA A 1 493 ? 2.261 22.502 5.672 1.00 94.56 493 ALA A N 1
ATOM 4018 C CA . ALA A 1 493 ? 1.881 21.540 6.699 1.00 94.56 493 ALA A CA 1
ATOM 4019 C C . ALA A 1 493 ? 2.177 20.082 6.291 1.00 94.56 493 ALA A C 1
ATOM 4021 O O . ALA A 1 493 ? 2.748 19.331 7.085 1.00 94.56 493 ALA A O 1
ATOM 4022 N N . ASP A 1 494 ? 1.863 19.670 5.053 1.00 91.94 494 ASP A N 1
ATOM 4023 C CA . ASP A 1 494 ? 2.217 18.323 4.564 1.00 91.94 494 ASP A CA 1
ATOM 4024 C C . ASP A 1 494 ? 3.740 18.154 4.436 1.00 91.94 494 ASP A C 1
ATOM 4026 O O . ASP A 1 494 ? 4.265 17.086 4.754 1.00 91.94 494 ASP A O 1
ATOM 4030 N N . THR A 1 495 ? 4.464 19.205 4.030 1.00 91.75 495 THR A N 1
ATOM 4031 C CA . THR A 1 495 ? 5.937 19.207 4.000 1.00 91.75 495 THR A CA 1
ATOM 4032 C C . THR A 1 495 ? 6.518 19.003 5.400 1.00 91.75 495 THR A C 1
ATOM 4034 O O . THR A 1 495 ? 7.329 18.096 5.589 1.00 91.75 495 THR A O 1
ATOM 4037 N N . LEU A 1 496 ? 6.045 19.755 6.402 1.00 91.94 496 LEU A N 1
ATOM 4038 C CA . LEU A 1 496 ? 6.461 19.591 7.798 1.00 91.94 496 LEU A CA 1
ATOM 4039 C C . LEU A 1 496 ? 6.187 18.164 8.298 1.00 91.94 496 LEU A C 1
ATOM 4041 O O . LEU A 1 496 ? 7.073 17.514 8.852 1.00 91.94 496 LEU A O 1
ATOM 4045 N N . ARG A 1 497 ? 4.986 17.633 8.044 1.00 91.81 497 ARG A N 1
ATOM 4046 C CA . ARG A 1 497 ? 4.619 16.254 8.399 1.00 91.81 497 ARG A CA 1
ATOM 4047 C C . ARG A 1 497 ? 5.564 15.225 7.763 1.00 91.81 497 ARG A C 1
ATOM 4049 O O . ARG A 1 497 ? 5.971 14.274 8.432 1.00 91.81 497 ARG A O 1
ATOM 4056 N N . LYS A 1 498 ? 5.912 15.382 6.479 1.00 89.44 498 LYS A N 1
ATOM 4057 C CA . LYS A 1 498 ? 6.862 14.495 5.777 1.00 89.44 498 LYS A CA 1
ATOM 4058 C C . LYS A 1 498 ? 8.261 14.574 6.388 1.00 89.44 498 LYS A C 1
ATOM 4060 O O . LYS A 1 498 ? 8.878 13.529 6.585 1.00 89.44 498 LYS A O 1
ATOM 4065 N N . ALA A 1 499 ? 8.736 15.779 6.702 1.00 89.25 499 ALA A N 1
ATOM 4066 C CA . ALA A 1 499 ? 10.045 15.997 7.313 1.00 89.25 499 ALA A CA 1
ATOM 4067 C C . ALA A 1 499 ? 10.147 15.330 8.692 1.00 89.25 499 ALA A C 1
ATOM 4069 O O . ALA A 1 499 ? 11.105 14.605 8.963 1.00 89.25 499 ALA A O 1
ATOM 4070 N N . ILE A 1 500 ? 9.105 15.486 9.516 1.00 87.31 500 ILE A N 1
ATOM 4071 C CA . ILE A 1 500 ? 8.961 14.822 10.816 1.00 87.31 500 ILE A CA 1
ATOM 4072 C C . ILE A 1 500 ? 9.050 13.296 10.673 1.00 87.31 500 ILE A C 1
ATOM 4074 O O . ILE A 1 500 ? 9.838 12.655 11.365 1.00 87.31 500 ILE A O 1
ATOM 4078 N N . ALA A 1 501 ? 8.291 12.710 9.741 1.00 84.88 501 ALA A N 1
ATOM 4079 C CA . ALA A 1 501 ? 8.275 11.262 9.537 1.00 84.88 501 ALA A CA 1
ATOM 4080 C C . ALA A 1 501 ? 9.630 10.701 9.056 1.00 84.88 501 ALA A C 1
ATOM 4082 O O . ALA A 1 501 ? 9.956 9.554 9.351 1.00 84.88 501 ALA A O 1
ATOM 4083 N N . LYS A 1 502 ? 10.422 11.495 8.318 1.00 82.81 502 LYS A N 1
ATOM 4084 C CA . LYS A 1 502 ? 11.720 11.087 7.747 1.00 82.81 502 LYS A CA 1
ATOM 4085 C C . LYS A 1 502 ? 12.941 11.443 8.604 1.00 82.81 502 LYS A C 1
ATOM 4087 O O . LYS A 1 502 ? 14.049 11.089 8.217 1.00 82.81 502 LYS A O 1
ATOM 4092 N N . LYS A 1 503 ? 12.766 12.136 9.736 1.00 78.50 503 LYS A N 1
ATOM 4093 C CA . LYS A 1 503 ? 13.865 12.741 10.521 1.00 78.50 503 LYS A CA 1
ATOM 4094 C C . LYS A 1 503 ? 14.731 13.712 9.711 1.00 78.50 503 LYS A C 1
ATOM 4096 O O . LYS A 1 503 ? 15.906 13.897 10.014 1.00 78.50 503 LYS A O 1
ATOM 4101 N N . ASP A 1 504 ? 14.149 14.362 8.709 1.00 76.38 504 ASP A N 1
ATOM 4102 C CA . ASP A 1 504 ? 14.860 15.347 7.894 1.00 76.38 504 ASP A CA 1
ATOM 4103 C C . ASP A 1 504 ? 14.748 16.742 8.522 1.00 76.38 504 ASP A C 1
ATOM 4105 O O . ASP A 1 504 ? 14.047 17.635 8.040 1.00 76.38 504 ASP A O 1
ATOM 4109 N N . THR A 1 505 ? 15.391 16.907 9.678 1.00 67.38 505 THR A N 1
ATOM 4110 C CA . THR A 1 505 ? 15.391 18.177 10.415 1.00 67.38 505 THR A CA 1
ATOM 4111 C C . THR A 1 505 ? 16.289 19.222 9.761 1.00 67.38 505 THR A C 1
ATOM 4113 O O . THR A 1 505 ? 16.015 20.414 9.886 1.00 67.38 505 THR A O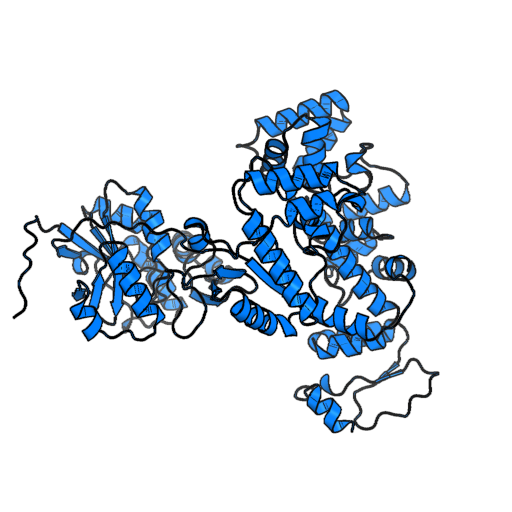 1
ATOM 4116 N N . SER A 1 506 ? 17.316 18.799 9.017 1.00 72.88 506 SER A N 1
ATOM 4117 C CA . SER A 1 506 ? 18.231 19.688 8.297 1.00 72.88 506 SER A CA 1
ATOM 4118 C C . SER A 1 506 ? 17.518 20.485 7.208 1.00 72.88 506 SER A C 1
ATOM 4120 O O . SER A 1 506 ? 17.591 21.714 7.208 1.00 72.88 506 SER A O 1
ATOM 4122 N N . ASN A 1 507 ? 16.772 19.809 6.327 1.00 73.31 507 ASN A N 1
ATOM 4123 C CA . ASN A 1 507 ? 16.163 20.457 5.163 1.00 73.31 507 ASN A CA 1
ATOM 4124 C C . ASN A 1 507 ? 14.863 21.207 5.493 1.00 73.31 507 ASN A C 1
ATOM 4126 O O . ASN A 1 507 ? 14.306 21.876 4.630 1.00 73.31 507 ASN A O 1
ATOM 4130 N N . SER A 1 508 ? 14.344 21.087 6.720 1.00 81.69 508 SER A N 1
ATOM 4131 C CA . SER A 1 508 ? 13.085 21.720 7.156 1.00 81.69 508 SER A CA 1
ATOM 4132 C C . SER A 1 508 ? 13.220 22.526 8.451 1.00 81.69 508 SER A C 1
ATOM 4134 O O . SER A 1 508 ? 12.217 22.827 9.098 1.00 81.69 508 SER A O 1
ATOM 4136 N N . SER A 1 509 ? 14.447 22.890 8.834 1.00 84.38 509 SER A N 1
ATOM 4137 C CA . SER A 1 509 ? 14.754 23.619 10.075 1.00 84.38 509 SER A CA 1
ATOM 4138 C C . SER A 1 509 ? 13.938 24.907 10.240 1.00 84.38 509 SER A C 1
ATOM 4140 O O . SER A 1 509 ? 13.412 25.168 11.321 1.00 84.38 509 SER A O 1
ATOM 4142 N N . GLU A 1 510 ? 13.736 25.662 9.158 1.00 89.50 510 GLU A N 1
ATOM 4143 C CA . GLU A 1 510 ? 12.914 26.876 9.163 1.00 89.50 510 GLU A CA 1
ATOM 4144 C C . GLU A 1 510 ? 11.449 26.592 9.542 1.00 89.50 510 GLU A C 1
ATOM 4146 O O . GLU A 1 510 ? 10.871 27.291 10.375 1.00 89.50 510 GLU A O 1
ATOM 4151 N N . LEU A 1 511 ? 10.844 25.536 8.982 1.00 91.06 511 LEU A N 1
ATOM 4152 C CA . LEU A 1 511 ? 9.464 25.154 9.300 1.00 91.06 511 LEU A CA 1
ATOM 4153 C C . LEU A 1 511 ? 9.333 24.736 10.769 1.00 91.06 511 LEU A C 1
ATOM 4155 O O . LEU A 1 511 ? 8.350 25.095 11.416 1.00 91.06 511 LEU A O 1
ATOM 4159 N N . PHE A 1 512 ? 10.331 24.027 11.307 1.00 89.44 512 PHE A N 1
ATOM 4160 C CA . PHE A 1 512 ? 10.371 23.634 12.717 1.00 89.44 512 PHE A CA 1
ATOM 4161 C C . PHE A 1 512 ? 10.477 24.835 13.663 1.00 89.44 512 PHE A C 1
ATOM 4163 O O . PHE A 1 512 ? 9.749 24.896 14.655 1.00 89.44 512 PHE A O 1
ATOM 4170 N N . GLU A 1 513 ? 11.330 25.815 13.366 1.00 91.50 513 GLU A N 1
ATOM 4171 C CA . GLU A 1 513 ? 11.439 27.012 14.208 1.00 91.50 513 GLU A CA 1
ATOM 4172 C C . GLU A 1 513 ? 10.195 27.901 14.112 1.00 91.50 513 GLU A C 1
ATOM 4174 O O . GLU A 1 513 ? 9.769 28.469 15.120 1.00 91.50 513 GLU A O 1
ATOM 4179 N N . ARG A 1 514 ? 9.541 27.966 12.946 1.00 94.12 514 ARG A N 1
ATOM 4180 C CA . ARG A 1 514 ? 8.281 28.704 12.779 1.00 94.12 514 ARG A CA 1
ATOM 4181 C C . ARG A 1 514 ? 7.140 28.109 13.604 1.00 94.12 514 ARG A C 1
ATOM 4183 O O . ARG A 1 514 ? 6.483 28.853 14.330 1.00 94.12 514 ARG A O 1
ATOM 4190 N N . ILE A 1 515 ? 6.920 26.788 13.549 1.00 93.50 515 ILE A N 1
ATOM 4191 C CA . ILE A 1 515 ? 5.879 26.143 14.375 1.00 93.50 515 ILE A CA 1
ATOM 4192 C C . ILE A 1 515 ? 6.193 26.276 15.867 1.00 93.50 515 ILE A C 1
ATOM 4194 O O . ILE A 1 515 ? 5.306 26.600 16.653 1.00 93.50 515 ILE A O 1
ATOM 4198 N N . LYS A 1 516 ? 7.461 26.104 16.255 1.00 94.81 516 LYS A N 1
ATOM 4199 C CA . LYS A 1 516 ? 7.912 26.278 17.638 1.00 94.81 516 LYS A CA 1
ATOM 4200 C C . LYS A 1 516 ? 7.636 27.686 18.152 1.00 94.81 516 LYS A C 1
ATOM 4202 O O . LYS A 1 516 ? 7.042 27.835 19.214 1.00 94.81 516 LYS A O 1
ATOM 4207 N N . SER A 1 517 ? 8.036 28.704 17.392 1.00 95.56 517 SER A N 1
ATOM 4208 C CA . SER A 1 517 ? 7.850 30.110 17.763 1.00 95.56 517 SER A CA 1
ATOM 4209 C C . SER A 1 517 ? 6.369 30.437 17.934 1.00 95.56 517 SER A C 1
ATOM 4211 O O . SER A 1 517 ? 5.984 30.965 18.973 1.00 95.56 517 SER A O 1
ATOM 4213 N N . ALA A 1 518 ? 5.526 30.023 16.982 1.00 95.50 518 ALA A N 1
ATOM 4214 C CA . ALA A 1 518 ? 4.084 30.249 17.048 1.00 95.50 518 ALA A CA 1
ATOM 4215 C C . ALA A 1 518 ? 3.425 29.559 18.258 1.00 95.50 518 ALA A C 1
ATOM 4217 O O . ALA A 1 518 ? 2.575 30.144 18.931 1.00 95.50 518 ALA A O 1
ATOM 4218 N N . LEU A 1 519 ? 3.823 28.320 18.569 1.00 95.50 519 LEU A N 1
ATOM 4219 C CA . LEU A 1 519 ? 3.293 27.594 19.724 1.00 95.50 519 LEU A CA 1
ATOM 4220 C C . LEU A 1 519 ? 3.762 28.196 21.053 1.00 95.50 519 LEU A C 1
ATOM 4222 O O . LEU A 1 519 ? 2.962 28.297 21.982 1.00 95.50 519 LEU A O 1
ATOM 4226 N N . VAL A 1 520 ? 5.027 28.608 21.156 1.00 96.31 520 VAL A N 1
ATOM 4227 C CA . VAL A 1 520 ? 5.567 29.266 22.357 1.00 96.31 520 VAL A CA 1
ATOM 4228 C C . VAL A 1 520 ? 4.922 30.633 22.572 1.00 96.31 520 VAL A C 1
ATOM 4230 O O . VAL A 1 520 ? 4.581 30.967 23.701 1.00 96.31 520 VAL A O 1
ATOM 4233 N N . GLU A 1 521 ? 4.691 31.402 21.512 1.00 96.12 521 GLU A N 1
ATOM 4234 C CA . GLU A 1 521 ? 3.991 32.685 21.599 1.00 96.12 521 GLU A CA 1
ATOM 4235 C C . GLU A 1 521 ? 2.558 32.511 22.126 1.00 96.12 521 GLU A C 1
ATOM 4237 O O . GLU A 1 521 ? 2.128 33.242 23.016 1.00 96.12 521 GLU A O 1
ATOM 4242 N N . LYS A 1 522 ? 1.829 31.503 21.629 1.00 95.00 522 LYS A N 1
ATOM 4243 C CA . LYS A 1 522 ? 0.428 31.262 22.012 1.00 95.00 522 LYS A CA 1
ATOM 4244 C C . LYS A 1 522 ? 0.258 30.576 23.369 1.00 95.00 522 LYS A C 1
ATOM 4246 O O . LYS A 1 522 ? -0.708 30.864 24.070 1.00 95.00 522 LYS A O 1
ATOM 4251 N N . PHE A 1 523 ? 1.148 29.650 23.730 1.00 95.25 523 PHE A N 1
ATOM 4252 C CA . PHE A 1 523 ? 0.963 28.749 24.880 1.00 95.25 523 PHE A CA 1
ATOM 4253 C C . PHE A 1 523 ? 2.145 28.741 25.865 1.00 95.25 523 PHE A C 1
ATOM 4255 O O . PHE A 1 523 ? 2.172 27.939 26.802 1.00 95.25 523 PHE A O 1
ATOM 4262 N N . GLY A 1 524 ? 3.148 29.601 25.675 1.00 94.56 524 GLY A N 1
ATOM 4263 C CA . GLY A 1 524 ? 4.324 29.696 26.538 1.00 94.56 524 GLY A CA 1
ATOM 4264 C C . GLY A 1 524 ? 5.066 28.364 26.668 1.00 94.56 524 GLY A C 1
ATOM 4265 O O . GLY A 1 524 ? 5.346 27.677 25.683 1.00 94.56 524 GLY A O 1
ATOM 4266 N N . LYS A 1 525 ? 5.343 27.962 27.914 1.00 94.38 525 LYS A N 1
ATOM 4267 C CA . LYS A 1 525 ? 6.039 26.705 28.237 1.00 94.38 525 LYS A CA 1
ATOM 4268 C C . LYS A 1 525 ? 5.315 25.463 27.698 1.00 94.38 525 LYS A C 1
ATOM 4270 O O . LYS A 1 525 ? 5.970 24.522 27.259 1.00 94.38 525 LYS A O 1
ATOM 4275 N N . ILE A 1 526 ? 3.979 25.473 27.679 1.00 93.94 526 ILE A N 1
ATOM 4276 C CA . ILE A 1 526 ? 3.182 24.369 27.123 1.00 93.94 526 ILE A CA 1
ATOM 4277 C C . ILE A 1 526 ? 3.452 24.229 25.623 1.00 93.94 526 ILE A C 1
ATOM 4279 O O . ILE A 1 526 ? 3.595 23.115 25.127 1.00 93.94 526 ILE A O 1
ATOM 4283 N N . GLY A 1 527 ? 3.579 25.349 24.906 1.00 94.25 527 GLY A N 1
ATOM 4284 C CA . GLY A 1 527 ? 3.915 25.357 23.483 1.00 94.25 527 GLY A CA 1
ATOM 4285 C C . GLY A 1 527 ? 5.293 24.764 23.195 1.00 94.25 527 GLY A C 1
ATOM 4286 O O . GLY A 1 527 ? 5.461 24.010 22.234 1.00 94.25 527 GLY A O 1
ATOM 4287 N N . GLU A 1 528 ? 6.270 25.034 24.064 1.00 94.06 528 GLU A N 1
ATOM 4288 C CA . GLU A 1 528 ? 7.609 24.446 23.967 1.00 94.06 528 GLU A CA 1
ATOM 4289 C C . GLU A 1 528 ? 7.579 22.923 24.185 1.00 94.06 528 GLU A C 1
ATOM 4291 O O . GLU A 1 528 ? 8.163 22.162 23.409 1.00 94.06 528 GLU A O 1
ATOM 4296 N N . GLU A 1 529 ? 6.872 22.463 25.221 1.00 93.88 529 GLU A N 1
ATOM 4297 C CA . GLU A 1 529 ? 6.707 21.036 25.520 1.00 93.88 529 GLU A CA 1
ATOM 4298 C C . GLU A 1 529 ? 5.950 20.304 24.408 1.00 93.88 529 GLU A C 1
ATOM 4300 O O . GLU A 1 529 ? 6.374 19.229 23.978 1.00 93.88 529 GLU A O 1
ATOM 4305 N N . LEU A 1 530 ? 4.874 20.902 23.893 1.00 94.12 530 LEU A N 1
ATOM 4306 C CA . LEU A 1 530 ? 4.120 20.356 22.773 1.00 94.12 530 LEU A CA 1
ATOM 4307 C C . LEU A 1 530 ? 4.983 20.250 21.518 1.00 94.12 530 LEU A C 1
ATOM 4309 O O . LEU A 1 530 ? 4.936 19.227 20.845 1.00 94.12 530 LEU A O 1
ATOM 4313 N N . THR A 1 531 ? 5.794 21.262 21.210 1.00 92.75 531 THR A N 1
ATOM 4314 C CA . THR A 1 531 ? 6.698 21.216 20.052 1.00 92.75 531 THR A CA 1
ATOM 4315 C C . THR A 1 531 ? 7.665 20.038 20.166 1.00 92.75 531 THR A C 1
ATOM 4317 O O . THR A 1 531 ? 7.822 19.267 19.219 1.00 92.75 531 THR A O 1
ATOM 4320 N N . LYS A 1 532 ? 8.274 19.846 21.346 1.00 90.56 532 LYS A N 1
ATOM 4321 C CA . LYS A 1 532 ? 9.144 18.688 21.615 1.00 90.56 532 LYS A CA 1
ATOM 4322 C C . LYS A 1 532 ? 8.383 17.374 21.440 1.00 90.56 532 LYS A C 1
ATOM 4324 O O . LYS A 1 532 ? 8.914 16.445 20.836 1.00 90.56 532 LYS A O 1
ATOM 4329 N N . SER A 1 533 ? 7.137 17.318 21.911 1.00 90.25 533 SER A N 1
ATOM 4330 C CA . SER A 1 533 ? 6.255 16.161 21.746 1.00 90.25 533 SER A CA 1
ATOM 4331 C C . SER A 1 533 ? 5.944 15.884 20.271 1.00 90.25 533 SER A C 1
ATOM 4333 O O . SER A 1 533 ? 6.129 14.761 19.823 1.00 90.25 533 SER A O 1
ATOM 4335 N N . ILE A 1 534 ? 5.586 16.895 19.474 1.00 90.44 534 ILE A N 1
ATOM 4336 C CA . ILE A 1 534 ? 5.328 16.759 18.031 1.00 90.44 534 ILE A CA 1
ATOM 4337 C C . ILE A 1 534 ? 6.561 16.231 17.293 1.00 90.44 534 ILE A C 1
ATOM 4339 O O . ILE A 1 534 ? 6.420 15.383 16.421 1.00 90.44 534 ILE A O 1
ATOM 4343 N N . ILE A 1 535 ? 7.768 16.689 17.632 1.00 86.06 535 ILE A N 1
ATOM 4344 C CA . ILE A 1 535 ? 8.998 16.217 16.978 1.00 86.06 535 ILE A CA 1
ATOM 4345 C C . ILE A 1 535 ? 9.315 14.774 17.394 1.00 86.06 535 ILE A C 1
ATOM 4347 O O . ILE A 1 535 ? 9.589 13.934 16.539 1.00 86.06 535 ILE A O 1
ATOM 4351 N N . ALA A 1 536 ? 9.252 14.469 18.693 1.00 82.06 536 ALA A N 1
ATOM 4352 C CA . ALA A 1 536 ? 9.592 13.148 19.220 1.00 82.06 536 ALA A CA 1
ATOM 4353 C C . ALA A 1 536 ? 8.562 12.071 18.838 1.00 82.06 536 ALA A C 1
ATOM 4355 O O . ALA A 1 536 ? 8.931 10.964 18.452 1.00 82.06 536 ALA A O 1
ATOM 4356 N N . PHE A 1 537 ? 7.270 12.390 18.936 1.00 74.50 537 PHE A N 1
ATOM 4357 C CA . PHE A 1 537 ? 6.172 11.480 18.604 1.00 74.50 537 PHE A CA 1
ATOM 4358 C C . PHE A 1 537 ? 5.759 11.531 17.150 1.00 74.50 537 PHE A C 1
ATOM 4360 O O . PHE A 1 537 ? 5.122 10.597 16.676 1.00 74.50 537 PHE A O 1
ATOM 4367 N N . GLY A 1 538 ? 6.129 12.579 16.429 1.00 72.56 538 GLY A N 1
ATOM 4368 C CA . GLY A 1 538 ? 5.798 12.721 15.027 1.00 72.56 538 GLY A CA 1
ATOM 4369 C 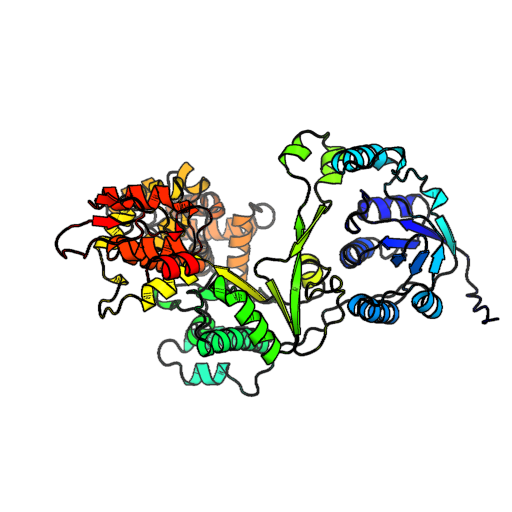C . GLY A 1 538 ? 6.366 11.604 14.150 1.00 72.56 538 GLY A C 1
ATOM 4370 O O . GLY A 1 538 ? 5.722 11.224 13.175 1.00 72.56 538 GLY A O 1
ATOM 4371 N N . GLU A 1 539 ? 7.496 10.997 14.540 1.00 73.75 539 GLU A N 1
ATOM 4372 C CA . GLU A 1 539 ? 7.999 9.742 13.949 1.00 73.75 539 GLU A CA 1
ATOM 4373 C C . GLU A 1 539 ? 6.941 8.630 14.001 1.00 73.75 539 GLU A C 1
ATOM 4375 O O . GLU A 1 539 ? 6.781 7.836 13.074 1.00 73.75 539 GLU A O 1
ATOM 4380 N N . TYR A 1 540 ? 6.187 8.591 15.093 1.00 84.25 540 TYR A N 1
ATOM 4381 C CA . TYR A 1 540 ? 5.123 7.636 15.326 1.00 84.25 540 TYR A CA 1
ATOM 4382 C C . TYR A 1 540 ? 3.741 8.188 14.980 1.00 84.25 540 TYR A C 1
ATOM 4384 O O . TYR A 1 540 ? 2.765 7.469 15.174 1.00 84.25 540 TYR A O 1
ATOM 4392 N N . ALA A 1 541 ? 3.604 9.402 14.446 1.00 89.38 541 ALA A N 1
ATOM 4393 C CA . ALA A 1 541 ? 2.293 9.925 14.087 1.00 89.38 541 ALA A CA 1
ATOM 4394 C C . ALA A 1 541 ? 1.652 9.051 13.000 1.00 89.38 541 ALA A C 1
ATOM 4396 O O . ALA A 1 541 ? 2.277 8.696 11.993 1.00 89.38 541 ALA A O 1
ATOM 4397 N N . PHE A 1 542 ? 0.390 8.686 13.201 1.00 94.81 542 PHE A N 1
ATOM 4398 C CA . PHE A 1 542 ? -0.330 7.774 12.316 1.00 94.81 542 PHE A CA 1
ATOM 4399 C C . PHE A 1 542 ? -1.319 8.515 11.413 1.00 94.81 542 PHE A C 1
ATOM 4401 O O . PHE A 1 542 ? -1.785 9.597 11.756 1.00 94.81 542 PHE A O 1
ATOM 4408 N N . ASN A 1 543 ? -1.641 7.948 10.252 1.00 95.62 543 ASN A N 1
ATOM 4409 C CA . ASN A 1 543 ? -2.685 8.485 9.379 1.00 95.62 543 ASN A CA 1
ATOM 4410 C C . ASN A 1 543 ? -4.059 8.202 10.012 1.00 95.62 543 ASN A C 1
ATOM 4412 O O . ASN A 1 543 ? -4.482 7.045 10.075 1.00 95.62 543 ASN A O 1
ATOM 4416 N N . LYS A 1 544 ? -4.740 9.247 10.494 1.00 96.88 544 LYS A N 1
ATOM 4417 C CA . LYS A 1 544 ? -6.047 9.140 11.158 1.00 96.88 544 LYS A CA 1
ATOM 4418 C C . LYS A 1 544 ? -7.095 8.547 10.229 1.00 96.88 544 LYS A C 1
ATOM 4420 O O . LYS A 1 544 ? -7.846 7.671 10.643 1.00 96.88 544 LYS A O 1
ATOM 4425 N N . SER A 1 545 ? -7.109 8.997 8.979 1.00 96.81 545 SER A N 1
ATOM 4426 C CA . SER A 1 545 ? -8.071 8.569 7.960 1.00 96.81 545 SER A CA 1
ATOM 4427 C C . SER A 1 545 ? -8.025 7.045 7.757 1.00 96.81 545 SER A C 1
ATOM 4429 O O . SER A 1 545 ? -9.053 6.371 7.792 1.00 96.81 545 SER A O 1
ATOM 4431 N N . HIS A 1 546 ? -6.814 6.485 7.691 1.00 96.75 546 HIS A N 1
ATOM 4432 C CA . HIS A 1 546 ? -6.588 5.038 7.638 1.00 96.75 546 HIS A CA 1
ATOM 4433 C C . HIS A 1 546 ? -7.012 4.331 8.939 1.00 96.75 546 HIS A C 1
ATOM 4435 O O . HIS A 1 546 ? -7.705 3.315 8.896 1.00 96.75 546 HIS A O 1
ATOM 4441 N N . ALA A 1 547 ? -6.631 4.870 10.104 1.00 97.31 547 ALA A N 1
ATOM 4442 C CA . ALA A 1 547 ? -6.977 4.272 11.396 1.00 97.31 547 ALA A CA 1
ATOM 4443 C C . ALA A 1 547 ? -8.488 4.198 11.638 1.00 97.31 547 ALA A C 1
ATOM 4445 O O . ALA A 1 547 ? -8.965 3.197 12.164 1.00 97.31 547 ALA A O 1
ATOM 4446 N N . VAL A 1 548 ? -9.237 5.240 11.266 1.00 97.44 548 VAL A N 1
ATOM 4447 C CA . VAL A 1 548 ? -10.692 5.289 11.454 1.00 97.44 548 VAL A CA 1
ATOM 4448 C C . VAL A 1 548 ? -11.389 4.246 10.586 1.00 97.44 548 VAL A C 1
ATOM 4450 O O . VAL A 1 548 ? -12.234 3.512 11.099 1.00 97.44 548 VAL A O 1
ATOM 4453 N N . ALA A 1 549 ? -11.030 4.123 9.306 1.00 96.19 549 ALA A N 1
ATOM 4454 C CA . ALA A 1 549 ? -11.636 3.111 8.440 1.00 96.19 549 ALA A CA 1
ATOM 4455 C C . ALA A 1 549 ? -11.375 1.689 8.955 1.00 96.19 549 ALA A C 1
ATOM 4457 O O . ALA A 1 549 ? -12.298 0.881 9.061 1.00 96.19 549 ALA A O 1
ATOM 4458 N N . TYR A 1 550 ? -10.140 1.398 9.367 1.00 96.94 550 TYR A N 1
ATOM 4459 C CA . TYR A 1 550 ? -9.801 0.077 9.894 1.00 96.94 550 TYR A CA 1
ATOM 4460 C C . TYR A 1 550 ? -10.431 -0.185 11.267 1.00 96.94 550 TYR A C 1
ATOM 4462 O O . TYR A 1 550 ? -10.832 -1.315 11.531 1.00 96.94 550 TYR A O 1
ATOM 4470 N N . ALA A 1 551 ? -10.613 0.840 12.108 1.00 97.25 551 ALA A N 1
ATOM 4471 C CA . ALA A 1 551 ? -11.299 0.705 13.394 1.00 97.25 551 ALA A CA 1
ATOM 4472 C C . ALA A 1 551 ? -12.729 0.177 13.253 1.00 97.25 551 ALA A C 1
ATOM 4474 O O . ALA A 1 551 ? -13.140 -0.653 14.062 1.00 97.25 551 ALA A O 1
ATOM 4475 N N . HIS A 1 552 ? -13.464 0.592 12.221 1.00 96.06 552 HIS A N 1
ATOM 4476 C CA . HIS A 1 552 ? -14.805 0.070 11.955 1.00 96.06 552 HIS A CA 1
ATOM 4477 C C . HIS A 1 552 ? -14.770 -1.413 11.572 1.00 96.06 552 HIS A C 1
ATOM 4479 O O . HIS A 1 552 ? -15.486 -2.214 12.169 1.00 96.06 552 HIS A O 1
ATOM 4485 N N . LEU A 1 553 ? -13.889 -1.817 10.649 1.00 95.62 553 LEU A N 1
ATOM 4486 C CA . LEU A 1 553 ? -13.767 -3.228 10.263 1.00 95.62 553 LEU A CA 1
ATOM 4487 C C . LEU A 1 553 ? -13.342 -4.103 11.456 1.00 95.62 553 LEU A C 1
ATOM 4489 O O . LEU A 1 553 ? -13.944 -5.144 11.716 1.00 95.62 553 LEU A O 1
ATOM 4493 N N . THR A 1 554 ? -12.357 -3.648 12.233 1.00 97.25 554 THR A N 1
ATOM 4494 C CA . THR A 1 554 ? -11.929 -4.274 13.493 1.00 97.25 554 THR A CA 1
ATOM 4495 C C . THR A 1 554 ? -13.086 -4.400 14.489 1.00 97.25 554 THR A C 1
ATOM 4497 O O . THR A 1 554 ? -13.240 -5.439 15.142 1.00 97.25 554 THR A O 1
ATOM 4500 N N . TYR A 1 555 ? -13.917 -3.361 14.608 1.00 97.19 555 TYR A N 1
ATOM 4501 C CA . TYR A 1 555 ? -15.086 -3.364 15.478 1.00 97.19 555 TYR A CA 1
ATOM 4502 C C . TYR A 1 555 ? -16.131 -4.386 15.023 1.00 97.19 555 TYR A C 1
ATOM 4504 O O . TYR A 1 555 ? -16.548 -5.211 15.835 1.00 97.19 555 TYR A O 1
ATOM 4512 N N . TYR A 1 556 ? -16.511 -4.392 13.743 1.00 95.38 556 TYR A N 1
ATOM 4513 C CA . TYR A 1 556 ? -17.507 -5.330 13.224 1.00 95.38 556 TYR A CA 1
ATOM 4514 C C . TYR A 1 556 ? -17.053 -6.786 13.362 1.00 95.38 556 TYR A C 1
ATOM 4516 O O . TYR A 1 556 ? -17.817 -7.631 13.828 1.00 95.38 556 TYR A O 1
ATOM 4524 N N . MET A 1 557 ? -15.784 -7.079 13.063 1.00 96.50 557 MET A N 1
ATOM 4525 C CA . MET A 1 557 ? -15.216 -8.412 13.286 1.00 96.50 557 MET A CA 1
ATOM 4526 C C . MET A 1 557 ? -15.297 -8.823 14.762 1.00 96.50 557 MET A C 1
ATOM 4528 O O . MET A 1 557 ? -15.693 -9.945 15.083 1.00 96.50 557 MET A O 1
ATOM 4532 N N . SER A 1 558 ? -14.994 -7.898 15.676 1.00 97.00 558 SER A N 1
ATOM 4533 C CA . SER A 1 558 ? -15.125 -8.138 17.117 1.00 97.00 558 SER A CA 1
ATOM 4534 C C . SER A 1 558 ? -16.580 -8.371 17.524 1.00 97.00 558 SER A C 1
ATOM 4536 O O . SER A 1 558 ? -16.862 -9.279 18.306 1.00 97.00 558 SER A O 1
ATOM 4538 N N . TYR A 1 559 ? -17.513 -7.587 16.980 1.00 96.00 559 TYR A N 1
ATOM 4539 C CA . TYR A 1 559 ? -18.944 -7.721 17.235 1.00 96.00 559 TYR A CA 1
ATOM 4540 C C . TYR A 1 559 ? -19.437 -9.129 16.878 1.00 96.00 559 TYR A C 1
ATOM 4542 O O . TYR A 1 559 ? -20.050 -9.786 17.724 1.00 96.00 559 TYR A O 1
ATOM 4550 N N . PHE A 1 560 ? -19.103 -9.638 15.687 1.00 95.81 560 PHE A N 1
ATOM 4551 C CA . PHE A 1 560 ? -19.476 -10.999 15.292 1.00 95.81 560 PHE A CA 1
ATOM 4552 C C . PHE A 1 560 ? -18.827 -12.059 16.182 1.00 95.81 560 PHE A C 1
ATOM 4554 O O . PHE A 1 560 ? -19.525 -12.946 16.667 1.00 95.81 560 PHE A O 1
ATOM 4561 N N . LYS A 1 561 ? -17.532 -11.928 16.495 1.00 96.00 561 LYS A N 1
ATOM 4562 C CA . LYS A 1 561 ? -16.831 -12.851 17.404 1.00 96.00 561 LYS A CA 1
ATOM 4563 C C . LYS A 1 561 ? -17.498 -12.952 18.780 1.00 96.00 561 LYS A C 1
ATOM 4565 O O . LYS A 1 561 ? -17.500 -14.016 19.389 1.00 96.00 561 LYS A O 1
ATOM 4570 N N . ILE A 1 562 ? -18.042 -11.855 19.302 1.00 94.62 562 ILE A N 1
ATOM 4571 C CA . ILE A 1 562 ? -18.557 -11.778 20.680 1.00 94.62 562 ILE A CA 1
ATOM 4572 C C . ILE A 1 562 ? -20.043 -12.131 20.773 1.00 94.62 562 ILE A C 1
ATOM 4574 O O . ILE A 1 562 ? -20.495 -12.662 21.797 1.00 94.62 562 ILE A O 1
ATOM 4578 N N . ASN A 1 563 ? -20.814 -11.800 19.740 1.00 92.19 563 ASN A N 1
ATOM 4579 C CA . ASN A 1 563 ? -22.264 -11.982 19.735 1.00 92.19 563 ASN A CA 1
ATOM 4580 C C . ASN A 1 563 ? -22.696 -13.238 18.971 1.00 92.19 563 ASN A C 1
ATOM 4582 O O . ASN A 1 563 ? -23.701 -13.839 19.334 1.00 92.19 563 ASN A O 1
ATOM 4586 N N . TYR A 1 564 ? -21.883 -13.702 18.019 1.00 94.12 564 TYR A N 1
ATOM 4587 C CA . TYR A 1 564 ? -22.118 -14.902 17.214 1.00 94.12 564 TYR A CA 1
ATOM 4588 C C . TYR A 1 564 ? -20.853 -15.785 17.137 1.00 94.12 564 TYR A C 1
ATOM 4590 O O . TYR A 1 564 ? -20.399 -16.114 16.044 1.00 94.12 564 TYR A O 1
ATOM 4598 N N . PRO A 1 565 ? -20.250 -16.189 18.275 1.00 95.31 565 PRO A N 1
ATOM 4599 C CA . PRO A 1 565 ? -18.922 -16.811 18.307 1.00 95.31 565 PRO A CA 1
ATOM 4600 C C . PRO A 1 565 ? -18.813 -18.114 17.507 1.00 95.31 565 PRO A C 1
ATOM 4602 O O . PRO A 1 565 ? -17.797 -18.339 16.858 1.00 95.31 565 PRO A O 1
ATOM 4605 N N . THR A 1 566 ? -19.834 -18.976 17.537 1.00 94.38 566 THR A N 1
ATOM 4606 C CA . THR A 1 566 ? -19.802 -20.241 16.783 1.00 94.38 566 THR A CA 1
ATOM 4607 C C . THR A 1 566 ? -19.830 -19.981 15.282 1.00 94.38 566 THR A C 1
ATOM 4609 O O . THR A 1 566 ? -18.994 -20.511 14.567 1.00 94.38 566 THR A O 1
ATOM 4612 N N . LEU A 1 567 ? -20.718 -19.088 14.831 1.00 94.81 567 LEU A N 1
ATOM 4613 C CA . LEU A 1 567 ? -20.815 -18.675 13.431 1.00 94.81 567 LEU A CA 1
ATOM 4614 C C . LEU A 1 567 ? -19.531 -17.977 12.960 1.00 94.81 567 LEU A C 1
ATOM 4616 O O . LEU A 1 567 ? -19.049 -18.249 11.865 1.00 94.81 567 LEU A O 1
ATOM 4620 N N . PHE A 1 568 ? -18.957 -17.113 13.806 1.00 96.62 568 PHE A N 1
ATOM 4621 C CA . PHE A 1 568 ? -17.680 -16.456 13.545 1.00 96.62 568 PHE A CA 1
ATOM 4622 C C . PHE A 1 568 ? -16.586 -17.472 13.233 1.00 96.62 568 PHE A C 1
ATOM 4624 O O . PHE A 1 568 ? -15.942 -17.355 12.197 1.00 96.62 568 PHE A O 1
ATOM 4631 N N . TYR A 1 569 ? -16.394 -18.480 14.088 1.00 96.44 569 TYR A N 1
ATOM 4632 C CA . TYR A 1 569 ? -15.351 -19.479 13.861 1.00 96.44 569 TYR A CA 1
ATOM 4633 C C . TYR A 1 569 ? -15.693 -20.494 12.772 1.00 96.44 569 TYR A C 1
ATOM 4635 O O . TYR A 1 569 ? -14.771 -20.919 12.084 1.00 96.44 569 TYR A O 1
ATOM 4643 N N . ASP A 1 570 ? -16.968 -20.830 12.554 1.00 93.50 570 ASP A N 1
ATOM 4644 C CA . ASP A 1 570 ? -17.384 -21.650 11.408 1.00 93.50 570 ASP A CA 1
ATOM 4645 C C . ASP A 1 570 ? -16.934 -20.994 10.097 1.00 93.50 570 ASP A C 1
ATOM 4647 O O . ASP A 1 570 ? -16.210 -21.604 9.305 1.00 93.50 570 ASP A O 1
ATOM 4651 N N . ILE A 1 571 ? -17.286 -19.718 9.913 1.00 95.12 571 ILE A N 1
ATOM 4652 C CA . ILE A 1 571 ? -16.921 -18.954 8.719 1.00 95.12 571 ILE A CA 1
ATOM 4653 C C . ILE A 1 571 ? -15.411 -18.719 8.675 1.00 95.12 571 ILE A C 1
ATOM 4655 O O . ILE A 1 571 ? -14.791 -18.953 7.646 1.00 95.12 571 ILE A O 1
ATOM 4659 N N . TYR A 1 572 ? -14.770 -18.305 9.769 1.00 95.62 572 TYR A N 1
ATOM 4660 C CA . TYR A 1 572 ? -13.333 -18.022 9.739 1.00 95.62 572 TYR A CA 1
ATOM 4661 C C . TYR A 1 572 ? -12.519 -19.273 9.373 1.00 95.62 572 TYR A C 1
ATOM 4663 O O . TYR A 1 572 ? -11.662 -19.204 8.496 1.00 95.62 572 TYR A O 1
ATOM 4671 N N . LEU A 1 573 ? -12.821 -20.433 9.971 1.00 94.38 573 LEU A N 1
ATOM 4672 C CA . LEU A 1 573 ? -12.103 -21.686 9.705 1.00 94.38 573 LEU A CA 1
ATOM 4673 C C . LEU A 1 573 ? -12.288 -22.200 8.272 1.00 94.38 573 LEU A C 1
ATOM 4675 O O . LEU A 1 573 ? -11.440 -22.948 7.793 1.00 94.38 573 LEU A O 1
ATOM 4679 N N . LYS A 1 574 ? -13.364 -21.804 7.582 1.00 92.00 574 LYS A N 1
ATOM 4680 C CA . LYS A 1 574 ? -13.555 -22.084 6.151 1.00 92.00 574 LYS A CA 1
ATOM 4681 C C . LYS A 1 574 ? -12.512 -21.353 5.295 1.00 92.00 574 LYS A C 1
ATOM 4683 O O . LYS A 1 574 ? -12.052 -21.902 4.300 1.00 92.00 574 LYS A O 1
ATOM 4688 N N . HIS A 1 575 ? -12.125 -20.140 5.695 1.00 92.19 575 HIS A N 1
ATOM 4689 C CA . HIS A 1 575 ? -11.144 -19.299 4.989 1.00 92.19 575 HIS A CA 1
ATOM 4690 C C . HIS A 1 575 ? -9.705 -19.473 5.503 1.00 92.19 575 HIS A C 1
ATOM 4692 O O . HIS A 1 575 ? -8.738 -19.152 4.803 1.00 92.19 575 HIS A O 1
ATOM 4698 N N . ASP A 1 576 ? -9.532 -19.929 6.745 1.00 92.25 576 ASP A N 1
ATOM 4699 C CA . ASP A 1 576 ? -8.222 -20.111 7.361 1.00 92.25 576 ASP A CA 1
ATOM 4700 C C . ASP A 1 576 ? -8.237 -21.146 8.494 1.00 92.25 576 ASP A C 1
ATOM 4702 O O . ASP A 1 576 ? -8.622 -20.859 9.627 1.00 92.25 576 ASP A O 1
ATOM 4706 N N . THR A 1 577 ? -7.768 -22.362 8.220 1.00 92.62 577 THR A N 1
ATOM 4707 C CA . THR A 1 577 ? -7.686 -23.414 9.243 1.00 92.62 577 THR A CA 1
ATOM 4708 C C . THR A 1 577 ? -6.504 -23.232 10.199 1.00 92.62 577 THR A C 1
ATOM 4710 O O . THR A 1 577 ? -6.460 -23.897 11.236 1.00 92.62 577 THR A O 1
ATOM 4713 N N . SER A 1 578 ? -5.563 -22.315 9.921 1.00 92.69 578 SER A N 1
ATOM 4714 C CA . SER A 1 578 ? -4.397 -22.087 10.789 1.00 92.69 578 SER A CA 1
ATOM 4715 C C . SER A 1 578 ? -4.774 -21.525 12.164 1.00 92.69 578 SER A C 1
ATOM 4717 O O . SER A 1 578 ? -4.026 -21.700 13.122 1.00 92.69 578 SER A O 1
ATOM 4719 N N . ILE A 1 579 ? -5.966 -20.931 12.291 1.00 94.94 579 ILE A N 1
ATOM 4720 C CA . ILE A 1 579 ? -6.479 -20.353 13.540 1.00 94.94 579 ILE A CA 1
ATOM 4721 C C . ILE A 1 579 ? -7.201 -21.365 14.448 1.00 94.94 579 ILE A C 1
ATOM 4723 O O . ILE A 1 579 ? -7.800 -20.980 15.453 1.00 94.94 579 ILE A O 1
ATOM 4727 N N . LEU A 1 580 ? -7.187 -22.660 14.112 1.00 95.56 580 LEU A N 1
ATOM 4728 C CA . LEU A 1 580 ? -7.927 -23.704 14.833 1.00 95.56 580 LEU A CA 1
ATOM 4729 C C . LEU A 1 580 ? -7.642 -23.717 16.342 1.00 95.56 580 LEU A C 1
ATOM 4731 O O . LEU A 1 580 ? -8.572 -23.841 17.142 1.00 95.56 580 LEU A O 1
ATOM 4735 N N . SER A 1 581 ? -6.378 -23.568 16.744 1.00 95.38 581 SER A N 1
ATOM 4736 C CA . SER A 1 581 ? -6.001 -23.517 18.162 1.00 95.38 581 SER A CA 1
ATOM 4737 C C . SER A 1 581 ? -6.668 -22.351 18.889 1.00 95.38 581 SER A C 1
ATOM 4739 O O . SER A 1 581 ? -7.207 -22.529 19.984 1.00 95.38 581 SER A O 1
ATOM 4741 N N . ASP A 1 582 ? -6.676 -21.179 18.257 1.00 95.00 582 ASP A N 1
ATOM 4742 C CA . ASP A 1 582 ? -7.257 -19.962 18.816 1.00 95.00 582 ASP A CA 1
ATOM 4743 C C . ASP A 1 582 ? -8.775 -20.098 18.914 1.00 95.00 582 ASP A C 1
ATOM 4745 O O . ASP A 1 582 ? -9.363 -19.746 19.937 1.00 95.00 582 ASP A O 1
ATOM 4749 N N . ALA A 1 583 ? -9.410 -20.668 17.885 1.00 96.19 583 ALA A N 1
ATOM 4750 C CA . ALA A 1 583 ? -10.844 -20.930 17.860 1.00 96.19 583 ALA A CA 1
ATOM 4751 C C . ALA A 1 583 ? -11.277 -21.817 19.034 1.00 96.19 583 ALA A C 1
ATOM 4753 O O . ALA A 1 583 ? -12.191 -21.451 19.779 1.00 96.19 583 ALA A O 1
ATOM 4754 N N . ILE A 1 584 ? -10.585 -22.943 19.251 1.00 96.69 584 ILE A N 1
ATOM 4755 C CA . ILE A 1 584 ? -10.863 -23.866 20.362 1.00 96.69 584 ILE A CA 1
ATOM 4756 C C . ILE A 1 584 ? -10.722 -23.140 21.703 1.00 96.69 584 ILE A C 1
ATOM 4758 O O . ILE A 1 584 ? -11.654 -23.159 22.512 1.00 96.69 584 ILE A O 1
ATOM 4762 N N . TYR A 1 585 ? -9.586 -22.473 21.927 1.00 96.62 585 TYR A N 1
ATOM 4763 C CA . TYR A 1 585 ? -9.305 -21.784 23.185 1.00 96.62 585 TYR A CA 1
ATOM 4764 C C . TYR A 1 585 ? -10.333 -20.685 23.479 1.00 96.62 585 TYR A C 1
ATOM 4766 O O . TYR A 1 585 ? -10.877 -20.600 24.581 1.00 96.62 585 TYR A O 1
ATOM 4774 N N . ASN A 1 586 ? -10.649 -19.860 22.483 1.00 96.50 586 ASN A N 1
ATOM 4775 C CA . ASN A 1 586 ? -11.563 -18.738 22.649 1.00 96.50 586 ASN A CA 1
ATOM 4776 C C . ASN A 1 586 ? -13.010 -19.186 22.859 1.00 96.50 586 ASN A C 1
ATOM 4778 O O . ASN A 1 586 ? -13.720 -18.587 23.667 1.00 96.50 586 ASN A O 1
ATOM 4782 N N . LEU A 1 587 ? -13.462 -20.237 22.173 1.00 96.38 587 LEU A N 1
ATOM 4783 C CA . LEU A 1 587 ? -14.787 -20.812 22.406 1.00 96.38 587 LEU A CA 1
ATOM 4784 C C . LEU A 1 587 ? -14.891 -21.397 23.818 1.00 96.38 587 LEU A C 1
ATOM 4786 O O . LEU A 1 587 ? -15.862 -21.113 24.523 1.00 96.38 587 LEU A O 1
ATOM 4790 N N . GLN A 1 588 ? -13.872 -22.127 24.277 1.00 96.00 588 GLN A N 1
ATOM 4791 C CA . GLN A 1 588 ? -13.812 -22.621 25.655 1.00 96.00 588 GLN A CA 1
ATOM 4792 C C . GLN A 1 588 ? -13.828 -21.477 26.678 1.00 96.00 588 GLN A C 1
ATOM 4794 O O . GLN A 1 588 ? -14.581 -21.539 27.650 1.00 96.00 588 GLN A O 1
ATOM 4799 N N . ALA A 1 589 ? -13.087 -20.391 26.431 1.00 94.75 589 ALA A N 1
ATOM 4800 C CA . ALA A 1 589 ? -13.092 -19.198 27.281 1.00 94.75 589 ALA A CA 1
ATOM 4801 C C . ALA A 1 589 ? -14.470 -18.507 27.350 1.00 94.75 589 ALA A C 1
ATOM 4803 O O . ALA A 1 589 ? -14.821 -17.920 28.372 1.00 94.75 589 ALA A O 1
ATOM 4804 N N . LEU A 1 590 ? -15.286 -18.614 26.295 1.00 94.38 590 LEU A N 1
ATOM 4805 C CA . LEU A 1 590 ? -16.681 -18.147 26.263 1.00 94.38 590 LEU A CA 1
ATOM 4806 C C . LEU A 1 590 ? -17.681 -19.157 26.876 1.00 94.38 590 LEU A C 1
ATOM 4808 O O . LEU A 1 590 ? -18.899 -18.914 26.900 1.00 94.38 590 LEU A O 1
ATOM 4812 N N . GLY A 1 591 ? -17.176 -20.277 27.397 1.00 94.38 591 GLY A N 1
ATOM 4813 C CA . GLY A 1 591 ? -17.935 -21.326 28.070 1.00 94.38 591 GLY A CA 1
ATOM 4814 C C . GLY A 1 591 ? -18.538 -22.373 27.135 1.00 94.38 591 GLY A C 1
ATOM 4815 O O . GLY A 1 591 ? -19.535 -22.984 27.511 1.00 94.38 591 GLY A O 1
ATOM 4816 N N . TYR A 1 592 ? -17.996 -22.552 25.926 1.00 95.19 592 TYR A N 1
ATOM 4817 C CA . TYR A 1 592 ? -18.401 -23.637 25.030 1.00 95.19 592 TYR A CA 1
ATOM 4818 C C . TYR A 1 592 ? -17.618 -24.922 25.304 1.00 95.19 592 TYR A C 1
ATOM 4820 O O . TYR A 1 592 ? -16.397 -24.913 25.451 1.00 95.19 592 TYR A O 1
ATOM 4828 N N . THR A 1 593 ? -18.309 -26.057 25.285 1.00 94.44 593 THR A N 1
ATOM 4829 C CA . THR A 1 593 ? -17.683 -27.372 25.155 1.00 94.44 593 THR A CA 1
ATOM 4830 C C . THR A 1 593 ? -17.392 -27.627 23.680 1.00 94.44 593 THR A C 1
ATOM 4832 O O . THR A 1 593 ? -18.315 -27.778 22.879 1.00 94.44 593 THR A O 1
ATOM 4835 N N . VAL A 1 594 ? -16.111 -27.665 23.315 1.00 94.69 594 VAL A N 1
ATOM 4836 C CA . VAL A 1 594 ? -15.675 -27.901 21.933 1.00 94.69 594 VAL A CA 1
ATOM 4837 C C . VAL A 1 594 ? -15.421 -29.393 21.717 1.00 94.69 594 VAL A C 1
ATOM 4839 O O . VAL A 1 594 ? -14.574 -29.983 22.386 1.00 94.69 594 VAL A O 1
ATOM 4842 N N . LEU A 1 595 ? -16.171 -30.005 20.802 1.00 93.19 595 LEU A N 1
ATOM 4843 C CA . LEU A 1 595 ? -16.068 -31.415 20.429 1.00 93.19 595 LEU A CA 1
ATOM 4844 C C . LEU A 1 595 ? -15.258 -31.579 19.132 1.00 93.19 595 LEU A C 1
ATOM 4846 O O . LEU A 1 595 ? -15.326 -30.708 18.259 1.00 93.19 595 LEU A O 1
ATOM 4850 N N . PRO A 1 596 ? -14.526 -32.698 18.969 1.00 91.88 596 PRO A N 1
ATOM 4851 C CA . PRO A 1 596 ? -13.812 -32.993 17.729 1.00 91.88 596 PRO A CA 1
ATOM 4852 C C . PRO A 1 596 ? -14.784 -33.176 16.549 1.00 91.88 596 PRO A C 1
ATOM 4854 O O . PRO A 1 596 ? -15.964 -33.466 16.782 1.00 91.88 596 PRO A O 1
ATOM 4857 N N . PRO A 1 597 ? -14.303 -33.069 15.294 1.00 90.12 597 PRO A N 1
ATOM 4858 C CA . PRO A 1 597 ? -15.139 -33.282 14.119 1.00 90.12 597 PRO A CA 1
ATOM 4859 C C . PRO A 1 597 ? -15.799 -34.662 14.115 1.00 90.12 597 PRO A C 1
ATOM 4861 O O . PRO A 1 597 ? -15.183 -35.666 14.480 1.00 90.12 597 PRO A O 1
ATOM 4864 N N . LYS A 1 598 ? -17.065 -34.714 13.694 1.00 85.62 598 LYS A N 1
ATOM 4865 C CA . LYS A 1 598 ? -17.857 -35.946 13.573 1.00 85.62 598 LYS A CA 1
ATOM 4866 C C . LYS A 1 598 ? -18.619 -35.951 12.253 1.00 85.62 598 LYS A C 1
ATOM 4868 O O . LYS A 1 598 ? -19.141 -34.918 11.853 1.00 85.62 598 LYS A O 1
ATOM 4873 N N . ILE A 1 599 ? -18.703 -37.125 11.622 1.00 81.38 599 ILE A N 1
ATOM 4874 C CA . ILE A 1 599 ? -19.460 -37.338 10.376 1.00 81.38 599 ILE A CA 1
ATOM 4875 C C . ILE A 1 599 ? -20.966 -37.225 10.658 1.00 81.38 599 ILE A C 1
ATOM 4877 O O . ILE A 1 599 ? -21.649 -36.396 10.073 1.00 81.38 599 ILE A O 1
ATOM 4881 N N . ASN A 1 600 ? -21.462 -37.971 11.650 1.00 71.81 600 ASN A N 1
ATOM 4882 C CA . ASN A 1 600 ? -22.861 -37.911 12.071 1.00 71.81 600 ASN A CA 1
ATOM 4883 C C . ASN A 1 600 ? -23.013 -36.876 13.194 1.00 71.81 600 ASN A C 1
ATOM 4885 O O . ASN A 1 600 ? -22.668 -37.149 14.350 1.00 71.81 600 ASN A O 1
ATOM 4889 N N . ALA A 1 601 ? -23.496 -35.678 12.865 1.00 58.72 601 ALA A N 1
ATOM 4890 C CA . ALA A 1 601 ? -23.782 -34.656 13.866 1.00 58.72 601 ALA A CA 1
ATOM 4891 C C . ALA A 1 601 ? -24.905 -35.127 14.813 1.00 58.72 601 ALA A C 1
ATOM 4893 O O . ALA A 1 601 ? -25.937 -35.636 14.379 1.00 58.72 601 ALA A O 1
ATOM 4894 N N . LEU A 1 602 ? -24.717 -34.946 16.124 1.00 55.31 602 LEU A N 1
ATOM 4895 C CA . LEU A 1 602 ? -25.791 -35.145 17.100 1.00 55.31 602 LEU A CA 1
ATOM 4896 C C . LEU A 1 602 ? -26.886 -34.101 16.841 1.00 55.31 602 LEU A C 1
ATOM 4898 O O . LEU A 1 602 ? -26.583 -32.916 16.694 1.00 55.31 602 LEU A O 1
ATOM 4902 N N . SER A 1 603 ? -28.155 -34.522 16.814 1.00 49.03 603 SER A N 1
ATOM 4903 C CA . SER A 1 603 ? -29.298 -33.606 16.730 1.00 49.03 603 SER A CA 1
ATOM 4904 C C . SER A 1 603 ? -29.183 -32.549 17.835 1.00 49.03 603 SER A C 1
ATOM 4906 O O . SER A 1 603 ? -29.224 -32.896 19.020 1.00 49.03 603 SER A O 1
ATOM 4908 N N . LYS A 1 604 ? -28.999 -31.274 17.461 1.00 51.03 604 LYS A N 1
ATOM 4909 C CA . LYS A 1 604 ? -28.814 -30.158 18.403 1.00 51.03 604 LYS A CA 1
ATOM 4910 C C . LYS A 1 604 ? -29.985 -30.110 19.392 1.00 51.03 604 LYS A C 1
ATOM 4912 O O . LYS A 1 604 ? -31.085 -29.702 19.027 1.00 51.03 604 LYS A O 1
ATOM 4917 N N . LYS A 1 605 ? -29.753 -30.447 20.665 1.00 47.53 605 LYS A N 1
ATOM 4918 C CA . LYS A 1 605 ? -30.585 -29.907 21.748 1.00 47.53 605 LYS A CA 1
ATOM 4919 C C . LYS A 1 605 ? -30.184 -28.443 21.917 1.00 47.53 605 LYS A C 1
ATOM 4921 O O . LYS A 1 605 ? -29.034 -28.154 22.224 1.00 47.53 605 LYS A O 1
ATOM 4926 N N . GLN A 1 606 ? -31.127 -27.529 21.702 1.00 49.28 606 GLN A N 1
ATOM 4927 C CA . GLN A 1 606 ? -30.945 -26.067 21.724 1.00 49.28 606 GLN A CA 1
ATOM 4928 C C . GLN A 1 606 ? -30.352 -25.487 23.029 1.00 49.28 606 GLN A C 1
ATOM 4930 O O . GLN A 1 606 ? -30.040 -24.302 23.069 1.00 49.28 606 GLN A O 1
ATOM 4935 N N . SER A 1 607 ? -30.203 -26.284 24.092 1.00 53.34 607 SER A N 1
ATOM 4936 C CA . SER A 1 607 ? -29.863 -25.816 25.440 1.00 53.34 607 SER A CA 1
ATOM 4937 C C . SER A 1 607 ? -28.385 -25.908 25.830 1.00 53.34 607 SER A C 1
ATOM 4939 O O . SER A 1 607 ? -28.024 -25.374 26.876 1.00 53.34 607 SER A O 1
ATOM 4941 N N . GLU A 1 608 ? -27.519 -26.573 25.062 1.00 64.19 608 GLU A N 1
ATOM 4942 C CA . GLU A 1 608 ? -26.119 -26.770 25.466 1.00 64.19 608 GLU A CA 1
ATOM 4943 C C . GLU A 1 608 ? -25.167 -25.905 24.626 1.00 64.19 608 GLU A C 1
ATOM 4945 O O . GLU A 1 608 ? -25.219 -25.929 23.396 1.00 64.19 608 GLU A O 1
ATOM 4950 N N . LYS A 1 609 ? -24.272 -25.144 25.285 1.00 87.75 609 LYS A N 1
ATOM 4951 C CA . LYS A 1 609 ? -23.135 -24.444 24.653 1.00 87.75 609 LYS A CA 1
ATOM 4952 C C . LYS A 1 609 ? -22.108 -25.464 24.144 1.00 87.75 609 LYS A C 1
ATOM 4954 O O . LYS A 1 609 ? -20.984 -25.533 24.628 1.00 87.75 609 LYS A O 1
ATOM 4959 N N . VAL A 1 610 ? -22.500 -26.293 23.191 1.00 89.69 610 VAL A N 1
ATOM 4960 C CA . VAL A 1 610 ? -21.661 -27.325 22.587 1.00 89.69 610 VAL A CA 1
ATOM 4961 C C . VAL A 1 610 ? -21.377 -26.914 21.152 1.00 89.69 610 VAL A C 1
ATOM 4963 O O . VAL A 1 610 ? -22.293 -26.631 20.382 1.00 89.69 610 VAL A O 1
ATOM 4966 N N . TYR A 1 611 ? -20.099 -26.879 20.793 1.00 90.81 611 TYR A N 1
ATOM 4967 C CA . TYR A 1 611 ? -19.635 -26.577 19.447 1.00 90.81 611 TYR A CA 1
ATOM 4968 C C . TYR A 1 611 ? -18.881 -27.789 18.908 1.00 90.81 611 TYR A C 1
ATOM 4970 O O . TYR A 1 611 ? -17.921 -28.242 19.523 1.00 90.81 611 TYR A O 1
ATOM 4978 N N . THR A 1 612 ? -19.331 -28.352 17.789 1.00 90.69 612 THR A N 1
ATOM 4979 C CA . THR A 1 612 ? -18.630 -29.462 17.129 1.00 90.69 612 THR A CA 1
ATOM 4980 C C . THR A 1 612 ? -17.807 -28.885 15.998 1.00 90.69 612 THR A C 1
ATOM 4982 O O . THR A 1 612 ? -18.364 -28.200 15.145 1.00 90.69 612 THR A O 1
ATOM 4985 N N . LEU A 1 613 ? -16.502 -29.154 16.000 1.00 92.12 613 LEU A N 1
ATOM 4986 C CA . LEU A 1 613 ? -15.612 -28.672 14.952 1.00 92.12 613 LEU A CA 1
ATOM 4987 C C . LEU A 1 613 ? -16.058 -29.191 13.573 1.00 92.12 613 LEU A C 1
ATOM 4989 O O . LEU A 1 613 ? -16.443 -30.359 13.457 1.00 92.12 613 LEU A O 1
ATOM 4993 N N . PRO A 1 614 ? -15.993 -28.362 12.521 1.00 90.56 614 PRO A N 1
ATOM 4994 C CA . PRO A 1 614 ? -16.380 -28.793 11.188 1.00 90.56 614 PRO A CA 1
ATOM 4995 C C . PRO A 1 614 ? -15.363 -29.780 10.595 1.00 90.56 614 PRO A C 1
ATOM 4997 O O . PRO A 1 614 ? -14.185 -29.755 10.940 1.00 90.56 614 PRO A O 1
ATOM 5000 N N . LEU A 1 615 ? -15.795 -30.657 9.680 1.00 90.25 615 LEU A N 1
ATOM 5001 C CA . LEU A 1 615 ? -14.919 -31.694 9.104 1.00 90.25 615 LEU A CA 1
ATOM 5002 C C . LEU A 1 615 ? -13.746 -31.119 8.291 1.00 90.25 615 LEU A C 1
ATOM 5004 O O . LEU A 1 615 ? -12.686 -31.735 8.263 1.00 90.25 615 LEU A O 1
ATOM 5008 N N . TYR A 1 616 ? -13.902 -29.941 7.679 1.00 89.81 616 TYR A N 1
ATOM 5009 C CA . TYR A 1 616 ? -12.854 -29.305 6.868 1.00 89.81 616 TYR A CA 1
ATOM 5010 C C . TYR A 1 616 ? -11.653 -28.783 7.673 1.00 89.81 616 TYR A C 1
ATOM 5012 O O . TYR A 1 616 ? -10.670 -28.341 7.086 1.00 89.81 616 TYR A O 1
ATOM 5020 N N . VAL A 1 617 ? -11.681 -28.845 9.012 1.00 91.94 617 VAL A N 1
ATOM 5021 C CA . VAL A 1 617 ? -10.466 -28.591 9.812 1.00 91.94 617 VAL A CA 1
ATOM 5022 C C . VAL A 1 617 ? -9.486 -29.767 9.761 1.00 91.94 617 VAL A C 1
ATOM 5024 O O . VAL A 1 617 ? -8.338 -29.626 10.179 1.00 91.94 617 VAL A O 1
ATOM 5027 N N . LEU A 1 618 ? -9.929 -30.938 9.286 1.00 90.06 618 LEU A N 1
ATOM 5028 C CA . LEU A 1 618 ? -9.074 -32.106 9.115 1.00 90.06 618 LEU A CA 1
ATOM 5029 C C . LEU A 1 618 ? -8.213 -31.944 7.851 1.00 90.06 618 LEU A C 1
ATOM 5031 O O . LEU A 1 618 ? -8.759 -31.696 6.772 1.00 90.06 618 LEU A O 1
ATOM 5035 N N . PRO A 1 619 ? -6.882 -32.128 7.944 1.00 87.69 619 PRO A N 1
ATOM 5036 C CA . PRO A 1 619 ? -6.008 -32.053 6.780 1.00 87.69 619 PRO A CA 1
ATOM 5037 C C . PRO A 1 619 ? -6.477 -32.978 5.650 1.00 87.69 619 PRO A C 1
ATOM 5039 O O . PRO A 1 619 ? -6.704 -34.168 5.866 1.00 87.69 619 PRO A O 1
ATOM 5042 N N . GLY A 1 620 ? -6.601 -32.429 4.440 1.00 86.56 620 GLY A N 1
ATOM 5043 C CA . GLY A 1 620 ? -7.013 -33.175 3.245 1.00 86.56 620 GLY A CA 1
ATOM 5044 C C . GLY A 1 620 ? -8.523 -33.237 2.990 1.00 86.56 620 GLY A C 1
ATOM 5045 O O . GLY A 1 620 ? -8.923 -33.810 1.980 1.00 86.56 620 GLY A O 1
ATOM 5046 N N . ILE A 1 621 ? -9.363 -32.638 3.842 1.00 89.12 621 ILE A N 1
ATOM 5047 C CA . ILE A 1 621 ? -10.810 -32.522 3.606 1.00 89.12 621 ILE A CA 1
ATOM 5048 C C . ILE A 1 621 ? -11.140 -31.079 3.215 1.00 89.12 621 ILE A C 1
ATOM 5050 O O . ILE A 1 621 ? -10.992 -30.169 4.025 1.00 89.12 621 ILE A O 1
ATOM 5054 N N . SER A 1 622 ? -11.599 -30.864 1.978 1.00 87.31 622 SER A N 1
ATOM 5055 C CA . SER A 1 622 ? -12.071 -29.543 1.543 1.00 87.31 622 SER A CA 1
ATOM 5056 C C . SER A 1 622 ? -13.441 -29.208 2.141 1.00 87.31 622 SER A C 1
ATOM 5058 O O . SER A 1 622 ? -14.158 -30.089 2.626 1.00 87.31 622 SER A O 1
ATOM 5060 N N . TYR A 1 623 ? -13.834 -27.936 2.075 1.00 85.25 623 TYR A N 1
ATOM 5061 C CA . TYR A 1 623 ? -15.170 -27.502 2.481 1.00 85.25 623 TYR A CA 1
ATOM 5062 C C . TYR A 1 623 ? -16.268 -28.229 1.686 1.00 85.25 623 TYR A C 1
ATOM 5064 O O . TYR A 1 623 ? -17.210 -28.762 2.266 1.00 85.25 623 TYR A O 1
ATOM 5072 N N . GLU A 1 624 ? -16.111 -28.362 0.372 1.00 87.56 624 GLU A N 1
ATOM 5073 C CA . GLU A 1 624 ? -17.065 -29.059 -0.500 1.00 87.56 624 GLU A CA 1
ATOM 5074 C C . GLU A 1 624 ? -17.164 -30.539 -0.124 1.00 87.56 624 GLU A C 1
ATOM 5076 O O . GLU A 1 624 ? -18.262 -31.078 0.022 1.00 87.56 624 GLU A O 1
ATOM 5081 N N . LYS A 1 625 ? -16.014 -31.186 0.120 1.00 88.50 625 LYS A N 1
ATOM 5082 C CA . LYS A 1 625 ? -15.986 -32.585 0.557 1.00 88.50 625 LYS A CA 1
ATOM 5083 C C . LYS A 1 625 ? -16.615 -32.762 1.935 1.00 88.50 625 LYS A C 1
ATOM 5085 O O . LYS A 1 625 ? -17.237 -33.787 2.194 1.00 88.50 625 LYS A O 1
ATOM 5090 N N . SER A 1 626 ? -16.478 -31.775 2.818 1.00 86.56 626 SER A N 1
ATOM 5091 C CA . SER A 1 626 ? -17.116 -31.802 4.133 1.00 86.56 626 SER A CA 1
ATOM 5092 C C . SER A 1 626 ? -18.643 -31.820 4.037 1.00 86.56 626 SER A C 1
ATOM 5094 O O . SER A 1 626 ? -19.270 -32.583 4.764 1.00 86.56 626 SER A O 1
ATOM 5096 N N . ILE A 1 627 ? -19.219 -31.050 3.103 1.00 84.62 627 ILE A N 1
ATOM 5097 C CA . ILE A 1 627 ? -20.662 -31.021 2.841 1.00 84.62 627 ILE A CA 1
ATOM 5098 C C . ILE A 1 627 ? -21.111 -32.359 2.250 1.00 84.62 627 ILE A C 1
ATOM 5100 O O . ILE A 1 627 ? -22.108 -32.917 2.692 1.00 84.62 627 ILE A O 1
ATOM 5104 N N . GLU A 1 628 ? -20.358 -32.904 1.291 1.00 86.62 628 GLU A N 1
ATOM 5105 C CA . GLU A 1 628 ? -20.646 -34.216 0.697 1.00 86.62 628 GLU A CA 1
ATOM 5106 C C . GLU A 1 628 ? -20.654 -35.343 1.742 1.00 86.62 628 GLU A C 1
ATOM 5108 O O . GLU A 1 628 ? -21.484 -36.233 1.660 1.00 86.62 628 GLU A O 1
ATOM 5113 N N . LEU A 1 629 ? -19.752 -35.307 2.728 1.00 85.00 629 LEU A N 1
ATOM 5114 C CA . LEU A 1 629 ? -19.682 -36.309 3.801 1.00 85.00 629 LEU A CA 1
ATOM 5115 C C . LEU A 1 629 ? -20.782 -36.160 4.864 1.00 85.00 629 LEU A C 1
ATOM 5117 O O . LEU A 1 629 ? -20.969 -37.075 5.665 1.00 85.00 629 LEU A O 1
ATOM 5121 N N . GLN A 1 630 ? -21.431 -34.996 4.934 1.00 78.56 630 GLN A N 1
ATOM 5122 C CA . GLN A 1 630 ? -22.486 -34.689 5.906 1.00 78.56 630 GLN A CA 1
ATOM 5123 C C . GLN A 1 630 ? -23.898 -34.922 5.360 1.00 78.56 630 GLN A C 1
ATOM 5125 O O . GLN A 1 630 ? -24.822 -35.096 6.158 1.00 78.56 630 GLN A O 1
ATOM 5130 N N . ASN A 1 631 ? -24.052 -34.901 4.034 1.00 75.25 631 ASN A N 1
ATOM 5131 C CA . ASN A 1 631 ? -25.269 -35.286 3.317 1.00 75.25 631 ASN A CA 1
ATOM 5132 C C . ASN A 1 631 ? -25.319 -36.802 3.114 1.00 75.25 631 ASN A C 1
ATOM 5134 O O . ASN A 1 631 ? -26.449 -37.341 3.126 1.00 75.25 631 ASN A O 1
#

Mean predicted aligned error: 7.15 Å

Nearest PDB structures (foldseek):
  4iqj-assembly1_D  TM=7.974E-01  e=6.992E-34  Thermus aquaticus
  2hpi-assembly1_A  TM=7.816E-01  e=5.274E-34  Thermus aquaticus
  4iqj-assembly1_C  TM=7.922E-01  e=1.790E-33  Thermus aquaticus
  7pu7-assembly1_A  TM=8.086E-01  e=2.487E-32  Mycobacterium tuberculosis
  5lew-assembly1_A  TM=8.449E-01  e=2.865E-30  Mycobacterium tuberculosis H37Rv